Protein 3I5Q (pdb70)

Structure (mmCIF, N/CA/C/O backbone):
data_3I5Q
#
_entry.id   3I5Q
#
_cell.length_a   78.432
_cell.length_b   113.005
_cell.length_c   150.885
_cell.angle_alpha   90.00
_cell.angle_beta   90.00
_cell.angle_gamma   90.00
#
_symmetry.space_group_name_H-M   'I 2 2 2'
#
loop_
_entity.id
_entity.type
_entity.pdbx_description
1 polymer 'Nucleoporin NUP170'
2 water water
#
loop_
_atom_site.group_PDB
_atom_site.id
_atom_site.type_symbol
_atom_site.label_atom_id
_atom_site.label_alt_id
_atom_site.label_comp_id
_atom_site.label_asym_id
_atom_site.label_entity_id
_atom_site.label_seq_id
_atom_site.pdbx_PDB_ins_code
_atom_site.Cartn_x
_atom_site.Cartn_y
_atom_site.Cartn_z
_atom_site.occupancy
_atom_site.B_iso_or_equiv
_atom_site.auth_seq_id
_atom_site.auth_comp_id
_atom_site.auth_asym_id
_atom_site.auth_atom_id
_atom_site.pdbx_PDB_model_num
ATOM 1 N N . ILE A 1 5 ? -3.354 90.210 57.556 1.00 62.94 1255 ILE B N 1
ATOM 2 C CA . ILE A 1 5 ? -3.097 90.935 56.318 1.00 63.52 1255 ILE B CA 1
ATOM 3 C C . ILE A 1 5 ? -3.903 90.334 55.175 1.00 68.10 1255 ILE B C 1
ATOM 4 O O . ILE A 1 5 ? -4.693 91.028 54.534 1.00 72.75 1255 ILE B O 1
ATOM 6 N N . VAL A 1 6 ? -3.703 89.041 54.929 1.00 63.75 1256 VAL B N 1
ATOM 7 C CA . VAL A 1 6 ? -4.454 88.322 53.901 1.00 63.74 1256 VAL B CA 1
ATOM 8 C C . VAL A 1 6 ? -5.438 87.338 54.542 1.00 59.74 1256 VAL B C 1
ATOM 9 O O . VAL A 1 6 ? -5.066 86.562 55.428 1.00 60.47 1256 VAL B O 1
ATOM 13 N N . GLN A 1 7 ? -6.691 87.373 54.095 1.00 58.10 1257 GLN B N 1
ATOM 14 C CA . GLN A 1 7 ? -7.736 86.513 54.657 1.00 55.79 1257 GLN B CA 1
ATOM 15 C C . GLN A 1 7 ? -8.141 85.399 53.697 1.00 48.47 1257 GLN B C 1
ATOM 16 O O . GLN A 1 7 ? -8.691 85.651 52.628 1.00 46.52 1257 GLN B O 1
ATOM 22 N N . LEU A 1 8 ? -7.851 84.163 54.082 1.00 45.71 1258 LEU B N 1
ATOM 23 C CA . LEU A 1 8 ? -8.168 83.012 53.249 1.00 39.58 1258 LEU B CA 1
ATOM 24 C C . LEU A 1 8 ? -9.332 82.267 53.874 1.00 38.48 1258 LEU B C 1
ATOM 25 O O . LEU A 1 8 ? -9.452 82.217 55.096 1.00 41.15 1258 LEU B O 1
ATOM 30 N N . ALA A 1 9 ? -10.182 81.681 53.039 1.00 41.82 1259 ALA B N 1
ATOM 31 C CA . ALA A 1 9 ? -11.281 80.862 53.536 1.00 43.35 1259 ALA B CA 1
ATOM 32 C C . ALA A 1 9 ? -10.760 79.510 54.021 1.00 42.65 1259 ALA B C 1
ATOM 33 O O . ALA A 1 9 ? -9.792 78.982 53.475 1.00 43.63 1259 ALA B O 1
ATOM 35 N N . SER A 1 10 ? -11.387 78.971 55.064 1.00 44.59 1260 SER B N 1
ATOM 36 C CA . SER A 1 10 ? -11.079 77.633 55.563 1.00 38.77 1260 SER B CA 1
ATOM 37 C C . SER A 1 10 ? -12.370 76.836 55.638 1.00 44.25 1260 SER B C 1
ATOM 38 O O . SER A 1 10 ? -13.426 77.390 55.945 1.00 47.45 1260 SER B O 1
ATOM 41 N N . ARG A 1 11 ? -12.281 75.541 55.351 1.00 43.66 1261 ARG B N 1
ATOM 42 C CA . ARG A 1 11 ? -13.413 74.632 55.501 1.00 47.02 1261 ARG B CA 1
ATOM 43 C C . ARG A 1 11 ? -13.022 73.458 56.378 1.00 44.97 1261 ARG B C 1
ATOM 44 O O . ARG A 1 11 ? -11.910 72.930 56.268 1.00 41.81 1261 ARG B O 1
ATOM 52 N N . ILE A 1 12 ? -13.943 73.053 57.246 1.00 43.01 1262 ILE B N 1
ATOM 53 C CA . ILE A 1 12 ? -13.708 71.928 58.141 1.00 43.33 1262 ILE B CA 1
ATOM 54 C C . ILE A 1 12 ? -13.371 70.662 57.361 1.00 37.39 1262 ILE B C 1
ATOM 55 O O . ILE A 1 12 ? -12.532 69.875 57.789 1.00 41.30 1262 ILE B O 1
ATOM 60 N N . GLN A 1 13 ? -14.019 70.483 56.213 1.00 36.94 1263 GLN B N 1
ATOM 61 C CA . GLN A 1 13 ? -13.877 69.272 55.404 1.00 38.61 1263 GLN B CA 1
ATOM 62 C C . GLN A 1 13 ? -12.509 69.112 54.737 1.00 42.27 1263 GLN B C 1
ATOM 63 O O . GLN A 1 13 ? -12.209 68.052 54.176 1.00 35.54 1263 GLN B O 1
ATOM 69 N N . ASP A 1 14 ? -11.695 70.163 54.790 1.00 35.74 1264 ASP B N 1
ATOM 70 C CA . ASP A 1 14 ? -10.380 70.164 54.159 1.00 35.70 1264 ASP B CA 1
ATOM 71 C C . ASP A 1 14 ? -9.276 69.884 55.171 1.00 37.41 1264 ASP B C 1
ATOM 72 O O . ASP A 1 14 ? -8.087 70.016 54.865 1.00 33.02 1264 ASP B O 1
ATOM 77 N N . ALA A 1 15 ? -9.678 69.510 56.382 1.00 33.86 1265 ALA B N 1
ATOM 78 C CA . ALA A 1 15 ? -8.730 69.324 57.478 1.00 36.32 1265 ALA B CA 1
ATOM 79 C C . ALA A 1 15 ? -7.570 68.380 57.145 1.00 33.75 1265 ALA B C 1
ATOM 80 O O . ALA A 1 15 ? -6.441 68.591 57.602 1.00 30.34 1265 ALA B O 1
ATOM 82 N N . CYS A 1 16 ? -7.841 67.335 56.366 1.00 33.76 1266 CYS B N 1
ATOM 83 C CA . CYS A 1 16 ? -6.807 66.342 56.096 1.00 30.44 1266 CYS B CA 1
ATOM 84 C C . CYS A 1 16 ? -5.771 66.940 55.149 1.00 34.73 1266 CYS B C 1
ATOM 85 O O . CYS A 1 16 ? -4.571 66.773 55.347 1.00 33.22 1266 CYS B O 1
ATOM 88 N N . GLU A 1 17 ? -6.239 67.677 54.149 1.00 31.40 1267 GLU B N 1
ATOM 89 C CA . GLU A 1 17 ? -5.336 68.392 53.258 1.00 34.60 1267 GLU B CA 1
ATOM 90 C C . GLU A 1 17 ? -4.568 69.496 53.998 1.00 33.68 1267 GLU B C 1
ATOM 91 O O . GLU A 1 17 ? -3.385 69.713 53.741 1.00 31.03 1267 GLU B O 1
ATOM 97 N N . VAL A 1 18 ? -5.227 70.175 54.931 1.00 26.68 1268 VAL B N 1
ATOM 98 C CA . VAL A 1 18 ? -4.540 71.188 55.724 1.00 30.21 1268 VAL B CA 1
ATOM 99 C C . VAL A 1 18 ? -3.458 70.519 56.576 1.00 32.72 1268 VAL B C 1
ATOM 100 O O . VAL A 1 18 ? -2.337 71.022 56.674 1.00 30.79 1268 VAL B O 1
ATOM 104 N N . ALA A 1 19 ? -3.790 69.372 57.165 1.00 32.24 1269 ALA B N 1
ATOM 105 C CA . ALA A 1 19 ? -2.808 68.564 57.899 1.00 32.84 1269 ALA B CA 1
ATOM 106 C C . ALA A 1 19 ? -1.557 68.259 57.065 1.00 27.16 1269 ALA B C 1
ATOM 107 O O . ALA A 1 19 ? -0.436 68.284 57.580 1.00 30.14 1269 ALA B O 1
ATOM 109 N N . GLY A 1 20 ? -1.748 67.959 55.782 1.00 28.35 1270 GLY B N 1
ATOM 110 C CA . GLY A 1 20 ? -0.622 67.714 54.891 1.00 25.40 1270 GLY B CA 1
ATOM 111 C C . GLY A 1 20 ? 0.322 68.910 54.808 1.00 31.02 1270 GLY B C 1
ATOM 112 O O . GLY A 1 20 ? 1.552 68.766 54.832 1.00 28.94 1270 GLY B O 1
ATOM 113 N N . ILE A 1 21 ? -0.255 70.104 54.709 1.00 28.69 1271 ILE B N 1
ATOM 114 C CA . ILE A 1 21 ? 0.528 71.331 54.619 1.00 27.39 1271 ILE B CA 1
ATOM 115 C C . ILE A 1 21 ? 1.227 71.628 55.937 1.00 24.66 1271 ILE B C 1
ATOM 116 O O . ILE A 1 21 ? 2.342 72.143 55.960 1.00 27.53 1271 ILE B O 1
ATOM 121 N N . GLN A 1 22 ? 0.568 71.301 57.039 1.00 23.97 1272 GLN B N 1
ATOM 122 C CA . GLN A 1 22 ? 1.187 71.454 58.350 1.00 29.05 1272 GLN B CA 1
ATOM 123 C C . GLN A 1 22 ? 2.375 70.505 58.510 1.00 23.92 1272 GLN B C 1
ATOM 124 O O . GLN A 1 22 ? 3.360 70.845 59.165 1.00 23.08 1272 GLN B O 1
ATOM 130 N N . GLY A 1 23 ? 2.293 69.332 57.885 1.00 24.88 1273 GLY B N 1
ATOM 131 C CA . GLY A 1 23 ? 3.407 68.402 57.904 1.00 24.90 1273 GLY B CA 1
ATOM 132 C C . GLY A 1 23 ? 4.571 68.985 57.131 1.00 27.13 1273 GLY B C 1
ATOM 133 O O . GLY A 1 23 ? 5.725 68.891 57.552 1.00 25.62 1273 GLY B O 1
ATOM 134 N N . ASP A 1 24 ? 4.261 69.609 55.999 1.00 26.91 1274 ASP B N 1
ATOM 135 C CA . ASP A 1 24 ? 5.286 70.254 55.188 1.00 27.65 1274 ASP B CA 1
ATOM 136 C C . ASP A 1 24 ? 5.907 71.436 55.932 1.00 26.64 1274 ASP B C 1
ATOM 137 O O . ASP A 1 24 ? 7.116 71.607 55.913 1.00 24.95 1274 ASP B O 1
ATOM 142 N N . ILE A 1 25 ? 5.090 72.236 56.611 1.00 25.84 1275 ILE B N 1
ATOM 143 C CA . ILE A 1 25 ? 5.651 73.306 57.429 1.00 27.26 1275 ILE B CA 1
ATOM 144 C C . ILE A 1 25 ? 6.530 72.707 58.527 1.00 27.93 1275 ILE B C 1
ATOM 145 O O . ILE A 1 25 ? 7.626 73.198 58.782 1.00 27.67 1275 ILE B O 1
ATOM 150 N N . LEU A 1 26 ? 6.058 71.625 59.145 1.00 26.82 1276 LEU B N 1
ATOM 151 C CA . LEU A 1 26 ? 6.790 70.967 60.232 1.00 29.96 1276 LEU B CA 1
ATOM 152 C C . LEU A 1 26 ? 8.198 70.566 59.783 1.00 29.88 1276 LEU B C 1
ATOM 153 O O . LEU A 1 26 ? 9.174 70.735 60.516 1.00 29.07 1276 LEU B O 1
ATOM 158 N N . SER A 1 27 ? 8.290 70.031 58.574 1.00 28.28 1277 SER B N 1
ATOM 159 C CA . SER A 1 27 ? 9.553 69.559 58.049 1.00 26.03 1277 SER B CA 1
ATOM 160 C C . SER A 1 27 ? 10.505 70.743 57.900 1.00 34.20 1277 SER B C 1
ATOM 161 O O . SER A 1 27 ? 11.681 70.668 58.268 1.00 34.01 1277 SER B O 1
ATOM 164 N N . LEU A 1 28 ? 9.991 71.845 57.366 1.00 32.21 1278 LEU B N 1
ATOM 165 C CA . LEU A 1 28 ? 10.810 73.034 57.213 1.00 30.80 1278 LEU B CA 1
ATOM 166 C C . LEU A 1 28 ? 11.243 73.512 58.582 1.00 31.31 1278 LEU B C 1
ATOM 167 O O . LEU A 1 28 ? 12.423 73.774 58.807 1.00 34.81 1278 LEU B O 1
ATOM 172 N N . VAL A 1 29 ? 10.289 73.605 59.502 1.00 29.13 1279 VAL B N 1
ATOM 173 C CA . VAL A 1 29 ? 10.583 74.063 60.859 1.00 32.19 1279 VAL B CA 1
ATOM 174 C C . VAL A 1 29 ? 11.668 73.220 61.536 1.00 33.17 1279 VAL B C 1
ATOM 175 O O . VAL A 1 29 ? 12.517 73.750 62.253 1.00 34.61 1279 VAL B O 1
ATOM 179 N N . TYR A 1 30 ? 11.639 71.912 61.295 1.00 31.65 1280 TYR B N 1
ATOM 180 C CA . TYR A 1 30 ? 12.597 70.987 61.895 1.00 35.10 1280 TYR B CA 1
ATOM 181 C C . TYR A 1 30 ? 14.042 71.329 61.540 1.00 34.58 1280 TYR B C 1
ATOM 182 O O . TYR A 1 30 ? 14.913 71.323 62.398 1.00 31.28 1280 TYR B O 1
ATOM 191 N N . THR A 1 31 ? 14.288 71.629 60.269 1.00 37.76 1281 THR B N 1
ATOM 192 C CA . THR A 1 31 ? 15.635 71.939 59.794 1.00 39.91 1281 THR B CA 1
ATOM 193 C C . THR A 1 31 ? 15.960 73.433 59.864 1.00 41.78 1281 THR B C 1
ATOM 194 O O . THR A 1 31 ? 17.087 73.843 59.576 1.00 42.78 1281 THR B O 1
ATOM 198 N N . ASP A 1 32 ? 14.983 74.251 60.247 1.00 39.51 1282 ASP B N 1
ATOM 199 C CA . ASP A 1 32 ? 15.183 75.699 60.209 1.00 38.18 1282 ASP B CA 1
ATOM 200 C C . ASP A 1 32 ? 16.162 76.129 61.289 1.00 43.75 1282 ASP B C 1
ATOM 201 O O . ASP A 1 32 ? 15.822 76.138 62.470 1.00 43.54 1282 ASP B O 1
ATOM 206 N N . ALA A 1 33 ? 17.376 76.481 60.873 1.00 42.47 1283 ALA B N 1
ATOM 207 C CA . ALA A 1 33 ? 18.430 76.889 61.799 1.00 47.39 1283 ALA B CA 1
ATOM 208 C C . ALA A 1 33 ? 18.177 78.232 62.480 1.00 48.24 1283 ALA B C 1
ATOM 209 O O . ALA A 1 33 ? 18.882 78.587 63.426 1.00 48.80 1283 ALA B O 1
ATOM 211 N N . ARG A 1 34 ? 17.187 78.981 62.000 1.00 43.73 1284 ARG B N 1
ATOM 212 C CA . ARG A 1 34 ? 16.869 80.275 62.600 1.00 45.14 1284 ARG B CA 1
ATOM 213 C C . ARG A 1 34 ? 15.973 80.129 63.822 1.00 45.30 1284 ARG B C 1
ATOM 214 O O . ARG A 1 34 ? 15.713 81.106 64.524 1.00 47.59 1284 ARG B O 1
ATOM 222 N N . ILE A 1 35 ? 15.487 78.917 64.065 1.00 46.03 1285 ILE B N 1
ATOM 223 C CA . ILE A 1 35 ? 14.517 78.685 65.134 1.00 51.87 1285 ILE B CA 1
ATOM 224 C C . ILE A 1 35 ? 15.137 77.956 66.327 1.00 56.15 1285 ILE B C 1
ATOM 225 O O . ILE A 1 35 ? 16.013 77.110 66.160 1.00 52.10 1285 ILE B O 1
ATOM 230 N N . ASP A 1 36 ? 14.670 78.292 67.527 1.00 56.79 1286 ASP B N 1
ATOM 231 C CA . ASP A 1 36 ? 15.203 77.724 68.763 1.00 59.92 1286 ASP B CA 1
ATOM 232 C C . ASP A 1 36 ? 14.645 76.328 69.063 1.00 59.56 1286 ASP B C 1
ATOM 233 O O . ASP A 1 36 ? 13.437 76.093 68.974 1.00 56.89 1286 ASP B O 1
ATOM 238 N N . SER A 1 37 ? 15.534 75.411 69.435 1.00 58.37 1287 SER B N 1
ATOM 239 C CA . SER A 1 37 ? 15.157 74.022 69.683 1.00 58.43 1287 SER B CA 1
ATOM 240 C C . SER A 1 37 ? 13.903 73.883 70.545 1.00 55.63 1287 SER B C 1
ATOM 241 O O . SER A 1 37 ? 13.093 72.984 70.327 1.00 52.55 1287 SER B O 1
ATOM 244 N N . ALA A 1 38 ? 13.749 74.775 71.518 1.00 59.21 1288 ALA B N 1
ATOM 245 C CA . ALA A 1 38 ? 12.604 74.734 72.424 1.00 59.49 1288 ALA B CA 1
ATOM 246 C C . ALA A 1 38 ? 11.317 75.117 71.704 1.00 57.67 1288 ALA B C 1
ATOM 247 O O . ALA A 1 38 ? 10.278 74.471 71.874 1.00 59.24 1288 ALA B O 1
ATOM 249 N N . ILE A 1 39 ? 11.391 76.177 70.907 1.00 52.74 1289 ILE B N 1
ATOM 250 C CA . ILE A 1 39 ? 10.252 76.604 70.110 1.00 56.32 1289 ILE B CA 1
ATOM 251 C C . ILE A 1 39 ? 9.840 75.501 69.142 1.00 52.46 1289 ILE B C 1
ATOM 252 O O . ILE A 1 39 ? 8.649 75.249 68.942 1.00 55.08 1289 ILE B O 1
ATOM 257 N N . LYS A 1 40 ? 10.835 74.851 68.547 1.00 51.85 1290 LYS B N 1
ATOM 258 C CA . LYS A 1 40 ? 10.590 73.769 67.604 1.00 50.36 1290 LYS B CA 1
ATOM 259 C C . LYS A 1 40 ? 9.678 72.722 68.226 1.00 48.41 1290 LYS B C 1
ATOM 260 O O . LYS A 1 40 ? 8.653 72.346 67.647 1.00 43.63 1290 LYS B O 1
ATOM 266 N N . ASP A 1 41 ? 10.058 72.258 69.412 1.00 48.96 1291 ASP B N 1
ATOM 267 C CA . ASP A 1 41 ? 9.254 71.293 70.144 1.00 51.01 1291 ASP B CA 1
ATOM 268 C C . ASP A 1 41 ? 7.791 71.734 70.152 1.00 46.96 1291 ASP B C 1
ATOM 269 O O . ASP A 1 41 ? 6.910 70.969 69.770 1.00 47.63 1291 ASP B O 1
ATOM 274 N N . GLU A 1 42 ? 7.548 72.978 70.555 1.00 45.51 1292 GLU B N 1
ATOM 275 C CA . GLU A 1 42 ? 6.197 73.533 70.635 1.00 51.39 1292 GLU B CA 1
ATOM 276 C C . GLU A 1 42 ? 5.465 73.560 69.297 1.00 49.40 1292 GLU B C 1
ATOM 277 O O . GLU A 1 42 ? 4.296 73.164 69.198 1.00 46.35 1292 GLU B O 1
ATOM 283 N N . LEU A 1 43 ? 6.151 74.055 68.276 1.00 41.57 1293 LEU B N 1
ATOM 284 C CA . LEU A 1 43 ? 5.570 74.131 66.946 1.00 41.19 1293 LEU B CA 1
ATOM 285 C C . LEU A 1 43 ? 5.208 72.742 66.433 1.00 41.47 1293 LEU B C 1
ATOM 286 O O . LEU A 1 43 ? 4.133 72.540 65.871 1.00 39.10 1293 LEU B O 1
ATOM 291 N N . ILE A 1 44 ? 6.103 71.783 66.652 1.00 41.26 1294 ILE B N 1
ATOM 292 C CA . ILE A 1 44 ? 5.834 70.397 66.296 1.00 38.68 1294 ILE B CA 1
ATOM 293 C C . ILE A 1 44 ? 4.580 69.898 67.001 1.00 38.90 1294 ILE B C 1
ATOM 294 O O . ILE A 1 44 ? 3.690 69.325 66.366 1.00 38.04 1294 ILE B O 1
ATOM 299 N N . LYS A 1 45 ? 4.505 70.128 68.310 1.00 38.26 1295 LYS B N 1
ATOM 300 C CA . LYS A 1 45 ? 3.329 69.733 69.072 1.00 43.58 1295 LYS B CA 1
ATOM 301 C C . LYS A 1 45 ? 2.096 70.312 68.389 1.00 41.25 1295 LYS B C 1
ATOM 302 O O . LYS A 1 45 ? 1.149 69.596 68.087 1.00 36.84 1295 LYS B O 1
ATOM 308 N N . THR A 1 46 ? 2.132 71.616 68.140 1.00 39.99 1296 THR B N 1
ATOM 309 C CA . THR A 1 46 ? 1.020 72.310 67.512 1.00 40.04 1296 THR B CA 1
ATOM 310 C C . THR A 1 46 ? 0.703 71.711 66.152 1.00 40.28 1296 THR B C 1
ATOM 311 O O . THR A 1 46 ? -0.441 71.342 65.865 1.00 37.42 1296 THR B O 1
ATOM 315 N N . LEU A 1 47 ? 1.731 71.609 65.320 1.00 36.95 1297 LEU B N 1
ATOM 316 C CA . LEU A 1 47 ? 1.550 71.206 63.932 1.00 35.08 1297 LEU B CA 1
ATOM 317 C C . LEU A 1 47 ? 1.051 69.766 63.766 1.00 35.60 1297 LEU B C 1
ATOM 318 O O . LEU A 1 47 ? 0.359 69.461 62.796 1.00 33.02 1297 LEU B O 1
ATOM 323 N N . ASP A 1 48 ? 1.371 68.893 64.718 1.00 38.25 1298 ASP B N 1
ATOM 324 C CA . ASP A 1 48 ? 0.897 67.506 64.658 1.00 40.37 1298 ASP B CA 1
ATOM 325 C C . ASP A 1 48 ? -0.393 67.294 65.454 1.00 44.03 1298 ASP B C 1
ATOM 326 O O . ASP A 1 48 ? -1.107 66.306 65.252 1.00 42.41 1298 ASP B O 1
ATOM 331 N N . GLY A 1 49 ? -0.697 68.239 66.338 1.00 40.32 1299 GLY B N 1
ATOM 332 C CA . GLY A 1 49 ? -1.791 68.075 67.279 1.00 41.04 1299 GLY B CA 1
ATOM 333 C C . GLY A 1 49 ? -3.152 68.500 66.774 1.00 44.32 1299 GLY B C 1
ATOM 334 O O . GLY A 1 49 ? -4.150 67.805 66.981 1.00 50.19 1299 GLY B O 1
ATOM 335 N N . LYS A 1 50 ? -3.213 69.646 66.114 1.00 36.99 1300 LYS B N 1
ATOM 336 C CA . LYS A 1 50 ? -4.502 70.159 65.677 1.00 43.38 1300 LYS B CA 1
ATOM 337 C C . LYS A 1 50 ? -4.490 70.733 64.268 1.00 43.74 1300 LYS B C 1
ATOM 338 O O . LYS A 1 50 ? -3.473 70.721 63.570 1.00 42.51 1300 LYS B O 1
ATOM 344 N N . ILE A 1 51 ? -5.646 71.241 63.864 1.00 38.98 1301 ILE B N 1
ATOM 345 C CA . ILE A 1 51 ? -5.819 71.817 62.543 1.00 38.97 1301 ILE B CA 1
ATOM 346 C C . ILE A 1 51 ? -5.975 73.330 62.635 1.00 39.45 1301 ILE B C 1
ATOM 347 O O . ILE A 1 51 ? -6.982 73.821 63.135 1.00 40.06 1301 ILE B O 1
ATOM 352 N N . LEU A 1 52 ? -4.969 74.067 62.174 1.00 38.39 1302 LEU B N 1
ATOM 353 C CA . LEU A 1 52 ? -5.060 75.520 62.150 1.00 37.25 1302 LEU B CA 1
ATOM 354 C C . LEU A 1 52 ? -5.853 75.922 60.920 1.00 36.56 1302 LEU B C 1
ATOM 355 O O . LEU A 1 52 ? -5.916 75.172 59.953 1.00 34.13 1302 LEU B O 1
ATOM 360 N N . SER A 1 53 ? -6.458 77.105 60.957 1.00 36.14 1303 SER B N 1
ATOM 361 C CA . SER A 1 53 ? -7.075 77.679 59.765 1.00 36.19 1303 SER B CA 1
ATOM 362 C C . SER A 1 53 ? -6.004 78.030 58.725 1.00 35.84 1303 SER B C 1
ATOM 363 O O . SER A 1 53 ? -4.839 78.228 59.065 1.00 31.83 1303 SER B O 1
ATOM 366 N N . THR A 1 54 ? -6.407 78.108 57.461 1.00 35.11 1304 THR B N 1
ATOM 367 C CA . THR A 1 54 ? -5.505 78.524 56.394 1.00 36.30 1304 THR B CA 1
ATOM 368 C C . THR A 1 54 ? -4.937 79.899 56.722 1.00 36.46 1304 THR B C 1
ATOM 369 O O . THR A 1 54 ? -3.723 80.110 56.661 1.00 34.22 1304 THR B O 1
ATOM 373 N N . SER A 1 55 ? -5.823 80.822 57.088 1.00 31.77 1305 SER B N 1
ATOM 374 C CA . SER A 1 55 ? -5.426 82.179 57.447 1.00 36.50 1305 SER B CA 1
ATOM 375 C C . SER A 1 55 ? -4.300 82.145 58.478 1.00 36.75 1305 SER B C 1
ATOM 376 O O . SER A 1 55 ? -3.329 82.908 58.396 1.00 33.84 1305 SER B O 1
ATOM 379 N N . GLU A 1 56 ? -4.425 81.224 59.426 1.00 31.62 1306 GLU B N 1
ATOM 380 C CA . GLU A 1 56 ? -3.474 81.088 60.521 1.00 35.00 1306 GLU B CA 1
ATOM 381 C C . GLU A 1 56 ? -2.120 80.603 60.015 1.00 34.75 1306 GLU B C 1
ATOM 382 O O . GLU A 1 56 ? -1.079 81.194 60.302 1.00 34.26 1306 GLU B O 1
ATOM 388 N N . LEU A 1 57 ? -2.143 79.516 59.258 1.00 34.75 1307 LEU B N 1
ATOM 389 C CA . LEU A 1 57 ? -0.920 78.958 58.695 1.00 38.25 1307 LEU B CA 1
ATOM 390 C C . LEU A 1 57 ? -0.172 80.002 57.851 1.00 34.70 1307 LEU B C 1
ATOM 391 O O . LEU A 1 57 ? 1.048 80.142 57.961 1.00 32.23 1307 LEU B O 1
ATOM 396 N N . PHE A 1 58 ? -0.915 80.731 57.018 1.00 30.81 1308 PHE B N 1
ATOM 397 C CA . PHE A 1 58 ? -0.332 81.752 56.148 1.00 28.72 1308 PHE B CA 1
ATOM 398 C C . PHE A 1 58 ? 0.306 82.863 56.967 1.00 28.79 1308 PHE B C 1
ATOM 399 O O . PHE A 1 58 ? 1.498 83.147 56.820 1.00 30.04 1308 PHE B O 1
ATOM 407 N N . ASN A 1 59 ? -0.485 83.479 57.843 1.00 32.49 1309 ASN B N 1
ATOM 408 C CA . ASN A 1 59 ? -0.057 84.685 58.553 1.00 36.21 1309 ASN B CA 1
ATOM 409 C C . ASN A 1 59 ? 0.835 84.437 59.762 1.00 34.83 1309 ASN B C 1
ATOM 410 O O . ASN A 1 59 ? 1.624 85.299 60.138 1.00 37.44 1309 ASN B O 1
ATOM 415 N N . ASP A 1 60 ? 0.718 83.262 60.365 1.00 33.17 1310 ASP B N 1
ATOM 416 C CA . ASP A 1 60 ? 1.524 82.944 61.540 1.00 34.65 1310 ASP B CA 1
ATOM 417 C C . ASP A 1 60 ? 2.777 82.120 61.218 1.00 37.05 1310 ASP B C 1
ATOM 418 O O . ASP A 1 60 ? 3.720 82.091 62.008 1.00 38.11 1310 ASP B O 1
ATOM 423 N N . PHE A 1 61 ? 2.787 81.457 60.064 1.00 31.20 1311 PHE B N 1
ATOM 424 C CA . PHE A 1 61 ? 3.913 80.604 59.699 1.00 28.95 1311 PHE B CA 1
ATOM 425 C C . PHE A 1 61 ? 4.567 80.988 58.381 1.00 29.68 1311 PHE B C 1
ATOM 426 O O . PHE A 1 61 ? 5.710 81.449 58.359 1.00 30.75 1311 PHE B O 1
ATOM 434 N N . ALA A 1 62 ? 3.844 80.784 57.284 1.00 27.18 1312 ALA B N 1
ATOM 435 C CA . ALA A 1 62 ? 4.406 80.986 55.956 1.00 30.40 1312 ALA B CA 1
ATOM 436 C C . ALA A 1 62 ? 4.964 82.387 55.757 1.00 27.44 1312 ALA B C 1
ATOM 437 O O . ALA A 1 62 ? 6.024 82.553 55.166 1.00 28.16 1312 ALA B O 1
ATOM 439 N N . VAL A 1 63 ? 4.237 83.399 56.220 1.00 31.11 1313 VAL B N 1
ATOM 440 C CA . VAL A 1 63 ? 4.701 84.770 56.050 1.00 30.70 1313 VAL B CA 1
ATOM 441 C C . VAL A 1 63 ? 5.912 85.057 56.941 1.00 31.06 1313 VAL B C 1
ATOM 442 O O . VAL A 1 63 ? 6.999 85.352 56.434 1.00 34.57 1313 VAL B O 1
ATOM 446 N N . PRO A 1 64 ? 5.748 84.927 58.268 1.00 30.42 1314 PRO B N 1
ATOM 447 C CA . PRO A 1 64 ? 6.854 85.239 59.192 1.00 31.08 1314 PRO B CA 1
ATOM 448 C C . PRO A 1 64 ? 8.133 84.438 58.936 1.00 30.98 1314 PRO B C 1
ATOM 449 O O . PRO A 1 64 ? 9.234 84.966 59.092 1.00 32.72 1314 PRO B O 1
ATOM 453 N N . LEU A 1 65 ? 8.007 83.181 58.532 1.00 30.35 1315 LEU B N 1
ATOM 454 C CA . LEU A 1 65 ? 9.198 82.370 58.306 1.00 25.72 1315 LEU B CA 1
ATOM 455 C C . LEU A 1 65 ? 9.681 82.446 56.859 1.00 27.50 1315 LEU B C 1
ATOM 456 O O . LEU A 1 65 ? 10.690 81.845 56.507 1.00 31.16 1315 LEU B O 1
ATOM 461 N N . SER A 1 66 ? 8.950 83.180 56.024 1.00 30.64 1316 SER B N 1
ATOM 462 C CA . SER A 1 66 ? 9.297 83.324 54.611 1.00 29.20 1316 SER B CA 1
ATOM 463 C C . SER A 1 66 ? 9.307 81.981 53.874 1.00 29.80 1316 SER B C 1
ATOM 464 O O . SER A 1 66 ? 10.190 81.720 53.050 1.00 28.98 1316 SER B O 1
ATOM 467 N N . TYR A 1 67 ? 8.335 81.125 54.173 1.00 25.16 1317 TYR B N 1
ATOM 468 C CA . TYR A 1 67 ? 8.198 79.876 53.426 1.00 29.18 1317 TYR B CA 1
ATOM 469 C C . TYR A 1 67 ? 7.285 80.120 52.223 1.00 28.74 1317 TYR B C 1
ATOM 470 O O . TYR A 1 67 ? 6.086 79.834 52.250 1.00 25.71 1317 TYR B O 1
ATOM 479 N N . HIS A 1 68 ? 7.856 80.669 51.164 1.00 30.12 1318 HIS B N 1
ATOM 480 C CA . HIS A 1 68 ? 7.037 81.141 50.058 1.00 29.81 1318 HIS B CA 1
ATOM 481 C C . HIS A 1 68 ? 6.285 80.020 49.344 1.00 25.61 1318 HIS B C 1
ATOM 482 O O . HIS A 1 68 ? 5.118 80.199 48.964 1.00 26.09 1318 HIS B O 1
ATOM 489 N N . GLU A 1 69 ? 6.939 78.868 49.169 1.00 21.56 1319 GLU B N 1
ATOM 490 C CA . GLU A 1 69 ? 6.291 77.731 48.507 1.00 26.71 1319 GLU B CA 1
ATOM 491 C C . GLU A 1 69 ? 5.057 77.295 49.280 1.00 22.17 1319 GLU B C 1
ATOM 492 O O . GLU A 1 69 ? 4.027 76.962 48.689 1.00 26.61 1319 GLU B O 1
ATOM 498 N N . ILE A 1 70 ? 5.187 77.281 50.603 1.00 20.47 1320 ILE B N 1
ATOM 499 C CA . ILE A 1 70 ? 4.091 76.930 51.486 1.00 25.84 1320 ILE B CA 1
ATOM 500 C C . ILE A 1 70 ? 2.949 77.903 51.261 1.00 28.98 1320 ILE B C 1
ATOM 501 O O . ILE A 1 70 ? 1.788 77.494 51.135 1.00 24.05 1320 ILE B O 1
ATOM 506 N N . ALA A 1 71 ? 3.283 79.193 51.201 1.00 22.52 1321 ALA B N 1
ATOM 507 C CA . ALA A 1 71 ? 2.267 80.209 50.982 1.00 27.57 1321 ALA B CA 1
ATOM 508 C C . ALA A 1 71 ? 1.453 79.867 49.733 1.00 22.44 1321 ALA B C 1
ATOM 509 O O . ALA A 1 71 ? 0.226 79.922 49.747 1.00 25.40 1321 ALA B O 1
ATOM 511 N N . LEU A 1 72 ? 2.146 79.500 48.662 1.00 23.15 1322 LEU B N 1
ATOM 512 C CA . LEU A 1 72 ? 1.476 79.149 47.415 1.00 22.86 1322 LEU B CA 1
ATOM 513 C C . LEU A 1 72 ? 0.604 77.920 47.579 1.00 27.25 1322 LEU B C 1
ATOM 514 O O . LEU A 1 72 ? -0.488 77.855 47.021 1.00 29.31 1322 LEU B O 1
ATOM 519 N N . PHE A 1 73 ? 1.084 76.948 48.347 1.00 25.68 1323 PHE B N 1
ATOM 520 C CA . PHE A 1 73 ? 0.312 75.734 48.569 1.00 29.70 1323 PHE B CA 1
ATOM 521 C C . PHE A 1 73 ? -0.929 76.044 49.408 1.00 28.24 1323 PHE B C 1
ATOM 522 O O . PHE A 1 73 ? -2.007 75.519 49.148 1.00 23.69 1323 PHE B O 1
ATOM 530 N N . ILE A 1 74 ? -0.782 76.917 50.397 1.00 23.13 1324 ILE B N 1
ATOM 531 C CA . ILE A 1 74 ? -1.935 77.339 51.180 1.00 23.40 1324 ILE B CA 1
ATOM 532 C C . ILE A 1 74 ? -2.954 78.042 50.281 1.00 30.35 1324 ILE B C 1
ATOM 533 O O . ILE A 1 74 ? -4.157 77.787 50.375 1.00 25.41 1324 ILE B O 1
ATOM 538 N N . PHE A 1 75 ? -2.476 78.927 49.408 1.00 26.53 1325 PHE B N 1
ATOM 539 C CA . PHE A 1 75 ? -3.383 79.573 48.474 1.00 27.04 1325 PHE B CA 1
ATOM 540 C C . PHE A 1 75 ? -4.204 78.508 47.746 1.00 31.56 1325 PHE B C 1
ATOM 541 O O . PHE A 1 75 ? -5.436 78.588 47.682 1.00 28.17 1325 PHE B O 1
ATOM 549 N N . LYS A 1 76 ? -3.518 77.506 47.207 1.00 25.85 1326 LYS B N 1
ATOM 550 C CA . LYS A 1 76 ? -4.195 76.461 46.430 1.00 30.79 1326 LYS B CA 1
ATOM 551 C C . LYS A 1 76 ? -5.271 75.759 47.247 1.00 29.56 1326 LYS B C 1
ATOM 552 O O . LYS A 1 76 ? -6.426 75.685 46.833 1.00 27.76 1326 LYS B O 1
ATOM 558 N N . ILE A 1 77 ? -4.884 75.249 48.409 1.00 26.59 1327 ILE B N 1
ATOM 559 C CA . ILE A 1 77 ? -5.829 74.580 49.296 1.00 32.37 1327 ILE B CA 1
ATOM 560 C C . ILE A 1 77 ? -7.007 75.491 49.702 1.00 35.15 1327 ILE B C 1
ATOM 561 O O . ILE A 1 77 ? -8.141 75.030 49.852 1.00 34.99 1327 ILE B O 1
ATOM 566 N N . ALA A 1 78 ? -6.744 76.785 49.860 1.00 32.36 1328 ALA B N 1
ATOM 567 C CA . ALA A 1 78 ? -7.791 77.730 50.261 1.00 30.34 1328 ALA B CA 1
ATOM 568 C C . ALA A 1 78 ? -8.668 78.195 49.103 1.00 24.44 1328 ALA B C 1
ATOM 569 O O . ALA A 1 78 ? -9.577 78.982 49.306 1.00 32.25 1328 ALA B O 1
ATOM 571 N N . ASP A 1 79 ? -8.384 77.721 47.897 1.00 24.01 1329 ASP B N 1
ATOM 572 C CA . ASP A 1 79 ? -9.061 78.210 46.700 1.00 35.20 1329 ASP B CA 1
ATOM 573 C C . ASP A 1 79 ? -9.000 79.739 46.596 1.00 34.14 1329 ASP B C 1
ATOM 574 O O . ASP A 1 79 ? -9.978 80.379 46.200 1.00 31.62 1329 ASP B O 1
ATOM 579 N N . PHE A 1 80 ? -7.848 80.307 46.963 1.00 27.53 1330 PHE B N 1
ATOM 580 C CA . PHE A 1 80 ? -7.557 81.722 46.752 1.00 26.64 1330 PHE B CA 1
ATOM 581 C C . PHE A 1 80 ? -7.146 81.921 45.298 1.00 29.07 1330 PHE B C 1
ATOM 582 O O . PHE A 1 80 ? -6.345 81.146 44.770 1.00 30.75 1330 PHE B O 1
ATOM 590 N N . ARG A 1 81 ? -7.679 82.948 44.639 1.00 29.51 1331 ARG B N 1
ATOM 591 C CA . ARG A 1 81 ? -7.435 83.098 43.202 1.00 27.33 1331 ARG B CA 1
ATOM 592 C C . ARG A 1 81 ? -6.870 84.448 42.769 1.00 26.90 1331 ARG B C 1
ATOM 593 O O . ARG A 1 81 ? -6.526 84.629 41.602 1.00 30.40 1331 ARG B O 1
ATOM 601 N N . ASP A 1 82 ? -6.774 85.400 43.687 1.00 27.17 1332 ASP B N 1
ATOM 602 C CA . ASP A 1 82 ? -6.361 86.744 43.297 1.00 21.52 1332 ASP B CA 1
ATOM 603 C C . ASP A 1 82 ? -4.994 86.746 42.597 1.00 32.99 1332 ASP B C 1
ATOM 604 O O . ASP A 1 82 ? -3.982 86.366 43.178 1.00 25.61 1332 ASP B O 1
ATOM 609 N N . HIS A 1 83 ? -4.977 87.172 41.343 1.00 30.72 1333 HIS B N 1
ATOM 610 C CA . HIS A 1 83 ? -3.768 87.101 40.539 1.00 36.04 1333 HIS B CA 1
ATOM 611 C C . HIS A 1 83 ? -2.597 87.915 41.101 1.00 37.16 1333 HIS B C 1
ATOM 612 O O . HIS A 1 83 ? -1.466 87.426 41.189 1.00 32.00 1333 HIS B O 1
ATOM 619 N N . GLU A 1 84 ? -2.866 89.158 41.478 1.00 36.08 1334 GLU B N 1
ATOM 620 C CA . GLU A 1 84 ? -1.808 90.027 41.978 1.00 39.48 1334 GLU B CA 1
ATOM 621 C C . GLU A 1 84 ? -1.112 89.453 43.212 1.00 29.54 1334 GLU B C 1
ATOM 622 O O . GLU A 1 84 ? 0.116 89.466 43.308 1.00 29.46 1334 GLU B O 1
ATOM 628 N N . VAL A 1 85 ? -1.904 88.975 44.161 1.00 28.91 1335 VAL B N 1
ATOM 629 C CA . VAL A 1 85 ? -1.360 88.461 45.413 1.00 31.78 1335 VAL B CA 1
ATOM 630 C C . VAL A 1 85 ? -0.533 87.227 45.113 1.00 28.74 1335 VAL B C 1
ATOM 631 O O . VAL A 1 85 ? 0.518 86.993 45.719 1.00 26.48 1335 VAL B O 1
ATOM 635 N N . ILE A 1 86 ? -1.006 86.456 44.143 1.00 24.25 1336 ILE B N 1
ATOM 636 C CA . ILE A 1 86 ? -0.353 85.208 43.794 1.00 29.81 1336 ILE B CA 1
ATOM 637 C C . ILE A 1 86 ? 1.004 85.441 43.119 1.00 31.78 1336 ILE B C 1
ATOM 638 O O . ILE A 1 86 ? 2.012 84.858 43.527 1.00 27.57 1336 ILE B O 1
ATOM 643 N N . MET A 1 87 ? 1.033 86.305 42.108 1.00 26.17 1337 MET B N 1
ATOM 644 C CA . MET A 1 87 ? 2.282 86.587 41.404 1.00 27.26 1337 MET B CA 1
ATOM 645 C C . MET A 1 87 ? 3.250 87.341 42.312 1.00 27.00 1337 MET B C 1
ATOM 646 O O . MET A 1 87 ? 4.469 87.238 42.159 1.00 29.24 1337 MET B O 1
ATOM 651 N N . ALA A 1 88 ? 2.710 88.092 43.266 1.00 26.60 1338 ALA B N 1
ATOM 652 C CA . ALA A 1 88 ? 3.556 88.788 44.224 1.00 30.16 1338 ALA B CA 1
ATOM 653 C C . ALA A 1 88 ? 4.279 87.787 45.120 1.00 27.35 1338 ALA B C 1
ATOM 654 O O . ALA A 1 88 ? 5.440 88.002 45.499 1.00 29.02 1338 ALA B O 1
ATOM 656 N N . LYS A 1 89 ? 3.580 86.707 45.477 1.00 28.65 1339 LYS B N 1
ATOM 657 C CA . LYS A 1 89 ? 4.191 85.630 46.260 1.00 27.36 1339 LYS B CA 1
ATOM 658 C C . LYS A 1 89 ? 5.254 84.910 45.446 1.00 21.46 1339 LYS B C 1
ATOM 659 O O . LYS A 1 89 ? 6.319 84.589 45.961 1.00 25.77 1339 LYS B O 1
ATOM 665 N N . TRP A 1 90 ? 4.958 84.653 44.176 1.00 21.84 1340 TRP B N 1
ATOM 666 C CA . TRP A 1 90 ? 5.922 84.018 43.287 1.00 24.36 1340 TRP B CA 1
ATOM 667 C C . TRP A 1 90 ? 7.153 84.904 43.220 1.00 31.69 1340 TRP B C 1
ATOM 668 O O . TRP A 1 90 ? 8.283 84.413 43.152 1.00 25.71 1340 TRP B O 1
ATOM 679 N N . ASP A 1 91 ? 6.926 86.218 43.245 1.00 29.88 1341 ASP B N 1
ATOM 680 C CA . ASP A 1 91 ? 8.022 87.168 43.103 1.00 30.00 1341 ASP B CA 1
ATOM 681 C C . ASP A 1 91 ? 8.972 87.052 44.281 1.00 33.34 1341 ASP B C 1
ATOM 682 O O . ASP A 1 91 ? 10.194 87.043 44.108 1.00 31.26 1341 ASP B O 1
ATOM 687 N N . GLU A 1 92 ? 8.400 86.955 45.478 1.00 30.72 1342 GLU B N 1
ATOM 688 C CA . GLU A 1 92 ? 9.181 86.797 46.694 1.00 29.58 1342 GLU B CA 1
ATOM 689 C C . GLU A 1 92 ? 10.007 85.520 46.634 1.00 28.67 1342 GLU B C 1
ATOM 690 O O . GLU A 1 92 ? 11.153 85.478 47.092 1.00 29.33 1342 GLU B O 1
ATOM 696 N N . LEU A 1 93 ? 9.405 84.477 46.076 1.00 25.17 1343 LEU B N 1
ATOM 697 C CA . LEU A 1 93 ? 10.096 83.211 45.886 1.00 29.13 1343 LEU B CA 1
ATOM 698 C C . LEU A 1 93 ? 11.352 83.451 45.055 1.00 30.83 1343 LEU B C 1
ATOM 699 O O . LEU A 1 93 ? 12.452 83.112 45.473 1.00 28.99 1343 LEU B O 1
ATOM 704 N N . PHE A 1 94 ? 11.187 84.053 43.882 1.00 28.71 1344 PHE B N 1
ATOM 705 C CA . PHE A 1 94 ? 12.319 84.241 42.985 1.00 29.78 1344 PHE B CA 1
ATOM 706 C C . PHE A 1 94 ? 13.408 85.091 43.638 1.00 31.19 1344 PHE B C 1
ATOM 707 O O . PHE A 1 94 ? 14.595 84.772 43.545 1.00 29.64 1344 PHE B O 1
ATOM 715 N N . GLN A 1 95 ? 13.004 86.156 44.318 1.00 28.06 1345 GLN B N 1
ATOM 716 C CA . GLN A 1 95 ? 13.974 87.079 44.891 1.00 34.20 1345 GLN B CA 1
ATOM 717 C C . GLN A 1 95 ? 14.761 86.474 46.042 1.00 35.72 1345 GLN B C 1
ATOM 718 O O . GLN A 1 95 ? 15.930 86.796 46.235 1.00 39.48 1345 GLN B O 1
ATOM 724 N N . SER A 1 96 ? 14.126 85.597 46.805 1.00 29.37 1346 SER B N 1
ATOM 725 C CA . SER A 1 96 ? 14.837 84.935 47.875 1.00 32.60 1346 SER B CA 1
ATOM 726 C C . SER A 1 96 ? 15.833 83.977 47.252 1.00 33.10 1346 SER B C 1
ATOM 727 O O . SER A 1 96 ? 16.941 83.813 47.756 1.00 33.55 1346 SER B O 1
ATOM 730 N N . LEU A 1 97 ? 15.457 83.359 46.141 1.00 27.83 1347 LEU B N 1
ATOM 731 C CA . LEU A 1 97 ? 16.400 82.496 45.440 1.00 36.68 1347 LEU B CA 1
ATOM 732 C C . LEU A 1 97 ? 17.602 83.290 44.913 1.00 33.95 1347 LEU B C 1
ATOM 733 O O . LEU A 1 97 ? 18.741 82.860 45.044 1.00 34.87 1347 LEU B O 1
ATOM 738 N N . ARG A 1 98 ? 17.338 84.458 44.337 1.00 29.75 1348 ARG B N 1
ATOM 739 C CA . ARG A 1 98 ? 18.398 85.337 43.877 1.00 36.43 1348 ARG B CA 1
ATOM 740 C C . ARG A 1 98 ? 19.368 85.633 45.019 1.00 42.50 1348 ARG B C 1
ATOM 741 O O . ARG A 1 98 ? 20.579 85.710 44.806 1.00 39.34 1348 ARG B O 1
ATOM 749 N N . MET A 1 99 ? 18.833 85.792 46.226 1.00 37.02 1349 MET B N 1
ATOM 750 C CA . MET A 1 99 ? 19.646 86.195 47.370 1.00 37.20 1349 MET B CA 1
ATOM 751 C C . MET A 1 99 ? 20.701 85.173 47.727 1.00 40.59 1349 MET B C 1
ATOM 752 O O . MET A 1 99 ? 21.774 85.521 48.211 1.00 52.63 1349 MET B O 1
ATOM 757 N N . GLU A 1 100 ? 20.399 83.904 47.506 1.00 41.43 1350 GLU B N 1
ATOM 758 C CA . GLU A 1 100 ? 21.326 82.860 47.904 1.00 47.96 1350 GLU B CA 1
ATOM 759 C C . GLU A 1 100 ? 22.287 82.467 46.789 1.00 46.41 1350 GLU B C 1
ATOM 760 O O . GLU A 1 100 ? 23.212 81.692 47.019 1.00 59.18 1350 GLU B O 1
ATOM 766 N N . PHE A 1 101 ? 22.083 82.997 45.587 1.00 43.87 1351 PHE B N 1
ATOM 767 C CA . PHE A 1 101 ? 22.952 82.644 44.461 1.00 46.64 1351 PHE B CA 1
ATOM 768 C C . PHE A 1 101 ? 24.335 83.310 44.500 1.00 53.34 1351 PHE B C 1
ATOM 769 O O . PHE A 1 101 ? 24.452 84.515 44.745 1.00 45.16 1351 PHE B O 1
ATOM 777 N N . ASN A 1 102 ? 25.371 82.513 44.239 1.00 52.74 1352 ASN B N 1
ATOM 778 C CA . ASN A 1 102 ? 26.741 83.017 44.185 1.00 55.24 1352 ASN B CA 1
ATOM 779 C C . ASN A 1 102 ? 27.195 83.171 42.738 1.00 49.21 1352 ASN B C 1
ATOM 780 O O . ASN A 1 102 ? 27.495 82.187 42.061 1.00 52.22 1352 ASN B O 1
ATOM 785 N N . ASN A 1 103 ? 27.228 84.411 42.262 1.00 48.83 1353 ASN B N 1
ATOM 786 C CA . ASN A 1 103 ? 27.518 84.674 40.857 1.00 48.03 1353 ASN B CA 1
ATOM 787 C C . ASN A 1 103 ? 28.976 85.014 40.610 1.00 48.60 1353 ASN B C 1
ATOM 788 O O . ASN A 1 103 ? 29.387 86.173 40.695 1.00 48.36 1353 ASN B O 1
ATOM 793 N N . THR A 1 104 ? 29.743 83.983 40.279 1.00 48.48 1354 THR B N 1
ATOM 794 C CA . THR A 1 104 ? 31.177 84.092 40.057 1.00 41.61 1354 THR B CA 1
ATOM 795 C C . THR A 1 104 ? 31.486 84.115 38.570 1.00 42.67 1354 THR B C 1
ATOM 796 O O . THR A 1 104 ? 32.612 84.419 38.155 1.00 42.44 1354 THR B O 1
ATOM 800 N N . GLY A 1 105 ? 30.480 83.769 37.770 1.00 39.80 1355 GLY B N 1
ATOM 801 C CA . GLY A 1 105 ? 30.677 83.516 36.356 1.00 29.58 1355 GLY B CA 1
ATOM 802 C C . GLY A 1 105 ? 31.258 82.127 36.130 1.00 31.09 1355 GLY B C 1
ATOM 803 O O . GLY A 1 105 ? 31.607 81.758 35.007 1.00 29.74 1355 GLY B O 1
ATOM 804 N N . LYS A 1 106 ? 31.386 81.353 37.203 1.00 29.21 1356 LYS B N 1
ATOM 805 C CA . LYS A 1 106 ? 31.860 79.981 37.067 1.00 34.24 1356 LYS B CA 1
ATOM 806 C C . LYS A 1 106 ? 30.755 79.132 36.474 1.00 34.27 1356 LYS B C 1
ATOM 807 O O . LYS A 1 106 ? 29.612 79.197 36.918 1.00 31.84 1356 LYS B O 1
ATOM 813 N N . LYS A 1 107 ? 31.096 78.337 35.468 1.00 31.33 1357 LYS B N 1
ATOM 814 C CA . LYS A 1 107 ? 30.099 77.507 34.812 1.00 38.98 1357 LYS B CA 1
ATOM 815 C C . LYS A 1 107 ? 29.380 76.595 35.812 1.00 41.29 1357 LYS B C 1
ATOM 816 O O . LYS A 1 107 ? 28.169 76.414 35.730 1.00 40.39 1357 LYS B O 1
ATOM 822 N N . GLU A 1 108 ? 30.131 76.028 36.752 1.00 43.32 1358 GLU B N 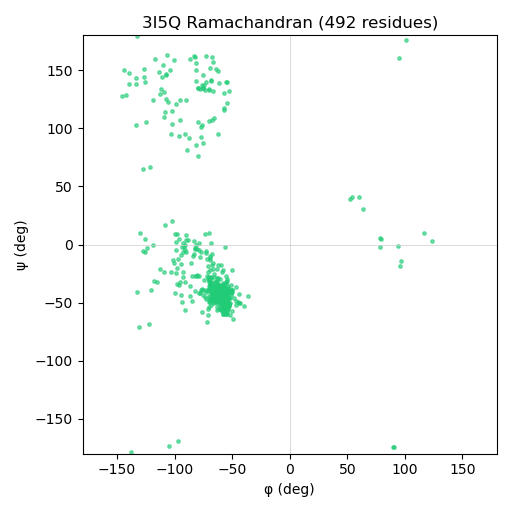1
ATOM 823 C CA . GLU A 1 108 ? 29.565 75.129 37.750 1.00 44.51 1358 GLU B CA 1
ATOM 824 C C . GLU A 1 108 ? 28.569 75.829 38.681 1.00 44.20 1358 GLU B C 1
ATOM 825 O O . GLU A 1 108 ? 27.468 75.322 38.923 1.00 40.48 1358 GLU B O 1
ATOM 831 N N . ASP A 1 109 ? 28.957 76.992 39.202 1.00 42.93 1359 ASP B N 1
ATOM 832 C CA . ASP A 1 109 ? 28.052 77.779 40.035 1.00 41.24 1359 ASP B CA 1
ATOM 833 C C . ASP A 1 109 ? 26.760 78.065 39.271 1.00 38.09 1359 ASP B C 1
ATOM 834 O O . ASP A 1 109 ? 25.669 77.942 39.820 1.00 38.78 1359 ASP B O 1
ATOM 839 N N . SER A 1 110 ? 26.882 78.426 37.998 1.00 34.93 1360 SER B N 1
ATOM 840 C CA . SER A 1 110 ? 25.697 78.671 37.180 1.00 39.70 1360 SER B CA 1
ATOM 841 C C . SER A 1 110 ? 24.827 77.403 37.118 1.00 38.33 1360 SER B C 1
ATOM 842 O O . SER A 1 110 ? 23.629 77.451 37.397 1.00 36.77 1360 SER B O 1
ATOM 845 N N . MET A 1 111 ? 25.451 76.276 36.783 1.00 32.71 1361 MET B N 1
ATOM 846 C CA . MET A 1 111 ? 24.777 74.980 36.735 1.00 40.03 1361 MET B CA 1
ATOM 847 C C . MET A 1 111 ? 24.053 74.646 38.029 1.00 34.77 1361 MET B C 1
ATOM 848 O O . MET A 1 111 ? 22.872 74.338 38.016 1.00 31.69 1361 MET B O 1
ATOM 853 N N . ASN A 1 112 ? 24.784 74.670 39.137 1.00 35.99 1362 ASN B N 1
ATOM 854 C CA . ASN A 1 112 ? 24.198 74.398 40.438 1.00 34.22 1362 ASN B CA 1
ATOM 855 C C . ASN A 1 112 ? 22.978 75.284 40.704 1.00 40.50 1362 ASN B C 1
ATOM 856 O O . ASN A 1 112 ? 21.904 74.789 41.049 1.00 40.78 1362 ASN B O 1
ATOM 861 N N . PHE A 1 113 ? 23.128 76.590 40.505 1.00 36.53 1363 PHE B N 1
ATOM 862 C CA . PHE A 1 113 ? 21.998 77.496 40.684 1.00 39.73 1363 PHE B CA 1
ATOM 863 C C . PHE A 1 113 ? 20.822 77.127 39.784 1.00 35.20 1363 PHE B C 1
ATOM 864 O O . PHE A 1 113 ? 19.666 77.160 40.199 1.00 35.43 1363 PHE B O 1
ATOM 872 N N . ILE A 1 114 ? 21.122 76.808 38.535 1.00 32.12 1364 ILE B N 1
ATOM 873 C CA . ILE A 1 114 ? 20.078 76.451 37.600 1.00 37.06 1364 ILE B CA 1
ATOM 874 C C . ILE A 1 114 ? 19.388 75.198 38.101 1.00 36.22 1364 ILE B C 1
ATOM 875 O O . ILE A 1 114 ? 18.163 75.113 38.096 1.00 38.60 1364 ILE B O 1
ATOM 880 N N . ASN A 1 115 ? 20.181 74.238 38.555 1.00 31.09 1365 ASN B N 1
ATOM 881 C CA . ASN A 1 115 ? 19.642 73.021 39.152 1.00 40.86 1365 ASN B CA 1
ATOM 882 C C . ASN A 1 115 ? 18.728 73.259 40.355 1.00 36.02 1365 ASN B C 1
ATOM 883 O O . ASN A 1 115 ? 17.598 72.778 40.392 1.00 36.91 1365 ASN B O 1
ATOM 888 N N . LEU A 1 116 ? 19.223 73.985 41.348 1.00 39.96 1366 LEU B N 1
ATOM 889 C CA . LEU A 1 116 ? 18.454 74.153 42.573 1.00 41.48 1366 LEU B CA 1
ATOM 890 C C . LEU A 1 116 ? 17.178 74.917 42.253 1.00 37.46 1366 LEU B C 1
ATOM 891 O O . LEU A 1 116 ? 16.096 74.577 42.733 1.00 35.82 1366 LEU B O 1
ATOM 896 N N . LEU A 1 117 ? 17.302 75.932 41.409 1.00 33.88 1367 LEU B N 1
ATOM 897 C CA . LEU A 1 117 ? 16.140 76.694 40.994 1.00 34.05 1367 LEU B CA 1
ATOM 898 C C . LEU A 1 117 ? 15.112 75.800 40.299 1.00 35.94 1367 LEU B C 1
ATOM 899 O O . LEU A 1 117 ? 13.901 75.918 40.516 1.00 31.57 1367 LEU B O 1
ATOM 904 N N . SER A 1 118 ? 15.596 74.913 39.444 1.00 32.96 1368 SER B N 1
ATOM 905 C CA . SER A 1 118 ? 14.701 74.031 38.719 1.00 34.07 1368 SER B CA 1
ATOM 906 C C . SER A 1 118 ? 13.998 73.077 39.686 1.00 30.62 1368 SER B C 1
ATOM 907 O O . SER A 1 118 ? 12.784 72.928 39.644 1.00 30.15 1368 SER B O 1
ATOM 910 N N . ASN A 1 119 ? 14.763 72.466 40.579 1.00 28.32 1369 ASN B N 1
ATOM 911 C CA . ASN A 1 119 ? 14.200 71.542 41.548 1.00 31.91 1369 ASN B CA 1
ATOM 912 C C . ASN A 1 119 ? 13.097 72.216 42.358 1.00 32.38 1369 ASN B C 1
ATOM 913 O O . ASN A 1 119 ? 12.021 71.644 42.560 1.00 28.14 1369 ASN B O 1
ATOM 918 N N . VAL A 1 120 ? 13.364 73.441 42.800 1.00 30.87 1370 VAL B N 1
ATOM 919 C CA . VAL A 1 120 ? 12.402 74.184 43.600 1.00 33.26 1370 VAL B CA 1
ATOM 920 C C . VAL A 1 120 ? 11.091 74.369 42.842 1.00 30.79 1370 VAL B C 1
ATOM 921 O O . VAL A 1 120 ? 10.011 74.135 43.387 1.00 31.88 1370 VAL B O 1
ATOM 925 N N . LEU A 1 121 ? 11.178 74.788 41.585 1.00 31.45 1371 LEU B N 1
ATOM 926 C CA . LEU A 1 121 ? 9.968 75.058 40.810 1.00 27.95 1371 LEU B CA 1
ATOM 927 C C . LEU A 1 121 ? 9.277 73.775 40.381 1.00 30.00 1371 LEU B C 1
ATOM 928 O O . LEU A 1 121 ? 8.050 73.723 40.226 1.00 32.11 1371 LEU B O 1
ATOM 933 N N . ILE A 1 122 ? 10.069 72.736 40.173 1.00 30.08 1372 ILE B N 1
ATOM 934 C CA . ILE A 1 122 ? 9.524 71.440 39.798 1.00 31.49 1372 ILE B CA 1
ATOM 935 C C . ILE A 1 122 ? 8.675 70.899 40.935 1.00 32.75 1372 ILE B C 1
ATOM 936 O O . ILE A 1 122 ? 7.566 70.405 40.721 1.00 32.53 1372 ILE B O 1
ATOM 941 N N . LYS A 1 123 ? 9.204 71.009 42.149 1.00 34.14 1373 LYS B N 1
ATOM 942 C CA . LYS A 1 123 ? 8.536 70.474 43.325 1.00 36.84 1373 LYS B CA 1
ATOM 943 C C . LYS A 1 123 ? 7.241 71.231 43.572 1.00 36.71 1373 LYS B C 1
ATOM 944 O O . LYS A 1 123 ? 6.186 70.631 43.783 1.00 32.61 1373 LYS B O 1
ATOM 950 N N . ILE A 1 124 ? 7.331 72.556 43.550 1.00 34.44 1374 ILE B N 1
ATOM 951 C CA . ILE A 1 124 ? 6.162 73.375 43.794 1.00 37.64 1374 ILE B CA 1
ATOM 952 C C . ILE A 1 124 ? 5.137 73.140 42.689 1.00 36.23 1374 ILE B C 1
ATOM 953 O O . ILE A 1 124 ? 3.957 72.977 42.957 1.00 35.56 1374 ILE B O 1
ATOM 958 N N . GLY A 1 125 ? 5.605 73.076 41.450 1.00 36.62 1375 GLY B N 1
ATOM 959 C CA . GLY A 1 125 ? 4.721 72.893 40.313 1.00 30.88 1375 GLY B CA 1
ATOM 960 C C . GLY A 1 125 ? 4.040 71.540 40.299 1.00 37.18 1375 GLY B C 1
ATOM 961 O O . GLY A 1 125 ? 2.883 71.429 39.914 1.00 38.69 1375 GLY B O 1
ATOM 962 N N . LYS A 1 126 ? 4.753 70.499 40.708 1.00 35.83 1376 LYS B N 1
ATOM 963 C CA . LYS A 1 126 ? 4.127 69.192 40.849 1.00 37.37 1376 LYS B CA 1
ATOM 964 C C . LYS A 1 126 ? 2.895 69.293 41.737 1.00 40.38 1376 LYS B C 1
ATOM 965 O O . LYS A 1 126 ? 1.887 68.646 41.489 1.00 44.33 1376 LYS B O 1
ATOM 971 N N . ASN A 1 127 ? 2.986 70.106 42.781 1.00 38.31 1377 ASN B N 1
ATOM 972 C CA . ASN A 1 127 ? 1.887 70.251 43.727 1.00 46.50 1377 ASN B CA 1
ATOM 973 C C . ASN A 1 127 ? 0.765 71.193 43.280 1.00 46.54 1377 ASN B C 1
ATOM 974 O O . ASN A 1 127 ? -0.377 71.031 43.708 1.00 46.46 1377 ASN B O 1
ATOM 979 N N . VAL A 1 128 ? 1.081 72.172 42.433 1.00 41.19 1378 VAL B N 1
ATOM 980 C CA . VAL A 1 128 ? 0.110 73.220 42.131 1.00 38.73 1378 VAL B CA 1
ATOM 981 C C . VAL A 1 128 ? -0.221 73.391 40.656 1.00 39.09 1378 VAL B C 1
ATOM 982 O O . VAL A 1 128 ? -1.060 74.219 40.312 1.00 35.51 1378 VAL B O 1
ATOM 986 N N . GLN A 1 129 ? 0.431 72.627 39.787 1.00 41.62 1379 GLN B N 1
ATOM 987 C CA . GLN A 1 129 ? 0.230 72.798 38.346 1.00 38.70 1379 GLN B CA 1
ATOM 988 C C . GLN A 1 129 ? -1.216 72.555 37.910 1.00 40.58 1379 GLN B C 1
ATOM 989 O O . GLN A 1 129 ? -1.686 73.160 36.952 1.00 39.38 1379 GLN B O 1
ATOM 995 N N . ASP A 1 130 ? -1.921 71.686 38.628 1.00 41.98 1380 ASP B N 1
ATOM 996 C CA . ASP A 1 130 ? -3.312 71.382 38.298 1.00 46.63 1380 ASP B CA 1
ATOM 997 C C . ASP A 1 130 ? -4.227 72.586 38.552 1.00 47.20 1380 ASP B C 1
ATOM 998 O O . ASP A 1 130 ? -5.442 72.508 38.345 1.00 45.79 1380 ASP B O 1
ATOM 1003 N N . SER A 1 131 ? -3.633 73.693 38.994 1.00 42.59 1381 SER B N 1
ATOM 1004 C CA . SER A 1 131 ? -4.357 74.946 39.194 1.00 40.76 1381 SER B CA 1
ATOM 1005 C C . SER A 1 131 ? -3.817 76.058 38.305 1.00 41.23 1381 SER B C 1
ATOM 1006 O O . SER A 1 131 ? -2.630 76.392 38.358 1.00 39.22 1381 SER B O 1
ATOM 1009 N N . GLU A 1 132 ? -4.696 76.653 37.508 1.00 42.55 1382 GLU B N 1
ATOM 1010 C CA . GLU A 1 132 ? -4.280 77.710 36.592 1.00 43.24 1382 GLU B CA 1
ATOM 1011 C C . GLU A 1 132 ? -4.244 79.064 37.286 1.00 41.08 1382 GLU B C 1
ATOM 1012 O O . GLU A 1 132 ? -3.741 80.039 36.732 1.00 38.28 1382 GLU B O 1
ATOM 1018 N N . PHE A 1 133 ? -4.772 79.122 38.504 1.00 41.40 1383 PHE B N 1
ATOM 1019 C CA . PHE A 1 133 ? -4.660 80.340 39.298 1.00 35.43 1383 PHE B CA 1
ATOM 1020 C C . PHE A 1 133 ? -3.350 80.384 40.091 1.00 33.73 1383 PHE B C 1
ATOM 1021 O O . PHE A 1 133 ? -2.775 81.454 40.265 1.00 42.20 1383 PHE B O 1
ATOM 1029 N N . ILE A 1 134 ? -2.878 79.233 40.571 1.00 32.72 1384 ILE B N 1
ATOM 1030 C CA . ILE A 1 134 ? -1.639 79.190 41.363 1.00 33.67 1384 ILE B CA 1
ATOM 1031 C C . ILE A 1 134 ? -0.400 78.923 40.503 1.00 36.49 1384 ILE B C 1
ATOM 1032 O O . ILE A 1 134 ? 0.724 79.255 40.890 1.00 32.82 1384 ILE B O 1
ATOM 1037 N N . PHE A 1 135 ? -0.607 78.305 39.348 1.00 31.46 1385 PHE B N 1
ATOM 1038 C CA . PHE A 1 135 ? 0.486 77.999 38.444 1.00 30.76 1385 PHE B CA 1
ATOM 1039 C C . PHE A 1 135 ? 0.134 78.536 37.069 1.00 27.18 1385 PHE B C 1
ATOM 1040 O O . PHE A 1 135 ? -0.045 77.769 36.132 1.00 31.75 1385 PHE B O 1
ATOM 1048 N N . PRO A 1 136 ? 0.028 79.864 36.945 1.00 28.33 1386 PRO B N 1
ATOM 1049 C CA . PRO A 1 136 ? -0.382 80.486 35.684 1.00 33.46 1386 PRO B CA 1
ATOM 1050 C C . PRO A 1 136 ? 0.764 80.445 34.678 1.00 36.08 1386 PRO B C 1
ATOM 1051 O O . PRO A 1 136 ? 1.525 81.402 34.593 1.00 34.06 1386 PRO B O 1
ATOM 1055 N N . ILE A 1 137 ? 0.869 79.361 33.921 1.00 32.59 1387 ILE B N 1
ATOM 1056 C CA . ILE A 1 137 ? 2.012 79.151 33.046 1.00 31.27 1387 ILE B CA 1
ATOM 1057 C C . ILE A 1 137 ? 2.247 80.309 32.080 1.00 30.72 1387 ILE B C 1
ATOM 1058 O O . ILE A 1 137 ? 3.381 80.727 31.876 1.00 30.32 1387 ILE B O 1
ATOM 1063 N N . PHE A 1 138 ? 1.176 80.842 31.501 1.00 30.88 1388 PHE B N 1
ATOM 1064 C CA . PHE A 1 138 ? 1.314 81.929 30.536 1.00 30.96 1388 PHE B CA 1
ATOM 1065 C C . PHE A 1 138 ? 2.086 83.099 31.136 1.00 31.29 1388 PHE B C 1
ATOM 1066 O O . PHE A 1 138 ? 2.816 83.799 30.434 1.00 31.75 1388 PHE B O 1
ATOM 1074 N N . GLU A 1 139 ? 1.939 83.293 32.441 1.00 27.80 1389 GLU B N 1
ATOM 1075 C CA . GLU A 1 139 ? 2.599 84.404 33.121 1.00 33.37 1389 GLU B CA 1
ATOM 1076 C C . GLU A 1 139 ? 3.932 84.000 33.769 1.00 32.09 1389 GLU B C 1
ATOM 1077 O O . GLU A 1 139 ? 4.854 84.804 33.848 1.00 31.76 1389 GLU B O 1
ATOM 1083 N N . LEU A 1 140 ? 4.037 82.756 34.229 1.00 30.06 1390 LEU B N 1
ATOM 1084 C CA . LEU A 1 140 ? 5.250 82.313 34.908 1.00 28.95 1390 LEU B CA 1
ATOM 1085 C C . LEU A 1 140 ? 6.390 82.057 33.925 1.00 26.81 1390 LEU B C 1
ATOM 1086 O O . LEU A 1 140 ? 7.551 82.375 34.206 1.00 27.59 1390 LEU B O 1
ATOM 1091 N N . PHE A 1 141 ? 6.065 81.485 32.771 1.00 25.82 1391 PHE B N 1
ATOM 1092 C CA . PHE A 1 141 ? 7.100 81.185 31.789 1.00 29.40 1391 PHE B CA 1
ATOM 1093 C C . PHE A 1 141 ? 7.986 82.399 31.440 1.00 31.37 1391 PHE B C 1
ATOM 1094 O O . PHE A 1 141 ? 9.215 82.317 31.524 1.00 26.55 1391 PHE B O 1
ATOM 1102 N N . PRO A 1 142 ? 7.373 83.532 31.048 1.00 30.02 1392 PRO B N 1
ATOM 1103 C CA . PRO A 1 142 ? 8.198 84.709 30.724 1.00 28.95 1392 PRO B CA 1
ATOM 1104 C C . PRO A 1 142 ? 8.987 85.187 31.938 1.00 24.97 1392 PRO B C 1
ATOM 1105 O O . PRO A 1 142 ? 10.114 85.655 31.834 1.00 23.12 1392 PRO B O 1
ATOM 1109 N N . ILE A 1 143 ? 8.373 85.067 33.099 1.00 27.90 1393 ILE B N 1
ATOM 1110 C CA . ILE A 1 143 ? 9.028 85.463 34.323 1.00 23.81 1393 ILE B CA 1
ATOM 1111 C C . ILE A 1 143 ? 10.281 84.630 34.595 1.00 28.92 1393 ILE B C 1
ATOM 1112 O O . ILE A 1 143 ? 11.308 85.173 34.981 1.00 30.37 1393 ILE B O 1
ATOM 1117 N N . VAL A 1 144 ? 10.210 83.319 34.371 1.00 28.36 1394 VAL B N 1
ATOM 1118 C CA . VAL A 1 144 ? 11.375 82.471 34.589 1.00 22.77 1394 VAL B CA 1
ATOM 1119 C C . VAL A 1 144 ? 12.465 82.796 33.573 1.00 26.40 1394 VAL B C 1
ATOM 1120 O O . VAL A 1 144 ? 13.648 82.857 33.915 1.00 30.50 1394 VAL B O 1
ATOM 1124 N N . CYS A 1 145 ? 12.064 83.005 32.323 1.00 24.22 1395 CYS B N 1
ATOM 1125 C CA . CYS A 1 145 ? 12.990 83.431 31.275 1.00 25.26 1395 CYS B CA 1
ATOM 1126 C C . CYS A 1 145 ? 13.748 84.696 31.673 1.00 32.72 1395 CYS B C 1
ATOM 1127 O O . CYS A 1 145 ? 14.982 84.733 31.622 1.00 33.17 1395 CYS B O 1
ATOM 1130 N N . ASN A 1 146 ? 13.003 85.732 32.053 1.00 25.84 1396 ASN B N 1
ATOM 1131 C CA . ASN A 1 146 ? 13.601 87.005 32.447 1.00 32.97 1396 ASN B CA 1
ATOM 1132 C C . ASN A 1 146 ? 14.500 86.820 33.638 1.00 31.20 1396 ASN B C 1
ATOM 1133 O O . ASN A 1 146 ? 15.580 87.406 33.725 1.00 31.28 1396 ASN B O 1
ATOM 1138 N N . PHE A 1 147 ? 14.042 85.994 34.569 1.00 29.21 1397 PHE B N 1
ATOM 1139 C CA . PHE A 1 147 ? 14.807 85.784 35.776 1.00 26.48 1397 PHE B CA 1
ATOM 1140 C C . PHE A 1 147 ? 16.160 85.133 35.465 1.00 30.86 1397 PHE B C 1
ATOM 1141 O O . PHE A 1 147 ? 17.209 85.646 35.857 1.00 33.33 1397 PHE B O 1
ATOM 1149 N N . PHE A 1 148 ? 16.134 84.008 34.761 1.00 28.73 1398 PHE B N 1
ATOM 1150 C CA . PHE A 1 148 ? 17.373 83.351 34.354 1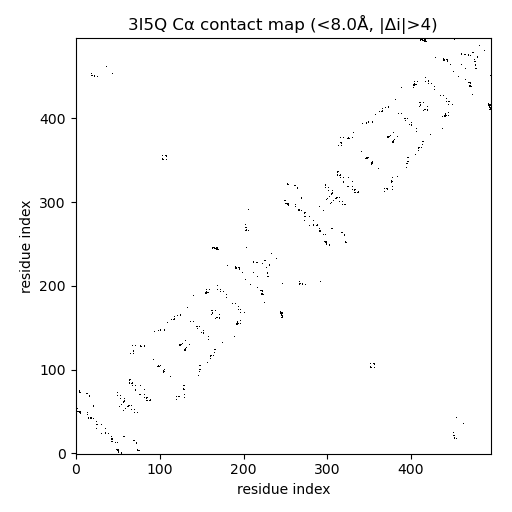.00 32.95 1398 PHE B CA 1
ATOM 1151 C C . PHE A 1 148 ? 18.326 84.379 33.773 1.00 33.43 1398 PHE B C 1
ATOM 1152 O O . PHE A 1 148 ? 19.502 84.433 34.135 1.00 35.13 1398 PHE B O 1
ATOM 1160 N N . TYR A 1 149 ? 17.802 85.191 32.859 1.00 28.76 1399 TYR B N 1
ATOM 1161 C CA . TYR A 1 149 ? 18.638 86.049 32.039 1.00 33.38 1399 TYR B CA 1
ATOM 1162 C C . TYR A 1 149 ? 19.113 87.302 32.762 1.00 35.72 1399 TYR B C 1
ATOM 1163 O O . TYR A 1 149 ? 20.163 87.840 32.440 1.00 37.36 1399 TYR B O 1
ATOM 1172 N N . GLU A 1 150 ? 18.350 87.765 33.743 1.00 37.10 1400 GLU B N 1
ATOM 1173 C CA . GLU A 1 150 ? 18.838 88.841 34.593 1.00 37.41 1400 GLU B CA 1
ATOM 1174 C C . GLU A 1 150 ? 19.959 88.318 35.479 1.00 33.30 1400 GLU B C 1
ATOM 1175 O O . GLU A 1 150 ? 20.849 89.059 35.873 1.00 36.12 1400 GLU B O 1
ATOM 1181 N N . THR A 1 151 ? 19.914 87.029 35.781 1.00 33.52 1401 THR B N 1
ATOM 1182 C CA . THR A 1 151 ? 20.783 86.470 36.807 1.00 37.06 1401 THR B CA 1
ATOM 1183 C C . THR A 1 151 ? 22.095 85.894 36.273 1.00 32.52 1401 THR B C 1
ATOM 1184 O O . THR A 1 151 ? 23.166 86.198 36.779 1.00 37.72 1401 THR B O 1
ATOM 1188 N N . LEU A 1 152 ? 22.007 85.060 35.253 1.00 34.44 1402 LEU B N 1
ATOM 1189 C CA . LEU A 1 152 ? 23.157 84.275 34.838 1.00 31.73 1402 LEU B CA 1
ATOM 1190 C C . LEU A 1 152 ? 23.869 84.849 33.634 1.00 30.63 1402 LEU B C 1
ATOM 1191 O O . LEU A 1 152 ? 23.292 85.619 32.880 1.00 31.04 1402 LEU B O 1
ATOM 1196 N N . PRO A 1 153 ? 25.141 84.465 33.453 1.00 32.52 1403 PRO B N 1
ATOM 1197 C CA . PRO A 1 153 ? 25.843 84.733 32.200 1.00 35.12 1403 PRO B CA 1
ATOM 1198 C C . PRO A 1 153 ? 25.090 84.133 31.027 1.00 30.83 1403 PRO B C 1
ATOM 1199 O O . PRO A 1 153 ? 24.735 82.959 31.074 1.00 30.65 1403 PRO B O 1
ATOM 1203 N N . LYS A 1 154 ? 24.860 84.930 29.991 1.00 32.43 1404 LYS B N 1
ATOM 1204 C CA . LYS A 1 154 ? 24.162 84.462 28.802 1.00 34.72 1404 LYS B CA 1
ATOM 1205 C C . LYS A 1 154 ? 24.749 83.144 28.323 1.00 34.68 1404 LYS B C 1
ATOM 1206 O O . LYS A 1 154 ? 24.021 82.202 28.018 1.00 31.48 1404 LYS B O 1
ATOM 1212 N N . GLU A 1 155 ? 26.076 83.088 28.264 1.00 31.29 1405 GLU B N 1
ATOM 1213 C CA . GLU A 1 155 ? 26.770 81.948 27.692 1.00 29.87 1405 GLU B CA 1
ATOM 1214 C C . GLU A 1 155 ? 26.605 80.674 28.528 1.00 33.20 1405 GLU B C 1
ATOM 1215 O O . GLU A 1 155 ? 27.007 79.594 28.099 1.00 37.40 1405 GLU B O 1
ATOM 1221 N N . HIS A 1 156 ? 26.025 80.802 29.717 1.00 30.48 1406 HIS B N 1
ATOM 1222 C CA . HIS A 1 156 ? 25.830 79.650 30.594 1.00 29.18 1406 HIS B CA 1
ATOM 1223 C C . HIS A 1 156 ? 24.411 79.075 30.508 1.00 40.20 1406 HIS B C 1
ATOM 1224 O O . HIS A 1 156 ? 24.106 78.040 31.114 1.00 38.00 1406 HIS B O 1
ATOM 1231 N N . ILE A 1 157 ? 23.546 79.745 29.753 1.00 36.55 1407 ILE B N 1
ATOM 1232 C CA . ILE A 1 157 ? 22.146 79.351 29.669 1.00 38.05 1407 ILE B CA 1
ATOM 1233 C C . ILE A 1 157 ? 21.872 78.459 28.456 1.00 38.98 1407 ILE B C 1
ATOM 1234 O O . ILE A 1 157 ? 21.857 78.925 27.319 1.00 43.04 1407 ILE B O 1
ATOM 1239 N N . VAL A 1 158 ? 21.658 77.175 28.706 1.00 31.91 1408 VAL B N 1
ATOM 1240 C CA . VAL A 1 158 ? 21.392 76.233 27.630 1.00 36.56 1408 VAL B CA 1
ATOM 1241 C C . VAL A 1 158 ? 19.925 76.294 27.211 1.00 34.49 1408 VAL B C 1
ATOM 1242 O O . VAL A 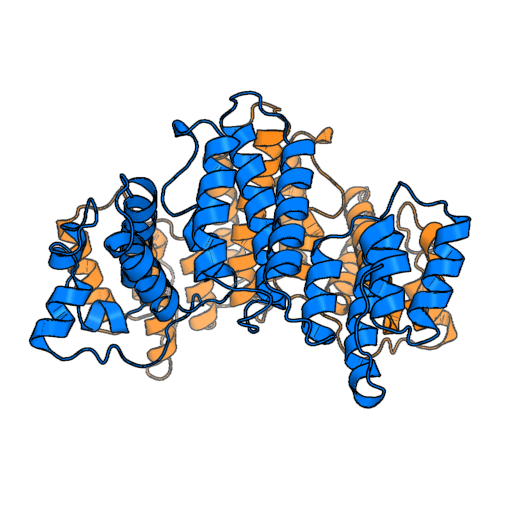1 158 ? 19.037 76.424 28.048 1.00 34.13 1408 VAL B O 1
ATOM 1246 N N . SER A 1 159 ? 19.682 76.197 25.911 1.00 31.91 1409 SER B N 1
ATOM 1247 C CA . SER A 1 159 ? 18.330 76.093 25.403 1.00 34.35 1409 SER B CA 1
ATOM 1248 C C . SER A 1 159 ? 17.639 74.918 26.094 1.00 30.45 1409 SER B C 1
ATOM 1249 O O . SER A 1 159 ? 18.256 73.879 26.332 1.00 30.00 1409 SER B O 1
ATOM 1252 N N . GLY A 1 160 ? 16.367 75.101 26.437 1.00 30.92 1410 GLY B N 1
ATOM 1253 C CA . GLY A 1 160 ? 15.587 74.058 27.085 1.00 34.18 1410 GLY B CA 1
ATOM 1254 C C . GLY A 1 160 ? 15.559 74.183 28.598 1.00 31.09 1410 GLY B C 1
ATOM 1255 O O . GLY A 1 160 ? 14.689 73.619 29.264 1.00 30.39 1410 GLY B O 1
ATOM 1256 N N . SER A 1 161 ? 16.507 74.936 29.143 1.00 31.43 1411 SER B N 1
ATOM 1257 C CA . SER A 1 161 ? 16.611 75.113 30.592 1.00 34.11 1411 SER B CA 1
ATOM 1258 C C . SER A 1 161 ? 15.323 75.623 31.235 1.00 32.33 1411 SER B C 1
ATOM 1259 O O . SER A 1 161 ? 15.056 75.338 32.405 1.00 32.76 1411 SER B O 1
ATOM 1262 N N . ILE A 1 162 ? 14.541 76.396 30.487 1.00 29.32 1412 ILE B N 1
ATOM 1263 C CA . ILE A 1 162 ? 13.325 76.984 31.041 1.00 29.98 1412 ILE B CA 1
ATOM 1264 C C . ILE A 1 162 ? 12.124 76.078 30.822 1.00 24.89 1412 ILE B C 1
ATOM 1265 O O . ILE A 1 162 ? 11.433 75.694 31.769 1.00 30.04 1412 ILE B O 1
ATOM 1270 N N . VAL A 1 163 ? 11.875 75.738 29.567 1.00 27.57 1413 VAL B N 1
ATOM 1271 C CA . VAL A 1 163 ? 10.697 74.950 29.228 1.00 31.89 1413 VAL B CA 1
ATOM 1272 C C . VAL A 1 163 ? 10.693 73.574 29.905 1.00 29.86 1413 VAL B C 1
ATOM 1273 O O . VAL A 1 163 ? 9.643 73.097 30.336 1.00 27.33 1413 VAL B O 1
ATOM 1277 N N . SER A 1 164 ? 11.862 72.956 30.038 1.00 26.73 1414 SER B N 1
ATOM 1278 C CA . SER A 1 164 ? 11.932 71.630 30.649 1.00 26.87 1414 SER B CA 1
ATOM 1279 C C . SER A 1 164 ? 11.450 71.653 32.099 1.00 26.12 1414 SER B C 1
ATOM 1280 O O . SER A 1 164 ? 10.943 70.662 32.612 1.00 25.57 1414 SER B O 1
ATOM 1283 N N . ILE A 1 165 ? 11.614 72.781 32.770 1.00 25.67 1415 ILE B N 1
ATOM 1284 C CA . ILE A 1 165 ? 11.089 72.889 34.122 1.00 27.49 1415 ILE B CA 1
ATOM 1285 C C . ILE A 1 165 ? 9.598 72.550 34.146 1.00 26.79 1415 ILE B C 1
ATOM 1286 O O . ILE A 1 165 ? 9.152 71.720 34.933 1.00 25.67 1415 ILE B O 1
ATOM 1291 N N . PHE A 1 166 ? 8.833 73.195 33.274 1.00 27.28 1416 PHE B N 1
ATOM 1292 C CA . PHE A 1 166 ? 7.391 72.980 33.226 1.00 28.52 1416 PHE B CA 1
ATOM 1293 C C . PHE A 1 166 ? 7.046 71.550 32.799 1.00 29.91 1416 PHE B C 1
ATOM 1294 O O . PHE A 1 166 ? 6.159 70.925 33.375 1.00 28.31 1416 PHE B O 1
ATOM 1302 N N . ILE A 1 167 ? 7.765 71.028 31.813 1.00 26.88 1417 ILE B N 1
ATOM 1303 C CA . ILE A 1 167 ? 7.5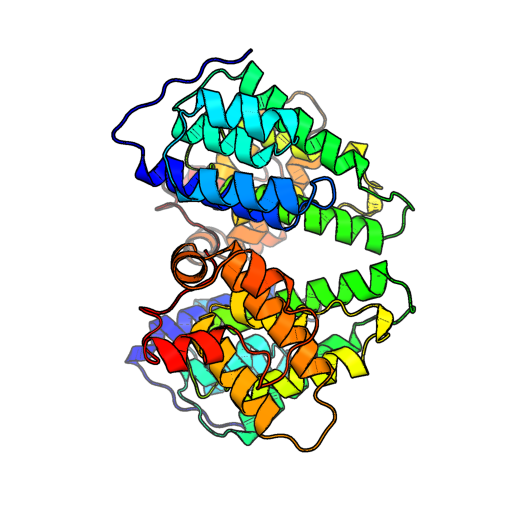37 69.660 31.367 1.00 28.17 1417 ILE B CA 1
ATOM 1304 C C . ILE A 1 167 ? 7.726 68.698 32.536 1.00 31.34 1417 ILE B C 1
ATOM 1305 O O . ILE A 1 167 ? 6.873 67.842 32.799 1.00 28.13 1417 ILE B O 1
ATOM 1310 N N . THR A 1 168 ? 8.834 68.866 33.256 1.00 25.54 1418 THR B N 1
ATOM 1311 C CA . THR A 1 168 ? 9.161 67.981 34.372 1.00 26.45 1418 THR B CA 1
ATOM 1312 C C . THR A 1 168 ? 8.200 68.176 35.543 1.00 31.26 1418 THR B C 1
ATOM 1313 O O . THR A 1 168 ? 7.933 67.238 36.295 1.00 31.86 1418 THR B O 1
ATOM 1317 N N . ALA A 1 169 ? 7.673 69.393 35.676 1.00 28.26 1419 ALA B N 1
ATOM 1318 C CA . ALA A 1 169 ? 6.683 69.704 36.702 1.00 31.99 1419 ALA B CA 1
ATOM 1319 C C . ALA A 1 169 ? 5.366 68.980 36.445 1.00 31.35 1419 ALA B C 1
ATOM 1320 O O . ALA A 1 169 ? 4.535 68.866 37.334 1.00 27.44 1419 ALA B O 1
ATOM 1322 N N . GLY A 1 170 ? 5.175 68.511 35.218 1.00 31.42 1420 GLY B N 1
ATOM 1323 C CA . GLY A 1 170 ? 4.011 67.707 34.894 1.00 36.02 1420 GLY B CA 1
ATOM 1324 C C . GLY A 1 170 ? 3.071 68.318 33.870 1.00 36.17 1420 GLY B C 1
ATOM 1325 O O . GLY A 1 170 ? 1.970 67.807 33.664 1.00 31.16 1420 GLY B O 1
ATOM 1326 N N . VAL A 1 171 ? 3.496 69.405 33.228 1.00 26.18 1421 VAL B N 1
ATOM 1327 C CA . VAL A 1 171 ? 2.700 70.005 32.155 1.00 30.78 1421 VAL B CA 1
ATOM 1328 C C . VAL A 1 171 ? 2.865 69.152 30.914 1.00 27.79 1421 VAL B C 1
ATOM 1329 O O . VAL A 1 171 ? 3.983 68.733 30.593 1.00 32.60 1421 VAL B O 1
ATOM 1333 N N . SER A 1 172 ? 1.770 68.905 30.208 1.00 22.65 1422 SER B N 1
ATOM 1334 C CA . SER A 1 172 ? 1.839 68.135 28.975 1.00 26.78 1422 SER B CA 1
ATOM 1335 C C . SER A 1 172 ? 2.658 68.869 27.917 1.00 26.56 1422 SER B C 1
ATOM 1336 O O . SER A 1 172 ? 2.742 70.101 27.915 1.00 25.20 1422 SER B O 1
ATOM 1339 N N . PHE A 1 173 ? 3.285 68.108 27.034 1.00 25.18 1423 PHE B N 1
ATOM 1340 C CA . PHE A 1 173 ? 3.986 68.706 25.916 1.00 26.56 1423 PHE B CA 1
ATOM 1341 C C . PHE A 1 173 ? 2.974 69.522 25.115 1.00 29.71 1423 PHE B C 1
ATOM 1342 O O . PHE A 1 173 ? 3.265 70.638 24.687 1.00 29.07 1423 PHE B O 1
ATOM 1350 N N . ASN A 1 174 ? 1.778 68.966 24.933 1.00 27.05 1424 ASN B N 1
ATOM 1351 C CA . ASN A 1 174 ? 0.689 69.650 24.219 1.00 31.34 1424 ASN B CA 1
ATOM 1352 C C . ASN A 1 174 ? 0.358 71.037 24.775 1.00 28.21 1424 ASN B C 1
ATOM 1353 O O . ASN A 1 174 ? 0.380 72.035 24.052 1.00 26.69 1424 ASN B O 1
ATOM 1358 N N . LYS A 1 175 ? 0.024 71.092 26.057 1.00 25.96 1425 LYS B N 1
ATOM 1359 C CA . LYS A 1 175 ? -0.294 72.363 26.685 1.00 25.63 1425 LYS B CA 1
ATOM 1360 C C . LYS A 1 175 ? 0.873 73.353 26.584 1.00 30.41 1425 LYS B C 1
ATOM 1361 O O . LYS A 1 175 ? 0.693 74.502 26.169 1.00 32.09 1425 LYS B O 1
ATOM 1367 N N . MET A 1 176 ? 2.070 72.897 26.943 1.00 27.20 1426 MET B N 1
ATOM 1368 C CA . MET A 1 176 ? 3.264 73.734 26.899 1.00 23.56 1426 MET B CA 1
ATOM 1369 C C . MET A 1 176 ? 3.497 74.297 25.495 1.00 30.47 1426 MET B C 1
ATOM 1370 O O . MET A 1 176 ? 3.822 75.468 25.323 1.00 27.15 1426 MET B O 1
ATOM 1375 N N . TYR A 1 177 ? 3.329 73.452 24.489 1.00 29.98 1427 TYR B N 1
ATOM 1376 C CA . TYR A 1 177 ? 3.468 73.888 23.111 1.00 27.86 1427 TYR B CA 1
ATOM 1377 C C . TYR A 1 177 ? 2.495 75.024 22.746 1.00 30.64 1427 TYR B C 1
ATOM 1378 O O . TYR A 1 177 ? 2.905 76.028 22.162 1.00 30.30 1427 TYR B O 1
ATOM 1387 N N . TYR A 1 178 ? 1.218 74.868 23.092 1.00 26.40 1428 TYR B N 1
ATOM 1388 C CA . TYR A 1 178 ? 0.202 75.858 22.716 1.00 30.43 1428 TYR B CA 1
ATOM 1389 C C . TYR A 1 178 ? 0.390 77.172 23.451 1.00 29.87 1428 TYR B C 1
ATOM 1390 O O . TYR A 1 178 ? 0.183 78.241 22.891 1.00 30.69 1428 TYR B O 1
ATOM 1399 N N . ILE A 1 179 ? 0.811 77.079 24.701 1.00 29.50 1429 ILE B N 1
ATOM 1400 C CA . ILE A 1 179 ? 1.095 78.263 25.484 1.00 32.53 1429 ILE B CA 1
ATOM 1401 C C . ILE A 1 179 ? 2.324 79.019 24.958 1.00 31.32 1429 ILE B C 1
ATOM 1402 O O . ILE A 1 179 ? 2.264 80.223 24.737 1.00 32.91 1429 ILE B O 1
ATOM 1407 N N . LEU A 1 180 ? 3.425 78.317 24.725 1.00 31.97 1430 LEU B N 1
ATOM 1408 C CA . LEU A 1 180 ? 4.613 78.954 24.163 1.00 30.35 1430 LEU B CA 1
ATOM 1409 C C . LEU A 1 180 ? 4.308 79.540 22.773 1.00 33.73 1430 LEU B C 1
ATOM 1410 O O . LEU A 1 180 ? 4.773 80.625 22.423 1.00 31.79 1430 LEU B O 1
ATOM 1415 N N . LYS A 1 181 ? 3.517 78.821 21.985 1.00 31.18 1431 LYS B N 1
ATOM 1416 C CA . LYS A 1 181 ? 3.142 79.299 20.659 1.00 31.28 1431 LYS B CA 1
ATOM 1417 C C . LYS A 1 181 ? 2.394 80.623 20.759 1.00 37.17 1431 LYS B C 1
ATOM 1418 O O . LYS A 1 181 ? 2.648 81.552 19.994 1.00 36.53 1431 LYS B O 1
ATOM 1424 N N . GLU A 1 182 ? 1.482 80.712 21.722 1.00 36.66 1432 GLU B N 1
ATOM 1425 C CA . GLU A 1 182 ? 0.728 81.940 21.935 1.00 38.31 1432 GLU B CA 1
ATOM 1426 C C . GLU A 1 182 ? 1.612 83.052 22.505 1.00 41.36 1432 GLU B C 1
ATOM 1427 O O . GLU A 1 182 ? 1.379 84.232 22.241 1.00 33.44 1432 GLU B O 1
ATOM 1433 N N . LEU A 1 183 ? 2.623 82.676 23.285 1.00 36.40 1433 LEU B N 1
ATOM 1434 C CA . LEU A 1 183 ? 3.590 83.647 23.787 1.00 35.51 1433 LEU B CA 1
ATOM 1435 C C . LEU A 1 183 ? 4.370 84.226 22.629 1.00 35.97 1433 LEU B C 1
ATOM 1436 O O . LEU A 1 183 ? 4.583 85.432 22.553 1.00 40.76 1433 LEU B O 1
ATOM 1441 N N . ILE A 1 184 ? 4.812 83.355 21.732 1.00 36.63 1434 ILE B N 1
ATOM 1442 C CA . ILE A 1 184 ? 5.666 83.787 20.636 1.00 39.79 1434 ILE B CA 1
ATOM 1443 C C . ILE A 1 184 ? 4.926 84.710 19.662 1.00 47.75 1434 ILE B C 1
ATOM 1444 O O . ILE A 1 184 ? 5.410 85.797 19.335 1.00 46.34 1434 ILE B O 1
ATOM 1449 N N . GLU A 1 185 ? 3.747 84.297 19.214 1.00 41.09 1435 GLU B N 1
ATOM 1450 C CA . GLU A 1 185 ? 3.056 85.075 18.191 1.00 45.12 1435 GLU B CA 1
ATOM 1451 C C . GLU A 1 185 ? 2.364 86.310 18.765 1.00 42.85 1435 GLU B C 1
ATOM 1452 O O . GLU A 1 185 ? 1.929 87.186 18.023 1.00 47.41 1435 GLU B O 1
ATOM 1458 N N . THR A 1 186 ? 2.300 86.389 20.089 1.00 45.68 1436 THR B N 1
ATOM 1459 C CA . THR A 1 186 ? 1.630 87.495 20.770 1.00 41.59 1436 THR B CA 1
ATOM 1460 C C . THR A 1 186 ? 2.593 88.576 21.264 1.00 50.28 1436 THR B C 1
ATOM 1461 O O . THR A 1 186 ? 2.176 89.561 21.875 1.00 48.45 1436 THR B O 1
ATOM 1465 N N . SER A 1 187 ? 3.879 88.397 20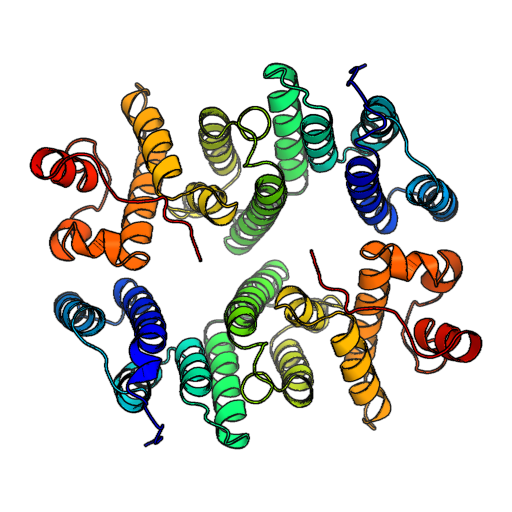.979 1.00 49.81 1437 SER B N 1
ATOM 1466 C CA . SER A 1 187 ? 4.887 89.370 21.383 1.00 59.72 1437 SER B CA 1
ATOM 1467 C C . SER A 1 187 ? 5.497 90.089 20.185 1.00 63.67 1437 SER B C 1
ATOM 1468 O O . SER A 1 187 ? 5.865 89.469 19.182 1.00 61.08 1437 SER B O 1
ATOM 1471 N N . ASP A 1 188 ? 5.595 91.409 20.305 1.00 67.77 1438 ASP B N 1
ATOM 1472 C CA . ASP A 1 188 ? 6.179 92.244 19.263 1.00 73.25 1438 ASP B CA 1
ATOM 1473 C C . ASP A 1 188 ? 7.676 92.409 19.473 1.00 71.11 1438 ASP B C 1
ATOM 1474 O O . ASP A 1 188 ? 8.322 93.191 18.781 1.00 74.25 1438 ASP B O 1
ATOM 1479 N N . SER A 1 189 ? 8.224 91.668 20.429 1.00 71.44 1439 SER B N 1
ATOM 1480 C CA . SER A 1 189 ? 9.650 91.752 20.738 1.00 74.45 1439 SER B CA 1
ATOM 1481 C C . SER A 1 189 ? 10.441 90.642 20.042 1.00 75.28 1439 SER B C 1
ATOM 1482 O O . SER A 1 189 ? 9.911 89.942 19.178 1.00 73.79 1439 SER B O 1
ATOM 1485 N N . ASP A 1 190 ? 11.705 90.483 20.432 1.00 79.70 1440 ASP B N 1
ATOM 1486 C CA . ASP A 1 190 ? 12.638 89.580 19.746 1.00 72.89 1440 ASP B CA 1
ATOM 1487 C C . ASP A 1 190 ? 12.141 88.143 19.648 1.00 71.03 1440 ASP B C 1
ATOM 1488 O O . ASP A 1 190 ? 12.060 87.581 18.554 1.00 68.48 1440 ASP B O 1
ATOM 1493 N N . ASN A 1 191 ? 11.834 87.550 20.800 1.00 70.27 1441 ASN B N 1
ATOM 1494 C CA . ASN A 1 191 ? 11.350 86.168 20.875 1.00 61.73 1441 ASN B CA 1
ATOM 1495 C C . ASN A 1 191 ? 12.457 85.144 20.733 1.00 52.96 1441 ASN B C 1
ATOM 1496 O O . ASN A 1 191 ? 12.199 83.942 20.805 1.00 51.57 1441 ASN B O 1
ATOM 1501 N N . SER A 1 192 ? 13.682 85.611 20.521 1.00 49.85 1442 SER B N 1
ATOM 1502 C CA . SER A 1 192 ? 14.797 84.695 20.297 1.00 48.51 1442 SER B CA 1
ATOM 1503 C C . SER A 1 192 ? 14.830 83.646 21.397 1.00 45.51 1442 SER B C 1
ATOM 1504 O O . SER A 1 192 ? 15.065 82.467 21.146 1.00 46.10 1442 SER B O 1
ATOM 1507 N N . VAL A 1 193 ? 14.587 84.086 22.623 1.00 43.36 1443 VAL B N 1
ATOM 1508 C CA . VAL A 1 193 ? 14.627 83.187 23.762 1.00 42.62 1443 VAL B CA 1
ATOM 1509 C C . VAL A 1 193 ? 13.460 82.205 23.742 1.00 37.40 1443 VAL B C 1
ATOM 1510 O O . VAL A 1 193 ? 13.650 81.001 23.938 1.00 36.31 1443 VAL B O 1
ATOM 1514 N N . PHE A 1 194 ? 12.254 82.722 23.519 1.00 33.86 1444 PHE B N 1
ATOM 1515 C CA . PHE A 1 194 ? 11.073 81.873 23.413 1.00 36.20 1444 PHE B CA 1
ATOM 1516 C C . PHE A 1 194 ? 11.310 80.846 22.321 1.00 36.83 1444 PHE B C 1
ATOM 1517 O O . PHE A 1 194 ? 10.949 79.674 22.453 1.00 31.29 1444 PHE B O 1
ATOM 1525 N N . ASN A 1 195 ? 11.934 81.304 21.242 1.00 37.92 1445 ASN B N 1
ATOM 1526 C CA . ASN A 1 195 ? 12.166 80.480 20.066 1.00 39.71 1445 ASN B CA 1
ATOM 1527 C C . ASN A 1 195 ? 13.099 79.300 20.305 1.00 34.22 1445 ASN B C 1
ATOM 1528 O O . ASN A 1 195 ? 12.837 78.203 19.818 1.00 34.25 1445 ASN B O 1
ATOM 1533 N N . LYS A 1 196 ? 14.179 79.521 21.049 1.00 30.99 1446 LYS B N 1
ATOM 1534 C CA . LYS A 1 196 ? 15.105 78.434 21.356 1.00 36.29 1446 LYS B CA 1
ATOM 1535 C C . LYS A 1 196 ? 14.422 77.407 22.247 1.00 31.72 1446 LYS B C 1
ATOM 1536 O O . LYS A 1 196 ? 14.641 76.212 22.107 1.00 29.10 1446 LYS B O 1
ATOM 1542 N N . GLU A 1 197 ? 13.623 77.882 23.195 1.00 29.17 1447 GLU B N 1
ATOM 1543 C CA . GLU A 1 197 ? 12.902 76.968 24.068 1.00 32.54 1447 GLU B CA 1
ATOM 1544 C C . GLU A 1 197 ? 11.954 76.113 23.240 1.00 30.79 1447 GLU B C 1
ATOM 1545 O O . GLU A 1 197 ? 11.926 74.891 23.376 1.00 32.70 1447 GLU B O 1
ATOM 1551 N N . MET A 1 198 ? 11.198 76.760 22.361 1.00 31.16 1448 MET B N 1
ATOM 1552 C CA . MET A 1 198 ? 10.231 76.060 21.533 1.00 29.12 1448 MET B CA 1
ATOM 1553 C C . MET A 1 198 ? 10.947 75.053 20.660 1.00 31.05 1448 MET B C 1
ATOM 1554 O O . MET A 1 198 ? 10.451 73.950 20.423 1.00 26.44 1448 MET B O 1
ATOM 1559 N N . THR A 1 199 ? 12.127 75.432 20.183 1.00 31.38 1449 THR B N 1
ATOM 1560 C CA . THR A 1 199 ? 12.915 74.519 19.374 1.00 34.02 1449 THR B CA 1
ATOM 1561 C C . THR A 1 199 ? 13.276 73.312 20.222 1.00 28.48 1449 THR B C 1
ATOM 1562 O O . THR A 1 199 ? 13.108 72.174 19.800 1.00 33.12 1449 THR B O 1
ATOM 1566 N N . TRP A 1 200 ? 13.741 73.560 21.438 1.00 27.93 1450 TRP B N 1
ATOM 1567 C CA . TRP A 1 200 ? 14.094 72.465 22.328 1.00 33.27 1450 TRP B CA 1
ATOM 1568 C C . TRP A 1 200 ? 12.882 71.582 22.618 1.00 33.33 1450 TRP B C 1
ATOM 1569 O O . TRP A 1 200 ? 12.976 70.353 22.594 1.00 30.74 1450 TRP B O 1
ATOM 1580 N N . LEU A 1 201 ? 11.744 72.216 22.882 1.00 28.85 1451 LEU B N 1
ATOM 1581 C CA . LEU A 1 201 ? 10.535 71.479 23.218 1.00 31.98 1451 LEU B CA 1
ATOM 1582 C C . LEU A 1 201 ? 10.185 70.493 22.119 1.00 34.78 1451 LEU B C 1
ATOM 1583 O O . LEU A 1 201 ? 9.961 69.315 22.378 1.00 31.79 1451 LEU B O 1
ATOM 1588 N N . ILE A 1 202 ? 10.135 70.986 20.887 1.00 32.99 1452 ILE B N 1
ATOM 1589 C CA . ILE A 1 202 ? 9.717 70.158 19.768 1.00 32.97 1452 ILE B CA 1
ATOM 1590 C C . ILE A 1 202 ? 10.656 68.981 19.515 1.00 36.27 1452 ILE B C 1
ATOM 1591 O O . ILE A 1 202 ? 10.200 67.873 19.222 1.00 36.96 1452 ILE B O 1
ATOM 1596 N N . HIS A 1 203 ? 11.959 69.221 19.634 1.00 36.34 1453 HIS B N 1
ATOM 1597 C CA . HIS A 1 203 ? 12.948 68.156 19.484 1.00 32.92 1453 HIS B CA 1
ATOM 1598 C C . HIS A 1 203 ? 12.823 67.129 20.599 1.00 37.62 1453 HIS B C 1
ATOM 1599 O O . HIS A 1 203 ? 12.958 65.928 20.365 1.00 37.70 1453 HIS B O 1
ATOM 1606 N N . GLU A 1 204 ? 12.565 67.606 21.813 1.00 36.21 1454 GLU B N 1
ATOM 1607 C CA . GLU A 1 204 ? 12.332 66.712 22.936 1.00 34.40 1454 GLU B CA 1
ATOM 1608 C C . GLU A 1 204 ? 11.076 65.866 22.709 1.00 32.93 1454 GLU B C 1
ATOM 1609 O O . GLU A 1 204 ? 11.059 64.682 23.030 1.00 27.57 1454 GLU B O 1
ATOM 1615 N N . TRP A 1 205 ? 10.028 66.480 22.162 1.00 36.00 1455 TRP B N 1
ATOM 1616 C CA . TRP A 1 205 ? 8.767 65.784 21.923 1.00 33.04 1455 TRP B CA 1
ATOM 1617 C C . TRP A 1 205 ? 9.000 64.657 20.930 1.00 40.10 1455 TRP B C 1
ATOM 1618 O O . TRP A 1 205 ? 8.571 63.523 21.144 1.00 37.93 1455 TRP B O 1
ATOM 1629 N N . TYR A 1 206 ? 9.688 64.987 19.842 1.00 36.56 1456 TYR B N 1
ATOM 1630 C CA . TYR A 1 206 ? 9.970 64.033 18.786 1.00 36.58 1456 TYR B CA 1
ATOM 1631 C C . TYR A 1 206 ? 10.655 62.778 19.312 1.00 41.36 1456 TYR B C 1
ATOM 1632 O O . TYR A 1 206 ? 10.150 61.669 19.131 1.00 41.56 1456 TYR B O 1
ATOM 1641 N N . LYS A 1 207 ? 11.803 62.952 19.965 1.00 36.98 1457 LYS B N 1
ATOM 1642 C CA . LYS A 1 207 ? 12.595 61.809 20.409 1.00 37.07 1457 LYS B CA 1
ATOM 1643 C C . LYS A 1 207 ? 11.970 61.084 21.601 1.00 37.14 1457 LYS B C 1
ATOM 1644 O O . LYS A 1 207 ? 12.460 60.041 22.020 1.00 36.21 1457 LYS B O 1
ATOM 1650 N N . SER A 1 208 ? 10.885 61.638 22.137 1.00 35.78 1458 SER B N 1
ATOM 1651 C CA . SER A 1 208 ? 10.230 61.063 23.309 1.00 39.73 1458 SER B CA 1
ATOM 1652 C C . SER A 1 208 ? 8.939 60.290 23.006 1.00 37.69 1458 SER B C 1
ATOM 1653 O O . SER A 1 208 ? 8.536 59.431 23.785 1.00 36.13 1458 SER B O 1
ATOM 1656 N N . ASP A 1 209 ? 8.297 60.610 21.886 1.00 35.38 1459 ASP B N 1
ATOM 1657 C CA . ASP A 1 209 ? 6.921 60.186 21.618 1.00 41.05 1459 ASP B CA 1
ATOM 1658 C C . ASP A 1 209 ? 6.753 59.612 20.205 1.00 44.88 1459 ASP B C 1
ATOM 1659 O O . ASP A 1 209 ? 6.679 60.349 19.219 1.00 44.75 1459 ASP B O 1
ATOM 1664 N N . ARG A 1 210 ? 6.688 58.288 20.117 1.00 49.24 1460 ARG B N 1
ATOM 1665 C CA . ARG A 1 210 ? 6.530 57.610 18.835 1.00 47.69 1460 ARG B CA 1
ATOM 1666 C C . ARG A 1 210 ? 5.278 58.090 18.121 1.00 52.57 1460 ARG B C 1
ATOM 1667 O O . ARG A 1 210 ? 5.269 58.237 16.903 1.00 56.83 1460 ARG B O 1
ATOM 1675 N N . LYS A 1 211 ? 4.227 58.347 18.891 1.00 53.63 1461 LYS B N 1
ATOM 1676 C CA . LYS A 1 211 ? 2.975 58.851 18.339 1.00 57.56 1461 LYS B CA 1
ATOM 1677 C C . LYS A 1 211 ? 3.172 60.216 17.694 1.00 53.88 1461 LYS B C 1
ATOM 1678 O O . LYS A 1 211 ? 2.352 60.657 16.898 1.00 65.41 1461 LYS B O 1
ATOM 1684 N N . PHE A 1 212 ? 4.275 60.873 18.037 1.00 57.07 1462 PHE B N 1
ATOM 1685 C CA . PHE A 1 212 ? 4.606 62.191 17.508 1.00 51.26 1462 PHE B CA 1
ATOM 1686 C C . PHE A 1 212 ? 5.610 62.066 16.365 1.00 55.36 1462 PHE B C 1
ATOM 1687 O O . PHE A 1 212 ? 5.707 62.944 15.506 1.00 54.21 1462 PHE B O 1
ATOM 1695 N N . ARG A 1 213 ? 6.372 60.976 16.370 1.00 57.81 1463 ARG B N 1
ATOM 1696 C CA . ARG A 1 213 ? 7.244 60.651 15.242 1.00 53.96 1463 ARG B CA 1
ATOM 1697 C C . ARG A 1 213 ? 6.399 60.103 14.100 1.00 63.02 1463 ARG B C 1
ATOM 1698 O O . ARG A 1 213 ? 6.645 60.401 12.931 1.00 61.26 1463 ARG B O 1
ATOM 1706 N N . ASP A 1 214 ? 5.395 59.306 14.463 1.00 63.60 1464 ASP B N 1
ATOM 1707 C CA . ASP A 1 214 ? 4.414 58.765 13.524 1.00 66.42 1464 ASP B CA 1
ATOM 1708 C C . ASP A 1 214 ? 3.705 59.858 12.730 1.00 67.58 1464 ASP B C 1
ATOM 1709 O O . ASP A 1 214 ? 2.872 59.559 11.878 1.00 73.72 1464 ASP B O 1
ATOM 1714 N N . ILE A 1 215 ? 4.017 61.120 13.015 1.00 70.03 1465 ILE B N 1
ATOM 1715 C CA . ILE A 1 215 ? 3.342 62.231 12.349 1.00 70.64 1465 ILE B CA 1
ATOM 1716 C C . ILE A 1 215 ? 4.305 63.086 11.537 1.00 74.38 1465 ILE B C 1
ATOM 1717 O O . ILE A 1 215 ? 3.920 63.666 10.520 1.00 78.20 1465 ILE B O 1
ATOM 1722 N N . ILE A 1 216 ? 5.550 63.168 11.995 1.00 70.25 1466 ILE B N 1
ATOM 1723 C CA . ILE A 1 216 ? 6.554 64.012 11.355 1.00 72.82 1466 ILE B CA 1
ATOM 1724 C C . ILE A 1 216 ? 7.902 63.295 11.313 1.00 74.65 1466 ILE B C 1
ATOM 1725 O O . ILE A 1 216 ? 8.300 62.648 12.282 1.00 72.25 1466 ILE B O 1
ATOM 1730 N N . SER A 1 217 ? 8.595 63.416 10.183 1.00 76.88 1467 SER B N 1
ATOM 1731 C CA . SER A 1 217 ? 9.755 62.581 9.885 1.00 71.81 1467 SER B CA 1
ATOM 1732 C C . SER A 1 217 ? 11.050 63.055 10.530 1.00 73.75 1467 SER B C 1
ATOM 1733 O O . SER A 1 217 ? 11.179 64.212 10.928 1.00 76.48 1467 SER B O 1
ATOM 1736 N N . TYR A 1 218 ? 12.014 62.143 10.608 1.00 71.14 1468 TYR B N 1
ATOM 1737 C CA . TYR A 1 218 ? 13.346 62.459 11.104 1.00 66.87 1468 TYR B CA 1
ATOM 1738 C C . TYR A 1 218 ? 13.946 63.609 10.316 1.00 73.11 1468 TYR B C 1
ATOM 1739 O O . TYR A 1 218 ? 14.706 64.418 10.849 1.00 72.37 1468 TYR B O 1
ATOM 1748 N N . ASN A 1 219 ? 13.604 63.674 9.037 1.00 75.96 1469 ASN B N 1
ATOM 1749 C CA . ASN A 1 219 ? 14.094 64.745 8.187 1.00 80.30 1469 ASN B CA 1
ATOM 1750 C C . ASN A 1 219 ? 13.363 66.050 8.483 1.00 81.08 1469 ASN B C 1
ATOM 1751 O O . ASN A 1 219 ? 13.980 67.104 8.603 1.00 78.94 1469 ASN B O 1
ATOM 1756 N N . ASP A 1 220 ? 12.046 65.965 8.634 1.00 80.43 1470 ASP B N 1
ATOM 1757 C CA . ASP A 1 220 ? 11.229 67.136 8.938 1.00 79.69 1470 ASP B CA 1
ATOM 1758 C C . ASP A 1 220 ? 11.453 67.655 10.362 1.00 79.46 1470 ASP B C 1
ATOM 1759 O O . ASP A 1 220 ? 10.709 68.515 10.839 1.00 74.25 1470 ASP B O 1
ATOM 1764 N N . ILE A 1 221 ? 12.467 67.123 11.040 1.00 76.47 1471 ILE B N 1
ATOM 1765 C CA . ILE A 1 221 ? 12.779 67.553 12.402 1.00 68.46 1471 ILE B CA 1
ATOM 1766 C C . ILE A 1 221 ? 14.201 68.101 12.497 1.00 68.41 1471 ILE B C 1
ATOM 1767 O O . ILE A 1 221 ? 14.449 69.087 13.191 1.00 64.05 1471 ILE B O 1
ATOM 1772 N N . ILE A 1 222 ? 15.130 67.465 11.791 1.00 68.72 1472 ILE B N 1
ATOM 1773 C CA . ILE A 1 222 ? 16.524 67.891 11.803 1.00 63.58 1472 ILE B CA 1
ATOM 1774 C C . ILE A 1 222 ? 16.693 69.254 11.147 1.00 66.85 1472 ILE B C 1
ATOM 1775 O O . ILE A 1 222 ? 17.719 69.909 11.308 1.00 68.19 1472 ILE B O 1
ATOM 1780 N N . HIS A 1 223 ? 15.680 69.676 10.401 1.00 73.85 1473 HIS B N 1
ATOM 1781 C CA . HIS A 1 223 ? 15.712 70.975 9.740 1.00 76.03 1473 HIS B CA 1
ATOM 1782 C C . HIS A 1 223 ? 15.528 72.105 10.742 1.00 68.58 1473 HIS B C 1
ATOM 1783 O O . HIS A 1 223 ? 16.242 73.104 10.700 1.00 71.83 1473 HIS B O 1
ATOM 1790 N N . LEU A 1 224 ? 14.566 71.936 11.642 1.00 66.59 1474 LEU B N 1
ATOM 1791 C CA . LEU A 1 224 ? 14.241 72.957 12.629 1.00 60.15 1474 LEU B CA 1
ATOM 1792 C C . LEU A 1 224 ? 15.420 73.245 13.553 1.00 63.58 1474 LEU B C 1
ATOM 1793 O O . LEU A 1 224 ? 15.626 72.549 14.545 1.00 60.99 1474 LEU B O 1
ATOM 1798 N N . LYS A 1 225 ? 16.192 74.275 13.219 1.00 61.63 1475 LYS B N 1
ATOM 1799 C CA . LYS A 1 225 ? 17.329 74.682 14.038 1.00 58.19 1475 LYS B CA 1
ATOM 1800 C C . LYS A 1 225 ? 16.936 75.839 14.951 1.00 54.55 1475 LYS B C 1
ATOM 1801 O O . LYS A 1 225 ? 17.418 75.958 16.074 1.00 59.88 1475 LYS B O 1
ATOM 1807 N N . GLU A 1 226 ? 16.061 76.698 14.447 1.00 59.95 1476 GLU B N 1
ATOM 1808 C CA . GLU A 1 226 ? 15.449 77.750 15.248 1.00 61.14 1476 GLU B CA 1
ATOM 1809 C C . GLU A 1 226 ? 14.000 77.918 14.821 1.00 57.14 1476 GLU B C 1
ATOM 1810 O O . GLU A 1 226 ? 13.710 78.056 13.635 1.00 61.47 1476 GLU B O 1
ATOM 1816 N N . TYR A 1 227 ? 13.093 77.893 15.791 1.00 54.48 1477 TYR B N 1
ATOM 1817 C CA . TYR A 1 227 ? 11.665 77.863 15.507 1.00 51.52 1477 TYR B CA 1
ATOM 1818 C C . TYR A 1 227 ? 11.127 79.153 14.892 1.00 56.99 1477 TYR B C 1
ATOM 1819 O O . TYR A 1 227 ? 11.532 80.255 15.253 1.00 57.04 1477 TYR B O 1
ATOM 1828 N N . LYS A 1 228 ? 10.202 78.985 13.956 1.00 54.62 1478 LYS B N 1
ATOM 1829 C CA . LYS A 1 228 ? 9.439 80.078 13.376 1.00 57.82 1478 LYS B CA 1
ATOM 1830 C C . LYS A 1 228 ? 8.031 79.568 13.105 1.00 63.43 1478 LYS B C 1
ATOM 1831 O O . LYS A 1 228 ? 7.832 78.383 12.843 1.00 62.41 1478 LYS B O 1
ATOM 1837 N N . ILE A 1 229 ? 7.053 80.460 13.166 1.00 62.30 1479 ILE B N 1
ATOM 1838 C CA . ILE A 1 229 ? 5.664 80.067 12.968 1.00 67.11 1479 ILE B CA 1
ATOM 1839 C C . ILE A 1 229 ? 5.480 79.325 11.647 1.00 68.10 1479 ILE B C 1
ATOM 1840 O O . ILE A 1 229 ? 4.626 78.445 11.528 1.00 68.40 1479 ILE B O 1
ATOM 1845 N N . ASP A 1 230 ? 6.293 79.682 10.658 1.00 70.35 1480 ASP B N 1
ATOM 1846 C CA . ASP A 1 230 ? 6.256 79.023 9.354 1.00 72.98 1480 ASP B CA 1
ATOM 1847 C C . ASP A 1 230 ? 7.102 77.741 9.326 1.00 74.08 1480 ASP B C 1
ATOM 1848 O O . ASP A 1 230 ? 6.821 76.820 8.559 1.00 76.21 1480 ASP B O 1
ATOM 1853 N N . ASN A 1 231 ? 8.132 77.685 10.165 1.00 71.39 1481 ASN B N 1
ATOM 1854 C CA . ASN A 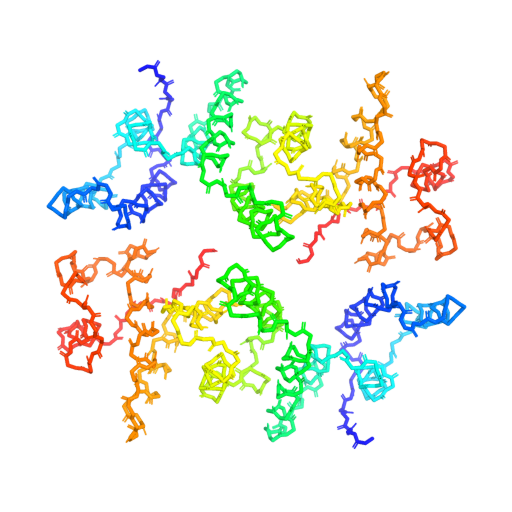1 231 ? 8.952 76.481 10.298 1.00 72.30 1481 ASN B CA 1
ATOM 1855 C C . ASN A 1 231 ? 8.200 75.389 11.046 1.00 67.63 1481 ASN B C 1
ATOM 1856 O O . ASN A 1 231 ? 8.671 74.251 11.147 1.00 69.23 1481 ASN B O 1
ATOM 1861 N N . ASP A 1 232 ? 7.032 75.746 11.574 1.00 67.49 1482 ASP B N 1
ATOM 1862 C CA . ASP A 1 232 ? 6.324 74.899 12.525 1.00 58.52 1482 ASP B CA 1
ATOM 1863 C C . ASP A 1 232 ? 5.811 73.613 11.896 1.00 57.72 1482 ASP B C 1
ATOM 1864 O O . ASP A 1 232 ? 4.836 73.628 11.144 1.00 59.02 1482 ASP B O 1
ATOM 1869 N N . PRO A 1 233 ? 6.467 72.493 12.225 1.00 55.64 1483 PRO B N 1
ATOM 1870 C CA . PRO A 1 233 ? 6.187 71.153 11.707 1.00 56.41 1483 PRO B CA 1
ATOM 1871 C C . PRO A 1 233 ? 4.842 70.661 12.214 1.00 59.89 1483 PRO B C 1
ATOM 1872 O O . PRO A 1 233 ? 4.092 70.016 11.480 1.00 64.24 1483 PRO B O 1
ATOM 1876 N N . ILE A 1 234 ? 4.548 70.960 13.473 1.00 56.55 1484 ILE B N 1
ATOM 1877 C CA . ILE A 1 234 ? 3.248 70.641 14.038 1.00 54.68 1484 ILE B CA 1
ATOM 1878 C C . ILE A 1 234 ? 2.179 71.416 13.285 1.00 58.42 1484 ILE B C 1
ATOM 1879 O O . ILE A 1 234 ? 1.089 70.904 13.025 1.00 60.87 1484 ILE B O 1
ATOM 1884 N N . GLU A 1 235 ? 2.503 72.658 12.936 1.00 58.65 1485 GLU B N 1
ATOM 1885 C CA . GLU A 1 235 ? 1.604 73.501 12.160 1.00 60.52 1485 GLU B CA 1
ATOM 1886 C C . GLU A 1 235 ? 1.321 72.832 10.824 1.00 64.68 1485 GLU B C 1
ATOM 1887 O O . GLU A 1 235 ? 0.168 72.593 10.462 1.00 63.14 1485 GLU B O 1
ATOM 1893 N N . LYS A 1 236 ? 2.393 72.523 10.102 1.00 63.01 1486 LYS B N 1
ATOM 1894 C CA . LYS A 1 236 ? 2.291 71.867 8.808 1.00 67.47 1486 LYS B CA 1
ATOM 1895 C C . LYS A 1 236 ? 1.400 70.631 8.870 1.00 69.89 1486 LYS B C 1
ATOM 1896 O O . LYS A 1 236 ? 0.413 70.533 8.141 1.00 72.12 1486 LYS B O 1
ATOM 1902 N N . TYR A 1 237 ? 1.748 69.691 9.743 1.00 65.42 1487 TYR B N 1
ATOM 1903 C CA . TYR A 1 237 ? 0.985 68.455 9.868 1.00 63.98 1487 TYR B CA 1
ATOM 1904 C C . TYR A 1 237 ? -0.505 68.720 10.051 1.00 65.65 1487 TYR B C 1
ATOM 1905 O O . TYR A 1 237 ? -1.341 68.028 9.470 1.00 63.86 1487 TYR B O 1
ATOM 1914 N N . VAL A 1 238 ? -0.832 69.718 10.866 1.00 64.82 1488 VAL B N 1
ATOM 1915 C CA . VAL A 1 238 ? -2.227 70.055 11.140 1.00 65.13 1488 VAL B CA 1
ATOM 1916 C C . VAL A 1 238 ? -2.918 70.677 9.925 1.00 65.14 1488 VAL B C 1
ATOM 1917 O O . VAL A 1 238 ? -4.125 70.510 9.730 1.00 64.52 1488 VAL B O 1
ATOM 1921 N N . LYS A 1 239 ? -2.149 71.385 9.104 1.00 67.64 1489 LYS B N 1
ATOM 1922 C CA . LYS A 1 239 ? -2.684 71.971 7.877 1.00 69.87 1489 LYS B CA 1
ATOM 1923 C C . LYS A 1 239 ? -2.923 70.898 6.820 1.00 70.96 1489 LYS B C 1
ATOM 1924 O O . LYS A 1 239 ? -3.217 71.206 5.666 1.00 71.64 1489 LYS B O 1
ATOM 1930 N N . ASN A 1 240 ? -2.793 69.639 7.226 1.00 69.50 1490 ASN B N 1
ATOM 1931 C CA . ASN A 1 240 ? -2.936 68.511 6.316 1.00 69.86 1490 ASN B CA 1
ATOM 1932 C C . ASN A 1 240 ? -3.835 67.407 6.861 1.00 70.59 1490 ASN B C 1
ATOM 1933 O O . ASN A 1 240 ? -4.637 66.834 6.126 1.00 70.79 1490 ASN B O 1
ATOM 1938 N N . SER A 1 241 ? -3.702 67.114 8.150 1.00 64.72 1491 SER B N 1
ATOM 1939 C CA . SER A 1 241 ? -4.357 65.948 8.734 1.00 67.92 1491 SER B CA 1
ATOM 1940 C C . SER A 1 241 ? -5.346 66.307 9.842 1.00 70.06 1491 SER B C 1
ATOM 1941 O O . SER A 1 241 ? -5.983 65.428 10.425 1.00 68.09 1491 SER B O 1
ATOM 1944 N N . GLY A 1 242 ? -5.472 67.598 10.130 1.00 65.17 1492 GLY B N 1
ATOM 1945 C CA . GLY A 1 242 ? -6.325 68.055 11.213 1.00 65.56 1492 GLY B CA 1
ATOM 1946 C C . GLY A 1 242 ? -5.526 68.395 12.461 1.00 62.40 1492 GLY B C 1
ATOM 1947 O O . GLY A 1 242 ? -4.310 68.198 12.499 1.00 61.63 1492 GLY B O 1
ATOM 1948 N N . ASN A 1 243 ? -6.208 68.906 13.482 1.00 54.70 1493 ASN B N 1
ATOM 1949 C CA . ASN A 1 243 ? -5.542 69.325 14.712 1.00 59.70 1493 ASN B CA 1
ATOM 1950 C C . ASN A 1 243 ? -5.698 68.329 15.858 1.00 55.13 1493 ASN B C 1
ATOM 1951 O O . ASN A 1 243 ? -5.531 68.677 17.029 1.00 53.70 1493 ASN B O 1
ATOM 1956 N N . ASN A 1 244 ? -6.013 67.087 15.512 1.00 55.29 1494 ASN B N 1
ATOM 1957 C CA . ASN A 1 244 ? -6.093 66.026 16.503 1.00 55.22 1494 ASN B CA 1
ATOM 1958 C C . ASN A 1 244 ? -4.751 65.308 16.659 1.00 52.24 1494 ASN B C 1
ATOM 1959 O O . ASN A 1 244 ? -4.426 64.389 15.904 1.00 54.23 1494 ASN B O 1
ATOM 1964 N N . LEU A 1 245 ? -3.978 65.745 17.647 1.00 46.15 1495 LEU B N 1
ATOM 1965 C CA . LEU A 1 245 ? -2.658 65.192 17.912 1.00 40.98 1495 LEU B CA 1
ATOM 1966 C C . LEU A 1 245 ? -2.735 64.002 18.852 1.00 44.35 1495 LEU B C 1
ATOM 1967 O O . LEU A 1 245 ? -1.711 63.456 19.258 1.00 46.34 1495 LEU B O 1
ATOM 1972 N N . GLY A 1 246 ? -3.949 63.608 19.214 1.00 44.77 1496 GLY B N 1
ATOM 1973 C CA . GLY A 1 246 ? -4.128 62.531 20.167 1.00 40.40 1496 GLY B CA 1
ATOM 1974 C C . GLY A 1 246 ? -4.180 63.056 21.588 1.00 38.00 1496 GLY B C 1
ATOM 1975 O O . GLY A 1 246 ? -4.178 64.272 21.817 1.00 35.41 1496 GLY B O 1
ATOM 1976 N N . ILE A 1 247 ? -4.231 62.141 22.550 1.00 32.15 1497 ILE B N 1
ATOM 1977 C CA . ILE A 1 247 ? -4.381 62.535 23.945 1.00 33.63 1497 ILE B CA 1
ATOM 1978 C C . ILE A 1 247 ? -3.086 63.141 24.467 1.00 37.63 1497 ILE B C 1
ATOM 1979 O O . ILE A 1 247 ? -2.028 62.972 23.863 1.00 32.12 1497 ILE B O 1
ATOM 1984 N N . CYS A 1 248 ? -3.182 63.858 25.580 1.00 38.24 1498 CYS B N 1
ATOM 1985 C CA . CYS A 1 248 ? -2.031 64.558 26.144 1.00 39.72 1498 CYS B CA 1
ATOM 1986 C C . CYS A 1 248 ? -0.815 63.644 26.346 1.00 33.94 1498 CYS B C 1
ATOM 1987 O O . CYS A 1 248 ? -0.930 62.543 26.887 1.00 35.82 1498 CYS B O 1
ATOM 1990 N N . PHE A 1 249 ? 0.350 64.096 25.895 1.00 33.24 1499 PHE B N 1
ATOM 1991 C CA . PHE A 1 249 ? 1.581 63.359 26.156 1.00 33.58 1499 PHE B CA 1
ATOM 1992 C C . PHE A 1 249 ? 2.423 64.040 27.219 1.00 34.40 1499 PHE B C 1
ATOM 1993 O O . PHE A 1 249 ? 2.808 65.207 27.077 1.00 31.76 1499 PHE B O 1
ATOM 2001 N N . TYR A 1 250 ? 2.715 63.296 28.280 1.00 32.08 1500 TYR B N 1
ATOM 2002 C CA . TYR A 1 250 ? 3.532 63.810 29.367 1.00 31.86 1500 TYR B CA 1
ATOM 2003 C C . TYR A 1 250 ? 4.923 63.200 29.345 1.00 35.37 1500 TYR B C 1
ATOM 2004 O O . TYR A 1 250 ? 5.163 62.182 28.692 1.00 34.16 1500 TYR B O 1
ATOM 2013 N N . LYS A 1 251 ? 5.845 63.832 30.057 1.00 32.40 1501 LYS B N 1
ATOM 2014 C CA . LYS A 1 251 ? 7.173 63.266 30.211 1.00 35.40 1501 LYS B CA 1
ATOM 2015 C C . LYS A 1 251 ? 7.104 62.067 31.160 1.00 36.77 1501 LYS B C 1
ATOM 2016 O O . LYS A 1 251 ? 6.392 62.105 32.162 1.00 31.02 1501 LYS B O 1
ATOM 2022 N N . GLU A 1 252 ? 7.845 61.008 30.850 1.00 37.49 1502 GLU B N 1
ATOM 2023 C CA . GLU A 1 252 ? 7.766 59.769 31.636 1.00 44.66 1502 GLU B CA 1
ATOM 2024 C C . GLU A 1 252 ? 8.415 59.894 33.016 1.00 41.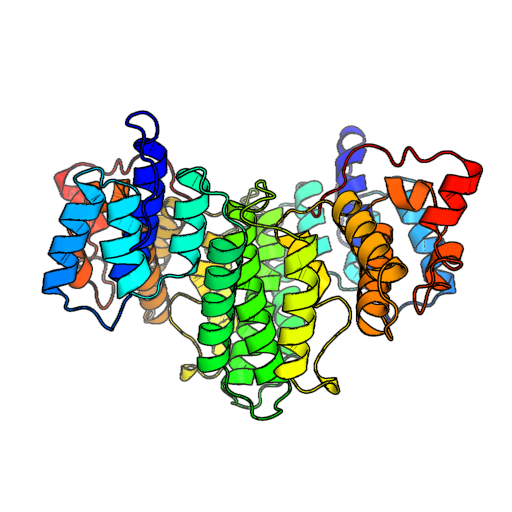19 1502 GLU B C 1
ATOM 2025 O O . GLU A 1 252 ? 9.059 60.896 33.321 1.00 43.48 1502 GLU B O 1
ATOM 2027 N N . ILE B 1 5 ? 27.833 37.883 22.678 1.00 46.81 1255 ILE A N 1
ATOM 2028 C CA . ILE B 1 5 ? 28.635 37.633 23.870 1.00 49.67 1255 ILE A CA 1
ATOM 2029 C C . ILE B 1 5 ? 27.749 37.299 25.069 1.00 48.47 1255 ILE A C 1
ATOM 2030 O O . ILE B 1 5 ? 27.878 36.235 25.668 1.00 54.37 1255 ILE A O 1
ATOM 2032 N N . VAL B 1 6 ? 26.846 38.205 25.423 1.00 49.97 1256 VAL A N 1
ATOM 2033 C CA . VAL B 1 6 ? 25.885 37.905 26.478 1.00 50.54 1256 VAL A CA 1
ATOM 2034 C C . VAL B 1 6 ? 24.589 37.397 25.854 1.00 42.47 1256 VAL A C 1
ATOM 2035 O O . VAL B 1 6 ? 24.006 38.060 25.001 1.00 45.95 1256 VAL A O 1
ATOM 2039 N N . GLN B 1 7 ? 24.143 36.214 26.262 1.00 39.45 1257 GLN A N 1
ATOM 2040 C CA . GLN B 1 7 ? 22.897 35.676 25.716 1.00 49.20 1257 GLN A CA 1
ATOM 2041 C C . GLN B 1 7 ? 21.706 35.914 26.635 1.00 41.37 1257 GLN A C 1
ATOM 2042 O O . GLN B 1 7 ? 21.692 35.487 27.787 1.00 42.52 1257 GLN A O 1
ATOM 2048 N N . LEU B 1 8 ? 20.714 36.617 26.109 1.00 44.03 1258 LEU A N 1
ATOM 2049 C CA . LEU B 1 8 ? 19.511 36.923 26.864 1.00 42.12 1258 LEU A CA 1
ATOM 2050 C C . LEU B 1 8 ? 18.345 36.203 26.229 1.00 40.96 1258 LEU A C 1
ATOM 2051 O O . LEU B 1 8 ? 18.324 35.992 25.020 1.00 43.95 1258 LEU A O 1
ATOM 2056 N N . ALA B 1 9 ? 17.371 35.821 27.041 1.00 46.80 1259 ALA A N 1
ATOM 2057 C CA . ALA B 1 9 ? 16.154 35.233 26.510 1.00 47.88 1259 ALA A CA 1
ATOM 2058 C C . ALA B 1 9 ? 15.225 36.342 26.044 1.00 41.73 1259 ALA A C 1
ATOM 2059 O O . ALA B 1 9 ? 15.250 37.454 26.578 1.00 40.39 1259 ALA A O 1
ATOM 2061 N N . SER B 1 10 ? 14.422 36.036 25.032 1.00 45.40 1260 SER A N 1
ATOM 2062 C CA . SER B 1 10 ? 13.386 36.944 24.565 1.00 45.45 1260 SER A CA 1
ATOM 2063 C C . SER B 1 10 ? 12.056 36.214 24.554 1.00 42.00 1260 SER A C 1
ATOM 2064 O O . SER B 1 10 ? 12.015 34.994 24.396 1.00 39.92 1260 SER A O 1
ATOM 2067 N N . ARG B 1 11 ? 10.970 36.959 24.734 1.00 42.63 1261 ARG A N 1
ATOM 2068 C CA . ARG B 1 11 ? 9.642 36.374 24.640 1.00 40.62 1261 ARG A CA 1
ATOM 2069 C C . ARG B 1 11 ? 8.736 37.235 23.785 1.00 42.51 1261 ARG A C 1
ATOM 2070 O O . ARG B 1 11 ? 8.800 38.468 23.818 1.00 42.85 1261 ARG A O 1
ATOM 2078 N N . ILE B 1 12 ? 7.883 36.569 23.023 1.00 40.58 1262 ILE A N 1
ATOM 2079 C CA . ILE B 1 12 ? 6.957 37.242 22.131 1.00 42.45 1262 ILE A CA 1
ATOM 2080 C C . ILE B 1 12 ? 6.000 38.156 22.895 1.00 37.49 1262 ILE A C 1
ATOM 2081 O O . ILE B 1 12 ? 5.749 39.288 22.486 1.00 43.95 1262 ILE A O 1
ATOM 2086 N N . GLN B 1 13 ? 5.485 37.664 24.017 1.00 35.10 1263 GLN A N 1
ATOM 2087 C CA . GLN B 1 13 ? 4.469 38.386 24.776 1.00 38.87 1263 GLN A CA 1
ATOM 2088 C C . GLN B 1 13 ? 5.012 39.643 25.444 1.00 39.84 1263 GLN A C 1
ATOM 2089 O O . GLN B 1 13 ? 4.241 40.479 25.916 1.00 34.97 1263 GLN A O 1
ATOM 2095 N N . ASP B 1 14 ? 6.335 39.773 25.489 1.00 35.55 1264 ASP A N 1
ATOM 2096 C CA . ASP B 1 14 ? 6.959 40.923 26.130 1.00 37.66 1264 ASP A CA 1
ATOM 2097 C C . ASP B 1 14 ? 7.248 42.062 25.155 1.00 37.38 1264 ASP A C 1
ATOM 2098 O O . ASP B 1 14 ? 7.793 43.094 25.544 1.00 36.35 1264 ASP A O 1
ATOM 2103 N N . ALA B 1 15 ? 6.880 41.866 23.892 1.00 36.54 1265 ALA A N 1
ATOM 2104 C CA . ALA B 1 15 ? 7.155 42.843 22.838 1.00 37.09 1265 ALA A CA 1
ATOM 2105 C C . ALA B 1 15 ? 6.900 44.296 23.236 1.00 35.98 1265 ALA A C 1
ATOM 2106 O O . ALA B 1 15 ? 7.760 45.158 23.040 1.00 38.33 1265 ALA A O 1
ATOM 2108 N N . CYS B 1 16 ? 5.723 44.575 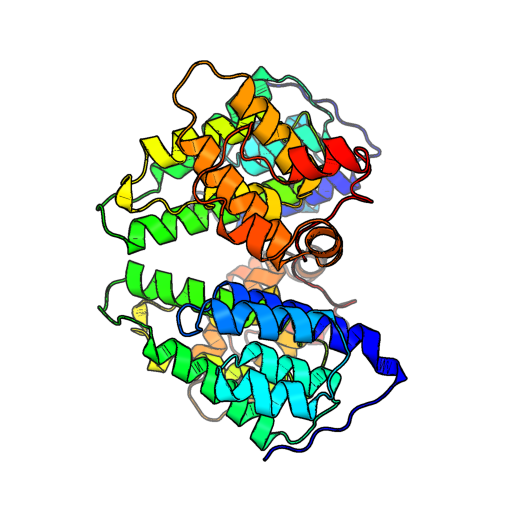23.785 1.00 36.76 1266 CYS A N 1
ATOM 2109 C CA . CYS B 1 16 ? 5.375 45.954 24.116 1.00 34.70 1266 CYS A CA 1
ATOM 2110 C C . CYS B 1 16 ? 6.379 46.563 25.102 1.00 35.09 1266 CYS A C 1
ATOM 2111 O O . CYS B 1 16 ? 6.710 47.749 25.011 1.00 33.03 1266 CYS A O 1
ATOM 2114 N N . GLU B 1 17 ? 6.881 45.745 26.020 1.00 26.98 1267 GLU A N 1
ATOM 2115 C CA . GLU B 1 17 ? 7.903 46.205 26.964 1.00 37.29 1267 GLU A CA 1
ATOM 2116 C C . GLU B 1 17 ? 9.272 46.462 26.304 1.00 38.70 1267 GLU A C 1
ATOM 2117 O O . GLU B 1 17 ? 9.984 47.412 26.658 1.00 38.39 1267 GLU A O 1
ATOM 2123 N N . VAL B 1 18 ? 9.634 45.612 25.351 1.00 33.60 1268 VAL A N 1
ATOM 2124 C CA . VAL B 1 18 ? 10.850 45.814 24.581 1.00 36.17 1268 VAL A CA 1
ATOM 2125 C C . VAL B 1 18 ? 10.692 47.082 23.751 1.00 37.17 1268 VAL A C 1
ATOM 2126 O O . VAL B 1 18 ? 11.641 47.849 23.584 1.00 35.41 1268 VAL A O 1
ATOM 2130 N N . ALA B 1 19 ? 9.479 47.299 23.247 1.00 32.75 1269 ALA A N 1
ATOM 2131 C CA . ALA B 1 19 ? 9.166 48.491 22.470 1.00 33.00 1269 ALA A CA 1
ATOM 2132 C C . ALA B 1 19 ? 9.537 49.727 23.281 1.00 35.67 1269 ALA A C 1
ATOM 2133 O O . ALA B 1 19 ? 10.130 50.676 22.755 1.00 31.83 1269 ALA A O 1
ATOM 2135 N N . GLY B 1 20 ? 9.207 49.692 24.569 1.00 31.31 1270 GLY A N 1
ATOM 2136 C CA . GLY B 1 20 ? 9.576 50.757 25.475 1.00 32.00 1270 GLY A CA 1
ATOM 2137 C C . GLY B 1 20 ? 11.071 51.009 25.431 1.00 34.47 1270 GLY A C 1
ATOM 2138 O O . GLY B 1 20 ? 11.509 52.135 25.200 1.00 36.38 1270 GLY A O 1
ATOM 2139 N N . ILE B 1 21 ? 11.852 49.950 25.632 1.00 35.73 1271 ILE A N 1
ATOM 2140 C CA . ILE B 1 21 ? 13.314 50.042 25.628 1.00 32.54 1271 ILE A CA 1
ATOM 2141 C C . ILE B 1 21 ? 13.864 50.599 24.324 1.00 29.47 1271 ILE A C 1
ATOM 2142 O O . ILE B 1 21 ? 14.810 51.381 24.327 1.00 35.53 1271 ILE A O 1
ATOM 2147 N N . GLN B 1 22 ? 13.282 50.176 23.211 1.00 31.71 1272 GLN A N 1
ATOM 2148 C CA . GLN B 1 22 ? 13.701 50.661 21.906 1.00 31.70 1272 GLN A CA 1
ATOM 2149 C C . GLN B 1 22 ? 13.445 52.157 21.727 1.00 35.73 1272 GLN A C 1
ATOM 2150 O O . GLN B 1 22 ? 14.189 52.837 21.024 1.00 36.10 1272 GLN A O 1
ATOM 2156 N N . GLY B 1 23 ? 12.392 52.666 22.357 1.00 34.78 1273 GLY A N 1
ATOM 2157 C CA . GLY B 1 23 ? 12.121 54.091 22.329 1.00 32.62 1273 GLY A CA 1
ATOM 2158 C C . GLY B 1 23 ? 13.189 54.847 23.102 1.00 33.45 1273 GLY A C 1
ATOM 2159 O O . GLY B 1 23 ? 13.644 55.917 22.684 1.00 34.01 1273 GLY A O 1
ATOM 2160 N N . ASP B 1 24 ? 13.582 54.286 24.241 1.00 27.15 1274 ASP A N 1
ATOM 2161 C CA . ASP B 1 24 ? 14.664 54.841 25.044 1.00 32.27 1274 ASP A CA 1
ATOM 2162 C C . ASP B 1 24 ? 15.975 54.911 24.247 1.00 34.39 1274 ASP A C 1
ATOM 2163 O O . ASP B 1 24 ? 16.651 55.942 24.233 1.00 29.82 1274 ASP A O 1
ATOM 2168 N N . ILE B 1 25 ? 16.328 53.806 23.599 1.00 26.87 1275 ILE A N 1
ATOM 2169 C CA . ILE B 1 25 ? 17.511 53.768 22.754 1.00 33.43 1275 ILE A CA 1
ATOM 2170 C C . ILE B 1 25 ? 17.384 54.826 21.673 1.00 30.29 1275 ILE A C 1
ATOM 2171 O O . ILE B 1 25 ? 18.304 55.613 21.446 1.00 33.75 1275 ILE A O 1
ATOM 2176 N N . LEU B 1 26 ? 16.231 54.835 21.016 1.00 28.11 1276 LEU A N 1
ATOM 2177 C CA . LEU B 1 26 ? 15.959 55.760 19.930 1.00 32.93 1276 LEU A CA 1
ATOM 2178 C C . LEU B 1 26 ? 16.277 57.174 20.375 1.00 33.62 1276 LEU A C 1
ATOM 2179 O O . LEU B 1 26 ? 16.836 57.966 19.623 1.00 38.82 1276 LEU A O 1
ATOM 2184 N N . SER B 1 27 ? 15.918 57.474 21.614 1.00 33.30 1277 SER A N 1
ATOM 2185 C CA . SER B 1 27 ? 16.048 58.814 22.143 1.00 37.87 1277 SER A CA 1
ATOM 2186 C C . SER B 1 27 ? 17.512 59.186 22.302 1.00 36.71 1277 SER A C 1
ATOM 2187 O O . SER B 1 27 ? 17.929 60.277 21.907 1.00 32.93 1277 SER A O 1
ATOM 2190 N N . LEU B 1 28 ? 18.280 58.275 22.891 1.00 29.07 1278 LEU A N 1
ATOM 2191 C CA . LEU B 1 28 ? 19.706 58.486 23.088 1.00 36.05 1278 LEU A CA 1
ATOM 2192 C C . LEU B 1 28 ? 20.432 58.604 21.748 1.00 40.05 1278 LEU A C 1
ATOM 2193 O O . LEU B 1 28 ? 21.317 59.445 21.577 1.00 42.64 1278 LEU A O 1
ATOM 2198 N N . VAL B 1 29 ? 20.057 57.759 20.797 1.00 30.69 1279 VAL A N 1
ATOM 2199 C CA . VAL B 1 29 ? 20.718 57.761 19.504 1.00 35.61 1279 VAL A CA 1
ATOM 2200 C C . VAL B 1 29 ? 20.522 59.109 18.843 1.00 38.05 1279 VAL A C 1
ATOM 2201 O O . VAL B 1 29 ? 21.476 59.733 18.385 1.00 39.16 1279 VAL A O 1
ATOM 2205 N N . TYR B 1 30 ? 19.272 59.557 18.827 1.00 41.40 1280 TYR A N 1
ATOM 2206 C CA . TYR B 1 30 ? 18.908 60.863 18.302 1.00 41.18 1280 TYR A CA 1
ATOM 2207 C C . TYR B 1 30 ? 19.861 61.966 18.769 1.00 40.03 1280 TYR A C 1
ATOM 2208 O O . TYR B 1 30 ? 20.248 62.829 17.990 1.00 40.19 1280 TYR A O 1
ATOM 2217 N N . THR B 1 31 ? 20.233 61.936 20.042 1.00 38.15 1281 THR A N 1
ATOM 2218 C CA . THR B 1 31 ? 21.102 62.968 20.591 1.00 41.89 1281 THR A CA 1
ATOM 2219 C C . THR B 1 31 ? 22.577 62.594 20.558 1.00 45.56 1281 THR A C 1
ATOM 2220 O O . THR B 1 31 ? 23.421 63.393 20.961 1.00 45.06 1281 THR A O 1
ATOM 2224 N N . ASP B 1 32 ? 22.892 61.387 20.087 1.00 41.90 1282 ASP A N 1
ATOM 2225 C CA . ASP B 1 32 ? 24.256 60.876 20.213 1.00 44.03 1282 ASP A CA 1
ATOM 2226 C C . ASP B 1 32 ? 25.204 61.450 19.159 1.00 52.11 1282 ASP A C 1
ATOM 2227 O O . ASP B 1 32 ? 25.166 61.062 17.989 1.00 51.91 1282 ASP A O 1
ATOM 2232 N N . ALA B 1 33 ? 26.065 62.363 19.596 1.00 48.27 1283 ALA A N 1
ATOM 2233 C CA . ALA B 1 33 ? 26.963 63.072 18.693 1.00 55.77 1283 ALA A CA 1
ATOM 2234 C C . ALA B 1 33 ? 27.962 62.158 17.979 1.00 56.95 1283 ALA A C 1
ATOM 2235 O O . ALA B 1 33 ? 28.502 62.521 16.932 1.00 57.41 1283 ALA A O 1
ATOM 2237 N N . ARG B 1 34 ? 28.209 60.979 18.541 1.00 56.73 1284 ARG A N 1
ATOM 2238 C CA . ARG B 1 34 ? 29.179 60.058 17.956 1.00 55.88 1284 ARG A CA 1
ATOM 2239 C C . ARG B 1 34 ? 28.597 59.318 16.763 1.00 51.36 1284 ARG A C 1
ATOM 2240 O O . ARG B 1 34 ? 29.268 58.481 16.165 1.00 59.56 1284 ARG A O 1
ATOM 2248 N N . ILE B 1 35 ? 27.349 59.612 16.421 1.00 55.32 1285 ILE A N 1
ATOM 2249 C CA . ILE B 1 35 ? 26.675 58.866 15.361 1.00 59.21 1285 ILE A CA 1
ATOM 2250 C C . ILE B 1 35 ? 26.449 59.715 14.116 1.00 62.14 1285 ILE A C 1
ATOM 2251 O O . ILE B 1 35 ? 26.178 60.914 14.207 1.00 60.22 1285 ILE A O 1
ATOM 2256 N N . ASP B 1 36 ? 26.565 59.081 12.953 1.00 63.85 1286 ASP A N 1
ATOM 2257 C CA . ASP B 1 36 ? 26.427 59.781 11.682 1.00 66.98 1286 ASP A CA 1
ATOM 2258 C C . ASP B 1 36 ? 24.958 60.042 11.368 1.00 64.50 1286 ASP A C 1
ATOM 2259 O O . ASP B 1 36 ? 24.118 59.150 11.507 1.00 64.12 1286 ASP A O 1
ATOM 2264 N N . SER B 1 37 ? 24.656 61.266 10.945 1.00 60.90 1287 SER A N 1
ATOM 2265 C CA . SER B 1 37 ? 23.280 61.667 10.679 1.00 61.42 1287 SER A CA 1
ATOM 2266 C C . SER B 1 37 ? 22.554 60.662 9.783 1.00 62.75 1287 SER A C 1
ATOM 2267 O O . SER B 1 37 ? 21.373 60.364 9.989 1.00 65.59 1287 SER A O 1
ATOM 2270 N N . ALA B 1 38 ? 23.268 60.137 8.794 1.00 63.20 1288 ALA A N 1
ATOM 2271 C CA . ALA B 1 38 ? 22.695 59.156 7.883 1.00 64.91 1288 ALA A CA 1
ATOM 2272 C C . ALA B 1 38 ? 22.365 57.886 8.641 1.00 64.65 1288 ALA A C 1
ATOM 2273 O O . ALA B 1 38 ? 21.338 57.262 8.390 1.00 62.05 1288 ALA A O 1
ATOM 2275 N N . ILE B 1 39 ? 23.249 57.520 9.568 1.00 61.73 1289 ILE A N 1
ATOM 2276 C CA . ILE B 1 39 ? 23.094 56.324 10.386 1.00 57.94 1289 ILE A CA 1
ATOM 2277 C C . ILE B 1 39 ? 21.967 56.475 11.401 1.00 64.34 1289 ILE A C 1
ATOM 2278 O O . ILE B 1 39 ? 21.325 55.494 11.789 1.00 63.47 1289 ILE A O 1
ATOM 2283 N N . LYS B 1 40 ? 21.716 57.705 11.830 1.00 63.31 1290 LYS A N 1
ATOM 2284 C CA . LYS B 1 40 ? 20.622 57.940 12.757 1.00 60.98 1290 LYS A CA 1
ATOM 2285 C C . LYS B 1 40 ? 19.294 57.642 12.084 1.00 61.42 1290 LYS A C 1
ATOM 2286 O O . LYS B 1 40 ? 18.375 57.120 12.712 1.00 63.58 1290 LYS A O 1
ATOM 2292 N N . ASP B 1 41 ? 19.201 57.962 10.798 1.00 60.86 1291 ASP A N 1
ATOM 2293 C CA . ASP B 1 41 ? 17.976 57.716 10.049 1.00 61.99 1291 ASP A CA 1
ATOM 2294 C C . ASP B 1 41 ? 17.558 56.249 10.170 1.00 63.01 1291 ASP A C 1
ATOM 2295 O O . ASP B 1 41 ? 16.482 55.939 10.681 1.00 64.44 1291 ASP A O 1
ATOM 2300 N N . GLU B 1 42 ? 18.433 55.356 9.718 1.00 66.19 1292 GLU A N 1
ATOM 2301 C CA . GLU B 1 42 ? 18.195 53.912 9.720 1.00 65.83 1292 GLU A CA 1
ATOM 2302 C C . GLU B 1 42 ? 18.030 53.322 11.114 1.00 59.49 1292 GLU A C 1
ATOM 2303 O O . GLU B 1 42 ? 17.140 52.504 11.345 1.00 61.96 1292 GLU A O 1
ATOM 2309 N N . LEU B 1 43 ? 18.899 53.712 12.039 1.00 59.65 1293 LEU A N 1
ATOM 2310 C CA . LEU B 1 43 ? 18.757 53.260 13.415 1.00 56.69 1293 LEU A CA 1
ATOM 2311 C C . LEU B 1 43 ? 17.357 53.589 13.909 1.00 58.19 1293 LEU A C 1
ATOM 2312 O O . LEU B 1 43 ? 16.660 52.730 14.449 1.00 60.79 1293 LEU A O 1
ATOM 2317 N N . ILE B 1 44 ? 16.942 54.835 13.702 1.00 58.19 1294 ILE A N 1
ATOM 2318 C CA . ILE B 1 44 ? 15.594 55.248 14.063 1.00 51.99 1294 ILE A CA 1
ATOM 2319 C C . ILE B 1 44 ? 14.568 54.386 13.338 1.00 57.17 1294 ILE A C 1
ATOM 2320 O O . ILE B 1 44 ? 13.758 53.711 13.977 1.00 55.58 1294 ILE A O 1
ATOM 2325 N N . LYS B 1 45 ? 14.609 54.406 12.007 1.00 59.29 1295 LYS A N 1
ATOM 2326 C CA . LYS B 1 45 ? 13.733 53.560 11.200 1.00 62.88 1295 LYS A CA 1
ATOM 2327 C C . LYS B 1 45 ? 13.603 52.175 11.827 1.00 58.72 1295 LYS A C 1
ATOM 2328 O O . LYS B 1 45 ? 12.494 51.685 12.061 1.00 54.17 1295 LYS A O 1
ATOM 2334 N N . THR B 1 46 ? 14.747 51.555 12.105 1.00 54.71 1296 THR A N 1
ATOM 2335 C CA . THR B 1 46 ? 14.784 50.229 12.711 1.00 56.15 1296 THR A CA 1
ATOM 2336 C C . THR B 1 46 ? 14.055 50.207 14.047 1.00 54.56 1296 THR A C 1
ATOM 2337 O O . THR B 1 46 ? 13.084 49.472 14.224 1.00 55.74 1296 THR A O 1
ATOM 2341 N N . LEU B 1 47 ? 14.525 51.026 14.980 1.00 56.58 1297 LEU A N 1
ATOM 2342 C CA . LEU B 1 47 ? 14.016 51.003 16.347 1.00 51.32 1297 LEU A CA 1
ATOM 2343 C C . LEU B 1 47 ? 12.513 51.277 16.448 1.00 53.42 1297 LEU A C 1
ATOM 2344 O O . LEU B 1 47 ? 11.869 50.869 17.416 1.00 54.28 1297 LEU A O 1
ATOM 2349 N N . ASP B 1 48 ? 11.952 51.950 15.446 1.00 55.66 1298 ASP A N 1
ATOM 2350 C CA . ASP B 1 48 ? 10.511 52.207 15.420 1.00 54.75 1298 ASP A CA 1
ATOM 2351 C C . ASP B 1 48 ? 9.752 51.130 14.647 1.00 57.75 1298 ASP A C 1
ATOM 2352 O O . ASP B 1 48 ? 8.584 50.848 14.930 1.00 56.79 1298 ASP A O 1
ATOM 2357 N N . GLY B 1 49 ? 10.435 50.522 13.684 1.00 58.54 1299 GLY A N 1
ATOM 2358 C CA . GLY B 1 49 ? 9.807 49.588 12.770 1.00 64.03 1299 GLY A CA 1
ATOM 2359 C C . GLY B 1 49 ? 9.405 48.260 13.384 1.00 64.07 1299 GLY A C 1
ATOM 2360 O O . GLY B 1 49 ? 8.243 47.851 13.296 1.00 66.06 1299 GLY A O 1
ATOM 2361 N N . LYS B 1 50 ? 10.362 47.576 14.001 1.00 57.18 1300 LYS A N 1
ATOM 2362 C CA . LYS B 1 50 ? 10.093 46.243 14.521 1.00 56.02 1300 LYS A CA 1
ATOM 2363 C C . LYS B 1 50 ? 10.588 46.033 15.941 1.00 54.87 1300 LYS A C 1
ATOM 2364 O O . LYS B 1 50 ? 11.170 46.925 16.557 1.00 60.04 1300 LYS A O 1
ATOM 2370 N N . ILE B 1 51 ? 10.341 44.834 16.448 1.00 51.28 1301 ILE A N 1
ATOM 2371 C CA . ILE B 1 51 ? 10.763 44.456 17.779 1.00 46.74 1301 ILE A CA 1
ATOM 2372 C C . ILE B 1 51 ? 12.001 43.581 17.681 1.00 47.44 1301 ILE A C 1
ATOM 2373 O O . ILE B 1 51 ? 11.949 42.480 17.138 1.00 52.30 1301 ILE A O 1
ATOM 2378 N N . LEU B 1 52 ? 13.120 44.074 18.194 1.00 44.40 1302 LEU A N 1
ATOM 2379 C CA . LEU B 1 52 ? 14.353 43.303 18.185 1.00 43.39 1302 LEU A CA 1
ATOM 2380 C C . LEU B 1 52 ? 14.394 42.424 19.425 1.00 44.69 1302 LEU A C 1
ATOM 2381 O O . LEU B 1 52 ? 13.691 42.691 20.400 1.00 42.18 1302 LEU A O 1
ATOM 2386 N N . SER B 1 53 ? 15.211 41.376 19.379 1.00 43.18 1303 SER A N 1
ATOM 2387 C CA . SER B 1 53 ? 15.423 40.519 20.538 1.00 44.28 1303 SER A CA 1
ATOM 2388 C C . SER B 1 53 ? 16.207 41.297 21.588 1.00 42.08 1303 SER A C 1
ATOM 2389 O O . SER B 1 53 ? 16.973 42.196 21.248 1.00 40.50 1303 SER A O 1
ATOM 2392 N N . THR B 1 54 ? 16.015 40.951 22.856 1.00 36.43 1304 THR A N 1
ATOM 2393 C CA . THR B 1 54 ? 16.748 41.593 23.934 1.00 35.06 1304 THR A CA 1
ATOM 2394 C C . THR B 1 54 ? 18.241 41.483 23.661 1.00 40.20 1304 THR A C 1
ATOM 2395 O O . THR B 1 54 ? 19.009 42.417 23.914 1.00 40.12 1304 THR A O 1
ATOM 2399 N N . SER B 1 55 ? 18.644 40.323 23.150 1.00 37.95 1305 SER A N 1
ATOM 2400 C CA . SER B 1 55 ? 20.043 40.046 22.854 1.00 40.20 1305 SER A CA 1
ATOM 2401 C C . SER B 1 55 ? 20.578 41.016 21.807 1.00 38.58 1305 SER A C 1
ATOM 2402 O O . SER B 1 55 ? 21.700 41.495 21.905 1.00 37.76 1305 SER A O 1
ATOM 2405 N N . GLU B 1 56 ? 19.755 41.310 20.812 1.00 37.76 1306 GLU A N 1
ATOM 2406 C CA . GLU B 1 56 ? 20.117 42.221 19.739 1.00 39.72 1306 GLU A CA 1
ATOM 2407 C C . GLU B 1 56 ? 20.254 43.660 20.250 1.00 40.41 1306 GLU A C 1
ATOM 2408 O O . GLU B 1 56 ? 21.165 44.400 19.856 1.00 35.58 1306 GLU A O 1
ATOM 2414 N N . LEU B 1 57 ? 19.330 44.061 21.116 1.00 35.36 1307 LEU A N 1
ATOM 2415 C CA . LEU B 1 57 ? 19.331 45.418 21.641 1.00 40.32 1307 LEU A CA 1
ATOM 2416 C C . LEU B 1 57 ? 20.546 45.609 22.525 1.00 35.70 1307 LEU A C 1
ATOM 2417 O O . LEU B 1 57 ? 21.166 46.669 22.536 1.00 34.33 1307 LEU A O 1
ATOM 2422 N N . PHE B 1 58 ? 20.877 44.563 23.271 1.00 35.96 1308 PHE A N 1
ATOM 2423 C CA . PHE B 1 58 ? 21.974 44.615 24.218 1.00 36.50 1308 PHE A CA 1
ATOM 2424 C C . PHE B 1 58 ? 23.304 44.636 23.471 1.00 39.26 1308 PHE A C 1
ATOM 2425 O O . PHE B 1 58 ? 24.019 45.642 23.477 1.00 36.20 1308 PHE A O 1
ATOM 2433 N N . ASN B 1 59 ? 23.606 43.527 22.801 1.00 35.28 1309 ASN A N 1
ATOM 2434 C CA . ASN B 1 59 ? 24.892 43.350 22.139 1.00 39.97 1309 ASN A CA 1
ATOM 2435 C C . ASN B 1 59 ? 25.133 44.285 20.952 1.00 39.07 1309 ASN A C 1
ATOM 2436 O O . ASN B 1 59 ? 26.265 44.711 20.734 1.00 44.17 1309 ASN A O 1
ATOM 2441 N N . ASP B 1 60 ? 24.080 44.611 20.205 1.00 36.75 1310 ASP A N 1
ATOM 2442 C CA . ASP B 1 60 ? 24.211 45.481 19.032 1.00 33.08 1310 ASP A CA 1
ATOM 2443 C C . ASP B 1 60 ? 23.934 46.973 19.285 1.00 40.33 1310 ASP A C 1
ATOM 2444 O O . ASP B 1 60 ? 24.141 47.796 18.399 1.00 34.82 1310 ASP A O 1
ATOM 2449 N N . PHE B 1 61 ? 23.437 47.323 20.468 1.00 37.70 1311 PHE A N 1
ATOM 2450 C CA . PHE B 1 61 ? 23.183 48.732 20.791 1.00 35.73 1311 PHE A CA 1
ATOM 2451 C C . PHE B 1 61 ? 23.776 49.111 22.139 1.00 37.50 1311 PHE A C 1
ATOM 2452 O O . PHE B 1 61 ? 24.769 49.833 22.215 1.00 40.99 1311 PHE A O 1
ATOM 2460 N N . ALA B 1 62 ? 23.162 48.604 23.200 1.00 38.32 1312 ALA A N 1
ATOM 2461 C CA . ALA B 1 62 ? 23.558 48.938 24.557 1.00 33.36 1312 ALA A CA 1
ATOM 2462 C C . ALA B 1 62 ? 25.067 48.923 24.751 1.00 38.00 1312 ALA A C 1
ATOM 2463 O O . ALA B 1 62 ? 25.634 49.874 25.289 1.00 41.11 1312 ALA A O 1
ATOM 2465 N N . VAL B 1 63 ? 25.713 47.841 24.334 1.00 33.56 1313 VAL A N 1
ATOM 2466 C CA . VAL B 1 63 ? 27.153 47.699 24.546 1.00 41.99 1313 VAL A CA 1
ATOM 2467 C C . VAL B 1 63 ? 28.007 48.548 23.593 1.00 36.12 1313 VAL A C 1
ATOM 2468 O O . VAL B 1 63 ? 28.789 49.377 24.043 1.00 33.48 1313 VAL A O 1
ATOM 2472 N N . PRO B 1 64 ? 27.846 48.354 22.273 1.00 38.40 1314 PRO A N 1
ATOM 2473 C CA . PRO B 1 64 ? 28.682 49.120 21.340 1.00 39.80 1314 PRO A CA 1
ATOM 2474 C C . PRO B 1 64 ? 28.636 50.611 21.646 1.00 42.48 1314 PRO A C 1
ATOM 2475 O O . PRO B 1 64 ? 29.656 51.295 21.542 1.00 37.62 1314 PRO A O 1
ATOM 2479 N N . LEU B 1 65 ? 27.455 51.108 22.007 1.00 39.05 1315 LEU A N 1
ATOM 2480 C CA . LEU B 1 65 ? 27.259 52.536 22.242 1.00 39.21 1315 LEU A CA 1
ATOM 2481 C C . LEU B 1 65 ? 27.517 52.937 23.697 1.00 40.95 1315 LEU A C 1
ATOM 2482 O O . LEU B 1 65 ? 27.511 54.126 24.036 1.00 39.37 1315 LEU A O 1
ATOM 2487 N N . SER B 1 66 ? 27.737 51.935 24.544 1.00 35.90 1316 SER A N 1
ATOM 2488 C CA . SER B 1 66 ? 28.057 52.152 25.949 1.00 36.11 1316 SER A CA 1
ATOM 2489 C C . SER B 1 66 ? 26.935 52.835 26.753 1.00 41.92 1316 SER A C 1
ATOM 2490 O O . SER B 1 66 ? 27.208 53.571 27.709 1.00 39.05 1316 SER A O 1
ATOM 2493 N N . TYR B 1 67 ? 25.681 52.591 26.366 1.00 40.08 1317 TYR A N 1
ATOM 2494 C CA . TYR B 1 67 ? 24.531 53.041 27.150 1.00 37.72 1317 TYR A CA 1
ATOM 2495 C C . TYR B 1 67 ? 24.280 52.053 28.292 1.00 36.18 1317 TYR A C 1
ATOM 2496 O O . TYR B 1 67 ? 23.461 51.138 28.171 1.00 32.72 1317 TYR A O 1
ATOM 2505 N N . HIS B 1 68 ? 24.975 52.254 29.404 1.00 37.42 1318 HIS A N 1
ATOM 2506 C CA . HIS B 1 68 ? 24.971 51.288 30.496 1.00 35.58 1318 HIS A CA 1
ATOM 2507 C C . HIS B 1 68 ? 23.634 51.174 31.243 1.00 36.82 1318 HIS A C 1
ATOM 2508 O O . HIS B 1 68 ? 23.279 50.092 31.708 1.00 32.48 1318 HIS A O 1
ATOM 2515 N N . GLU B 1 69 ? 22.890 52.274 31.349 1.00 31.25 1319 GLU A N 1
ATOM 2516 C CA . GLU B 1 69 ? 21.581 52.227 31.990 1.00 31.56 1319 GLU A CA 1
ATOM 2517 C C . GLU B 1 69 ? 20.651 51.347 31.164 1.00 35.67 1319 GLU A C 1
ATOM 2518 O O . GLU B 1 69 ? 19.935 50.494 31.701 1.00 32.15 1319 GLU A O 1
ATOM 2524 N N . ILE B 1 70 ? 20.673 51.542 29.849 1.00 31.30 1320 ILE A N 1
ATOM 2525 C CA . ILE B 1 70 ? 19.884 50.687 28.968 1.00 28.64 1320 ILE A CA 1
ATOM 2526 C C . ILE B 1 70 ? 20.230 49.209 29.201 1.00 32.99 1320 ILE A C 1
ATOM 2527 O O . ILE B 1 70 ? 19.342 48.372 29.363 1.00 30.29 1320 ILE A O 1
ATOM 2532 N N . ALA B 1 71 ? 21.521 48.897 29.248 1.00 30.39 1321 ALA A N 1
ATOM 2533 C CA . ALA B 1 71 ? 21.950 47.512 29.424 1.00 31.41 1321 ALA A CA 1
ATOM 2534 C C . ALA B 1 71 ? 21.303 46.884 30.666 1.00 30.88 1321 ALA A C 1
ATOM 2535 O O . ALA B 1 71 ? 20.799 45.762 30.624 1.00 29.00 1321 ALA A O 1
ATOM 2537 N N . LEU B 1 72 ? 21.342 47.614 31.775 1.00 31.09 1322 LEU A N 1
ATOM 2538 C CA . LEU B 1 72 ? 20.736 47.157 33.022 1.00 31.26 1322 LEU A CA 1
ATOM 2539 C C . LEU B 1 72 ? 19.226 46.954 32.850 1.00 33.67 1322 LEU A C 1
ATOM 2540 O O . LEU B 1 72 ? 18.655 45.950 33.290 1.00 28.09 1322 LEU A O 1
ATOM 2545 N N . PHE B 1 73 ? 18.587 47.912 32.194 1.00 28.58 1323 PHE A N 1
ATOM 2546 C CA . PHE B 1 73 ? 17.160 47.825 31.958 1.00 32.92 1323 PHE A CA 1
ATOM 2547 C C . PHE B 1 73 ? 16.819 46.563 31.176 1.00 34.20 1323 PHE A C 1
ATOM 2548 O O . PHE B 1 73 ? 15.871 45.858 31.510 1.00 26.73 1323 PHE A O 1
ATOM 2556 N N . ILE B 1 74 ? 17.600 46.284 30.136 1.00 35.44 1324 ILE A N 1
ATOM 2557 C CA . ILE B 1 74 ? 17.420 45.072 29.338 1.00 32.61 1324 ILE A CA 1
ATOM 2558 C C . ILE B 1 74 ? 17.576 43.817 30.184 1.00 31.84 1324 ILE A C 1
ATOM 2559 O O . ILE B 1 74 ? 16.830 42.856 30.021 1.00 32.02 1324 ILE A O 1
ATOM 2564 N N . PHE B 1 75 ? 18.555 43.826 31.083 1.00 33.80 1325 PHE A N 1
ATOM 2565 C CA . PHE B 1 75 ? 18.754 42.704 31.992 1.00 28.13 1325 PHE A CA 1
ATOM 2566 C C . PHE B 1 75 ? 17.467 42.442 32.764 1.00 31.45 1325 PHE A C 1
ATOM 2567 O O . PHE B 1 75 ? 17.040 41.292 32.916 1.00 32.32 1325 PHE A O 1
ATOM 2575 N N . LYS B 1 76 ? 16.843 43.516 33.242 1.00 30.94 1326 LYS A N 1
ATOM 2576 C CA . LYS B 1 76 ? 15.565 43.394 33.941 1.00 33.45 1326 LYS A CA 1
ATOM 2577 C C . LYS B 1 76 ? 14.524 42.755 33.034 1.00 29.99 1326 LYS A C 1
ATOM 2578 O O . LYS B 1 76 ? 13.986 41.696 33.356 1.00 32.83 1326 LYS A O 1
ATOM 2584 N N . ILE B 1 77 ? 14.276 43.366 31.879 1.00 26.80 1327 ILE A N 1
ATOM 2585 C CA . ILE B 1 77 ? 13.253 42.857 30.969 1.00 34.01 1327 ILE A CA 1
ATOM 2586 C C . ILE B 1 77 ? 13.513 41.408 30.545 1.00 34.73 1327 ILE A C 1
ATOM 2587 O O . ILE B 1 77 ? 12.579 40.634 30.338 1.00 39.04 1327 ILE A O 1
ATOM 2592 N N . ALA B 1 78 ? 14.784 41.046 30.430 1.00 33.84 1328 ALA A N 1
ATOM 2593 C CA . ALA B 1 78 ? 15.185 39.710 29.990 1.00 32.42 1328 ALA A CA 1
ATOM 2594 C C . ALA B 1 78 ? 15.153 38.693 31.127 1.00 35.89 1328 ALA A C 1
ATOM 2595 O O . ALA B 1 78 ? 15.402 37.507 30.908 1.00 34.41 1328 ALA A O 1
ATOM 2597 N N . ASP B 1 79 ? 14.854 39.163 32.335 1.00 35.58 1329 ASP A N 1
ATOM 2598 C CA . ASP B 1 79 ? 14.972 38.339 33.536 1.00 37.23 1329 ASP A CA 1
ATOM 2599 C C . ASP B 1 79 ? 16.373 37.719 33.700 1.00 36.93 1329 ASP A C 1
ATOM 2600 O O . ASP B 1 79 ? 16.506 36.564 34.097 1.00 37.38 1329 ASP A O 1
ATOM 2605 N N . PHE B 1 80 ? 17.410 38.498 33.401 1.00 35.32 1330 PHE A N 1
ATOM 2606 C CA . PHE B 1 80 ? 18.804 38.062 33.566 1.00 34.43 1330 PHE A CA 1
ATOM 2607 C C . PHE B 1 80 ? 19.184 38.069 35.049 1.00 37.85 1330 PHE A C 1
ATOM 2608 O O . PHE B 1 80 ? 18.852 39.015 35.766 1.00 32.52 1330 PHE A O 1
ATOM 2616 N N . ARG B 1 81 ? 19.884 37.029 35.512 1.00 36.16 1331 ARG A N 1
ATOM 2617 C CA . ARG B 1 81 ? 20.138 36.863 36.952 1.00 29.70 1331 ARG A CA 1
ATOM 2618 C C . ARG B 1 81 ? 21.590 36.597 37.383 1.00 35.01 1331 ARG A C 1
ATOM 2619 O O . ARG B 1 81 ? 21.831 36.252 38.542 1.00 35.10 1331 ARG A O 1
ATOM 2627 N N . ASP B 1 82 ? 22.548 36.740 36.473 1.00 36.87 1332 ASP A N 1
ATOM 2628 C CA . ASP B 1 82 ? 23.943 36.457 36.804 1.00 32.75 1332 ASP A CA 1
ATOM 2629 C C . ASP B 1 82 ? 24.481 37.628 37.608 1.00 30.34 1332 ASP A C 1
ATOM 2630 O O . ASP B 1 82 ? 24.802 38.682 37.054 1.00 30.07 1332 ASP A O 1
ATOM 2635 N N . HIS B 1 83 ? 24.553 37.447 38.920 1.00 29.70 1333 HIS A N 1
ATOM 2636 C CA . HIS B 1 83 ? 24.869 38.547 39.814 1.00 33.07 1333 HIS A CA 1
ATOM 2637 C C . HIS B 1 83 ? 26.176 39.229 39.420 1.00 34.25 1333 HIS A C 1
ATOM 2638 O O . HIS B 1 83 ? 26.251 40.451 39.371 1.00 31.22 1333 HIS A O 1
ATOM 2645 N N . GLU B 1 84 ? 27.195 38.428 39.113 1.00 39.71 1334 GLU A N 1
ATOM 2646 C CA . GLU B 1 84 ? 28.516 38.941 38.725 1.00 35.95 1334 GLU A CA 1
ATOM 2647 C C . GLU B 1 84 ? 28.482 39.886 37.536 1.00 34.67 1334 GLU A C 1
ATOM 2648 O O . GLU B 1 84 ? 29.035 40.985 37.581 1.00 34.97 1334 GLU A O 1
ATOM 2654 N N . VAL B 1 85 ? 27.834 39.447 36.467 1.00 36.27 1335 VAL A N 1
ATOM 2655 C CA . VAL B 1 85 ? 27.688 40.267 35.275 1.00 35.86 1335 VAL A CA 1
ATOM 2656 C C . VAL B 1 85 ? 26.884 41.540 35.577 1.00 33.05 1335 VAL A C 1
ATOM 2657 O O . VAL B 1 85 ? 27.160 42.596 35.026 1.00 34.78 1335 VAL A O 1
ATOM 2661 N N . ILE B 1 86 ? 25.909 41.447 36.474 1.00 32.51 1336 ILE A N 1
ATOM 2662 C CA . ILE B 1 86 ? 25.084 42.610 36.812 1.00 31.38 1336 ILE A CA 1
ATOM 2663 C C . ILE B 1 86 ? 25.864 43.675 37.591 1.00 30.55 1336 ILE A C 1
ATOM 2664 O O . ILE B 1 86 ? 25.769 44.868 37.296 1.00 31.35 1336 ILE A O 1
ATOM 2669 N N . MET B 1 87 ? 26.626 43.239 38.590 1.00 32.81 1337 MET A N 1
ATOM 2670 C CA . MET B 1 87 ? 27.496 44.155 39.327 1.00 34.92 1337 MET A CA 1
ATOM 2671 C C . MET B 1 87 ? 28.574 44.706 38.391 1.00 37.80 1337 MET A C 1
ATOM 2672 O O . MET B 1 87 ? 28.916 45.885 38.444 1.00 34.76 1337 MET A O 1
ATOM 2677 N N . ALA B 1 88 ? 29.099 43.857 37.516 1.00 32.75 1338 ALA A N 1
ATOM 2678 C CA . ALA B 1 88 ? 30.096 44.334 36.566 1.00 35.46 1338 ALA A CA 1
ATOM 2679 C C . ALA B 1 88 ? 29.528 45.482 35.750 1.00 34.93 1338 ALA A C 1
ATOM 2680 O O . ALA B 1 88 ? 30.194 46.490 35.543 1.00 34.83 1338 ALA A O 1
ATOM 2682 N N . LYS B 1 89 ? 28.285 45.337 35.296 1.00 35.68 1339 LYS A N 1
ATOM 2683 C CA . LYS B 1 89 ? 27.663 46.389 34.503 1.00 29.21 1339 LYS A CA 1
ATOM 2684 C C . LYS B 1 89 ? 27.527 47.668 35.309 1.00 31.80 1339 LYS A C 1
ATOM 2685 O O . LYS B 1 89 ? 27.776 48.755 34.800 1.00 35.66 1339 LYS A O 1
ATOM 2691 N N . TRP B 1 90 ? 27.137 47.542 36.570 1.00 31.11 1340 TRP A N 1
ATOM 2692 C CA . TRP B 1 90 ? 27.019 48.718 37.426 1.00 35.45 1340 TRP A CA 1
ATOM 2693 C C . TRP B 1 90 ? 28.370 49.404 37.549 1.00 35.44 1340 TRP A C 1
ATOM 2694 O O . TRP B 1 90 ? 28.472 50.629 37.578 1.00 39.95 1340 TRP A O 1
ATOM 2705 N N . ASP B 1 91 ? 29.414 48.594 37.620 1.00 41.77 1341 ASP A N 1
ATOM 2706 C CA . ASP B 1 91 ? 30.773 49.109 37.711 1.00 40.34 1341 ASP A CA 1
ATOM 2707 C C . ASP B 1 91 ? 31.067 50.008 36.522 1.00 41.06 1341 ASP A C 1
ATOM 2708 O O . ASP B 1 91 ? 31.500 51.145 36.684 1.00 44.74 1341 ASP A O 1
ATOM 2713 N N . GLU B 1 92 ? 30.825 49.484 35.324 1.00 42.02 1342 GLU A N 1
ATOM 2714 C CA . GLU B 1 92 ? 31.012 50.235 34.091 1.00 39.91 1342 GLU A CA 1
ATOM 2715 C C . GLU B 1 92 ? 30.307 51.581 34.107 1.00 40.77 1342 GLU A C 1
ATOM 2716 O O . GLU B 1 92 ? 30.833 52.559 33.588 1.00 35.81 1342 GLU A O 1
ATOM 2722 N N . LEU B 1 93 ? 29.101 51.624 34.667 1.00 39.16 1343 LEU A N 1
ATOM 2723 C CA . LEU B 1 93 ? 28.362 52.879 34.738 1.00 40.88 1343 LEU A CA 1
ATOM 2724 C C . LEU B 1 93 ? 29.166 53.866 35.572 1.00 39.55 1343 LEU A C 1
ATOM 2725 O O . LEU B 1 93 ? 29.505 54.956 35.121 1.00 38.82 1343 LEU A O 1
ATOM 2730 N N . PHE B 1 94 ? 29.492 53.460 36.789 1.00 37.92 1344 PHE A N 1
ATOM 2731 C CA . PHE B 1 94 ? 30.251 54.317 37.683 1.00 45.98 1344 PHE A CA 1
ATOM 2732 C C . PHE B 1 94 ? 31.544 54.803 37.024 1.00 50.59 1344 PHE A C 1
ATOM 2733 O O . PHE B 1 94 ? 31.782 56.011 36.945 1.00 52.33 1344 PHE A O 1
ATOM 2741 N N . GLN B 1 95 ? 32.362 53.869 36.540 1.00 43.99 1345 GLN A N 1
ATOM 2742 C CA . GLN B 1 95 ? 33.641 54.222 35.925 1.00 50.39 1345 GLN A CA 1
ATOM 2743 C C . GLN B 1 95 ? 33.476 55.260 34.827 1.00 50.97 1345 GLN A C 1
ATOM 2744 O O . GLN B 1 95 ? 34.240 56.223 34.759 1.00 56.74 1345 GLN A O 1
ATOM 2750 N N . SER B 1 96 ? 32.493 55.051 33.954 1.00 46.04 1346 SER A N 1
ATOM 2751 C CA . SER B 1 96 ? 32.275 55.958 32.838 1.00 49.57 1346 SER A CA 1
ATOM 2752 C C . SER B 1 96 ? 32.036 57.360 33.368 1.00 51.52 1346 SER A C 1
ATOM 2753 O O . SER B 1 96 ? 32.469 58.344 32.773 1.00 53.57 1346 SER A O 1
ATOM 2756 N N . LEU B 1 97 ? 31.348 57.446 34.499 1.00 51.36 1347 LEU A N 1
ATOM 2757 C CA . LEU B 1 97 ? 31.042 58.738 35.095 1.00 56.34 1347 LEU A CA 1
ATOM 2758 C C . LEU B 1 97 ? 32.309 59.358 35.658 1.00 55.66 1347 LEU A C 1
ATOM 2759 O O . LEU B 1 97 ? 32.526 60.559 35.530 1.00 53.71 1347 LEU A O 1
ATOM 2764 N N . ARG B 1 98 ? 33.150 58.530 36.269 1.00 55.60 1348 ARG A N 1
ATOM 2765 C CA . ARG B 1 98 ? 34.422 59.005 36.805 1.00 57.64 1348 ARG A CA 1
ATOM 2766 C C . ARG B 1 98 ? 35.247 59.597 35.665 1.00 62.98 1348 ARG A C 1
ATOM 2767 O O . ARG B 1 98 ? 35.970 60.573 35.847 1.00 62.71 1348 ARG A O 1
ATOM 2775 N N . MET B 1 99 ? 35.116 58.997 34.486 1.00 63.19 1349 MET A N 1
ATOM 2776 C CA . MET B 1 99 ? 35.841 59.431 33.299 1.00 64.16 1349 MET A CA 1
ATOM 2777 C C . MET B 1 99 ? 35.583 60.891 32.969 1.00 67.40 1349 MET A C 1
ATOM 2778 O O . MET B 1 99 ? 36.506 61.633 32.648 1.00 72.98 1349 MET A O 1
ATOM 2783 N N . GLU B 1 100 ? 34.321 61.293 33.033 1.00 64.36 1350 GLU A N 1
ATOM 2784 C CA . GLU B 1 100 ? 33.932 62.631 32.621 1.00 66.39 1350 GLU A CA 1
ATOM 2785 C C . GLU B 1 100 ? 33.986 63.639 33.766 1.00 68.15 1350 GLU A C 1
ATOM 2786 O O . GLU B 1 100 ? 33.605 64.796 33.587 1.00 74.48 1350 GLU A O 1
ATOM 2792 N N . PHE B 1 101 ? 34.445 63.218 34.941 1.00 66.25 1351 PHE A N 1
ATOM 2793 C CA . PHE B 1 101 ? 34.476 64.138 36.081 1.00 66.73 1351 PHE A CA 1
ATOM 2794 C C . PHE B 1 101 ? 35.771 64.926 36.194 1.00 69.51 1351 PHE A C 1
ATOM 2795 O O . PHE B 1 101 ? 36.862 64.355 36.284 1.00 66.38 1351 PHE A O 1
ATOM 2803 N N . ASN B 1 102 ? 35.614 66.248 36.217 1.00 75.38 1352 ASN A N 1
ATOM 2804 C CA . ASN B 1 102 ? 36.712 67.202 36.308 1.00 73.32 1352 ASN A CA 1
ATOM 2805 C C . ASN B 1 102 ? 37.046 67.462 37.776 1.00 64.89 1352 ASN A C 1
ATOM 2806 O O . ASN B 1 102 ? 36.453 68.349 38.396 1.00 65.13 1352 ASN A O 1
ATOM 2811 N N . ASN B 1 103 ? 37.975 66.693 38.339 1.00 62.02 1353 ASN A N 1
ATOM 2812 C CA . ASN B 1 103 ? 38.265 66.818 39.766 1.00 62.25 1353 ASN A CA 1
ATOM 2813 C C . ASN B 1 103 ? 39.173 67.988 40.125 1.00 65.31 1353 ASN A C 1
ATOM 2814 O O . ASN B 1 103 ? 40.357 67.806 40.421 1.00 64.35 1353 ASN A O 1
ATOM 2819 N N . THR B 1 104 ? 38.597 69.183 40.114 1.00 60.63 1354 THR A N 1
ATOM 2820 C CA . THR B 1 104 ? 39.316 70.399 40.459 1.00 60.28 1354 THR A CA 1
ATOM 2821 C C . THR B 1 104 ? 39.699 70.455 41.930 1.00 55.15 1354 THR A C 1
ATOM 2822 O O . THR B 1 104 ? 40.743 70.992 42.286 1.00 59.56 1354 THR A O 1
ATOM 2826 N N . GLY B 1 105 ? 38.842 69.908 42.782 1.00 51.48 1355 GLY A N 1
ATOM 2827 C CA . GLY B 1 105 ? 38.937 70.150 44.208 1.00 45.20 1355 GLY A CA 1
ATOM 2828 C C . GLY B 1 105 ? 38.020 71.307 44.548 1.00 50.04 1355 GLY A C 1
ATOM 2829 O O . GLY B 1 105 ? 37.897 71.698 45.705 1.00 50.09 1355 GLY A O 1
ATOM 2830 N N . LYS B 1 106 ? 37.377 71.857 43.519 1.00 52.72 1356 LYS A N 1
ATOM 2831 C CA . LYS B 1 106 ? 36.357 72.888 43.694 1.00 58.03 1356 LYS A CA 1
ATOM 2832 C C . LYS B 1 106 ? 35.088 72.324 44.327 1.00 51.61 1356 LYS A C 1
ATOM 2833 O O . LYS B 1 106 ? 34.588 71.284 43.912 1.00 47.65 1356 LYS A O 1
ATOM 2839 N N . LYS B 1 107 ? 34.577 73.017 45.336 1.00 49.95 1357 LYS A N 1
ATOM 2840 C CA . LYS B 1 107 ? 33.325 72.631 45.954 1.00 51.40 1357 LYS A CA 1
ATOM 2841 C C . LYS B 1 107 ? 32.239 72.538 44.886 1.00 49.97 1357 LYS A C 1
ATOM 2842 O O . LYS B 1 107 ? 31.663 71.475 44.671 1.00 48.58 1357 LYS A O 1
ATOM 2848 N N . GLU B 1 108 ? 31.980 73.648 44.201 1.00 44.42 1358 GLU A N 1
ATOM 2849 C CA . GLU B 1 108 ? 30.918 73.680 43.196 1.00 53.77 1358 GLU A CA 1
ATOM 2850 C C . GLU B 1 108 ? 31.105 72.597 42.138 1.00 49.07 1358 GLU A C 1
ATOM 2851 O O . GLU B 1 108 ? 30.136 72.135 41.536 1.00 47.27 1358 GLU A O 1
ATOM 2857 N N . ASP B 1 109 ? 32.350 72.189 41.924 1.00 47.83 1359 ASP A N 1
ATOM 2858 C CA . ASP B 1 109 ? 32.647 71.156 40.942 1.00 50.81 1359 ASP A CA 1
ATOM 2859 C C . ASP B 1 109 ? 32.323 69.782 41.504 1.00 47.32 1359 ASP A C 1
ATOM 2860 O O . ASP B 1 109 ? 31.760 68.929 40.813 1.00 48.90 1359 ASP A O 1
ATOM 2865 N N . SER B 1 110 ? 32.675 69.580 42.767 1.00 46.40 1360 SER A N 1
ATOM 2866 C CA . SER B 1 110 ? 32.285 68.377 43.479 1.00 52.71 1360 SER A CA 1
ATOM 2867 C C . SER B 1 110 ? 30.764 68.311 43.537 1.00 47.94 1360 SER A C 1
ATOM 2868 O O . SER B 1 110 ? 30.160 67.274 43.246 1.00 47.08 1360 SER A O 1
ATOM 2871 N N . MET B 1 111 ? 30.160 69.434 43.909 1.00 41.91 1361 MET A N 1
ATOM 2872 C CA . MET B 1 111 ? 28.715 69.558 43.983 1.00 51.34 1361 MET A CA 1
ATOM 2873 C C . MET B 1 111 ? 28.091 69.177 42.669 1.00 48.50 1361 MET A C 1
ATOM 2874 O O . MET B 1 111 ? 27.159 68.375 42.615 1.00 40.94 1361 MET A O 1
ATOM 2879 N N . ASN B 1 112 ? 28.592 69.787 41.605 1.00 45.93 1362 ASN A N 1
ATOM 2880 C CA . ASN B 1 112 ? 28.059 69.510 40.290 1.00 47.69 1362 ASN A CA 1
ATOM 2881 C C . ASN B 1 112 ? 28.074 68.031 40.002 1.00 44.20 1362 ASN A C 1
ATOM 2882 O O . ASN B 1 112 ? 27.144 67.494 39.403 1.00 44.93 1362 ASN A O 1
ATOM 2887 N N . PHE B 1 113 ? 29.143 67.377 40.430 1.00 42.12 1363 PHE A N 1
ATOM 2888 C CA . PHE B 1 113 ? 29.345 65.972 40.121 1.00 50.43 1363 PHE A CA 1
ATOM 2889 C C . PHE B 1 113 ? 28.343 65.096 40.873 1.00 45.34 1363 PHE A C 1
ATOM 2890 O O . PHE B 1 113 ? 27.628 64.290 40.277 1.00 48.68 1363 PHE A O 1
ATOM 2898 N N . ILE B 1 114 ? 28.294 65.270 42.187 1.00 47.47 1364 ILE A N 1
ATOM 2899 C CA . ILE B 1 114 ? 27.274 64.626 43.000 1.00 44.99 1364 ILE A CA 1
ATOM 2900 C C . ILE B 1 114 ? 25.905 64.757 42.352 1.00 43.10 1364 ILE A C 1
ATOM 2901 O O . ILE B 1 114 ? 25.190 63.769 42.191 1.00 43.61 1364 ILE A O 1
ATOM 2906 N N . ASN B 1 115 ? 25.548 65.974 41.961 1.00 39.41 1365 ASN A N 1
ATOM 2907 C CA . ASN B 1 115 ? 24.275 66.201 41.293 1.00 42.09 1365 ASN A CA 1
ATOM 2908 C C . ASN B 1 115 ? 24.045 65.287 40.097 1.00 41.62 1365 ASN A C 1
ATOM 2909 O O . ASN B 1 115 ? 23.088 64.519 40.070 1.00 42.57 1365 ASN A O 1
ATOM 2914 N N . LEU B 1 116 ? 24.919 65.381 39.102 1.00 45.34 1366 LEU A N 1
ATOM 2915 C CA . LEU B 1 116 ? 24.740 64.621 37.870 1.00 48.93 1366 LEU A CA 1
ATOM 2916 C C . LEU B 1 116 ? 24.794 63.120 38.154 1.00 41.81 1366 LEU A C 1
ATOM 2917 O O . LEU B 1 116 ? 24.134 62.329 37.481 1.00 41.33 1366 LEU A O 1
ATOM 2922 N N . LEU B 1 117 ? 25.578 62.739 39.155 1.00 33.06 1367 LEU A N 1
ATOM 2923 C CA . LEU B 1 117 ? 25.701 61.336 39.535 1.00 41.61 1367 LEU A CA 1
ATOM 2924 C C . LEU B 1 117 ? 24.440 60.836 40.251 1.00 39.89 1367 LEU A C 1
ATOM 2925 O O . LEU B 1 117 ? 23.923 59.765 39.943 1.00 38.98 1367 LEU A O 1
ATOM 2930 N N . SER B 1 118 ? 23.953 61.616 41.208 1.00 40.26 1368 SER A N 1
ATOM 2931 C CA . SER B 1 118 ? 22.708 61.286 41.879 1.00 37.12 1368 SER A CA 1
ATOM 2932 C C . SER B 1 118 ? 21.612 61.205 40.845 1.00 38.77 1368 SER A C 1
ATOM 2933 O O . SER B 1 118 ? 20.828 60.249 40.833 1.00 40.07 1368 SER A O 1
ATOM 2936 N N . ASN B 1 119 ? 21.573 62.190 39.952 1.00 32.20 1369 ASN A N 1
ATOM 2937 C CA . ASN B 1 119 ? 20.550 62.203 38.914 1.00 38.44 1369 ASN A CA 1
ATOM 2938 C C . ASN B 1 119 ? 20.640 60.982 37.996 1.00 36.27 1369 ASN A C 1
ATOM 2939 O O . ASN B 1 119 ? 19.620 60.453 37.547 1.00 29.70 1369 ASN A O 1
ATOM 2944 N N . VAL B 1 120 ? 21.860 60.532 37.720 1.00 29.39 1370 VAL A N 1
ATOM 2945 C CA . VAL B 1 120 ? 22.024 59.386 36.844 1.00 33.18 1370 VAL A CA 1
ATOM 2946 C C . VAL B 1 120 ? 21.510 58.131 37.535 1.00 31.45 1370 VAL A C 1
ATOM 2947 O O . VAL B 1 120 ? 20.716 57.387 36.963 1.00 34.64 1370 VAL A O 1
ATOM 2951 N N . LEU B 1 121 ? 21.949 57.915 38.770 1.00 30.25 1371 LEU A N 1
ATOM 2952 C CA . LEU B 1 121 ? 21.581 56.712 39.503 1.00 33.06 1371 LEU A CA 1
ATOM 2953 C C . LEU B 1 121 ? 20.090 56.698 39.831 1.00 31.61 1371 LEU A C 1
ATOM 2954 O O . LEU B 1 121 ? 19.423 55.661 39.752 1.00 32.14 1371 LEU A O 1
ATOM 2959 N N . ILE B 1 122 ? 19.560 57.861 40.182 1.00 33.97 1372 ILE A N 1
ATOM 2960 C CA . ILE B 1 122 ? 18.146 57.962 40.500 1.00 30.56 1372 ILE A CA 1
ATOM 2961 C C . ILE B 1 122 ? 17.316 57.556 39.304 1.00 33.30 1372 ILE A C 1
ATOM 2962 O O . ILE B 1 122 ? 16.372 56.780 39.441 1.00 30.44 1372 ILE A O 1
ATOM 2967 N N . LYS B 1 123 ? 17.677 58.053 38.124 1.00 26.47 1373 LYS A N 1
ATOM 2968 C CA . LYS B 1 123 ? 16.846 57.796 36.958 1.00 31.36 1373 LYS A CA 1
ATOM 2969 C C . LYS B 1 123 ? 16.824 56.318 36.559 1.00 35.96 1373 LYS A C 1
ATOM 2970 O O . LYS B 1 123 ? 15.802 55.800 36.097 1.00 37.15 1373 LYS A O 1
ATOM 2976 N N . ILE B 1 124 ? 17.953 55.638 36.726 1.00 31.88 1374 ILE A N 1
ATOM 2977 C CA . ILE B 1 124 ? 18.009 54.213 36.415 1.00 34.20 1374 ILE A CA 1
ATOM 2978 C C . ILE B 1 124 ? 17.385 53.417 37.555 1.00 28.68 1374 ILE A C 1
ATOM 2979 O O . ILE B 1 124 ? 16.643 52.468 37.328 1.00 31.70 1374 ILE A O 1
ATOM 2984 N N . GLY B 1 125 ? 17.688 53.823 38.784 1.00 33.11 1375 GLY A N 1
ATOM 2985 C CA . GLY B 1 125 ? 17.102 53.215 39.964 1.00 30.41 1375 GLY A CA 1
ATOM 2986 C C . GLY B 1 125 ? 15.583 53.222 39.916 1.00 32.84 1375 GLY A C 1
ATOM 2987 O O . GLY B 1 125 ? 14.945 52.218 40.242 1.00 28.91 1375 GLY A O 1
ATOM 2988 N N . LYS B 1 126 ? 14.997 54.345 39.508 1.00 29.66 1376 LYS A N 1
ATOM 2989 C CA . LYS B 1 126 ? 13.541 54.423 39.350 1.00 33.71 1376 LYS A CA 1
ATOM 2990 C C . LYS B 1 126 ? 13.037 53.302 38.460 1.00 35.02 1376 LYS A C 1
ATOM 2991 O O . LYS B 1 126 ? 11.975 52.734 38.693 1.00 34.12 1376 LYS A O 1
ATOM 2997 N N . ASN B 1 127 ? 13.811 52.983 37.433 1.00 34.46 1377 ASN A N 1
ATOM 2998 C CA . ASN B 1 127 ? 13.366 52.005 36.456 1.00 36.82 1377 ASN A CA 1
ATOM 2999 C C . ASN B 1 127 ? 13.647 50.547 36.798 1.00 33.73 1377 ASN A C 1
ATOM 3000 O O . ASN B 1 127 ? 13.046 49.655 36.204 1.00 31.20 1377 ASN A O 1
ATOM 3005 N N . VAL B 1 128 ? 14.537 50.296 37.756 1.00 30.81 1378 VAL A N 1
ATOM 3006 C CA . VAL B 1 128 ? 14.911 48.918 38.050 1.00 28.72 1378 VAL A CA 1
ATOM 3007 C C . VAL B 1 128 ? 14.790 48.523 39.512 1.00 29.72 1378 VAL A C 1
ATOM 3008 O O . VAL B 1 128 ? 14.995 47.359 39.858 1.00 31.29 1378 VAL A O 1
ATOM 3012 N N . GLN B 1 129 ? 14.467 49.486 40.369 1.00 31.80 1379 GLN A N 1
ATOM 3013 C CA . GLN B 1 129 ? 14.401 49.243 41.810 1.00 28.92 1379 GLN A CA 1
ATOM 3014 C C . GLN B 1 129 ? 13.417 48.129 42.206 1.00 34.75 1379 GLN A C 1
ATOM 3015 O O . GLN B 1 129 ? 13.533 47.548 43.282 1.00 36.33 1379 GLN A O 1
ATOM 3021 N N . ASP B 1 130 ? 12.452 47.836 41.342 1.00 30.03 1380 ASP A N 1
ATOM 3022 C CA . ASP B 1 130 ? 11.445 46.822 41.641 1.00 37.32 1380 ASP A CA 1
ATOM 3023 C C . ASP B 1 130 ? 11.967 45.400 41.430 1.00 43.23 1380 ASP A C 1
ATOM 3024 O O . ASP B 1 130 ? 11.259 44.424 41.696 1.00 34.54 1380 ASP A O 1
ATOM 3029 N N . SER B 1 131 ? 13.190 45.285 40.918 1.00 34.55 1381 SER A N 1
ATOM 3030 C CA . SER B 1 131 ? 13.811 43.978 40.720 1.00 31.47 1381 SER A CA 1
ATOM 3031 C C . SER B 1 131 ? 14.892 43.807 41.758 1.00 34.56 1381 SER A C 1
ATOM 3032 O O . SER B 1 131 ? 15.779 44.650 41.868 1.00 37.62 1381 SER A O 1
ATOM 3035 N N . GLU B 1 132 ? 14.838 42.726 42.522 1.00 33.22 1382 GLU A N 1
ATOM 3036 C CA . GLU B 1 132 ? 15.895 42.490 43.498 1.00 39.43 1382 GLU A CA 1
ATOM 3037 C C . GLU B 1 132 ? 17.149 41.888 42.867 1.00 34.25 1382 GLU A C 1
ATOM 3038 O O . GLU B 1 132 ? 18.153 41.689 43.545 1.00 35.93 1382 GLU A O 1
ATOM 3044 N N . PHE B 1 133 ? 17.091 41.600 41.572 1.00 31.39 1383 PHE A N 1
ATOM 3045 C CA . PHE B 1 133 ? 18.246 41.033 40.883 1.00 35.35 1383 PHE A CA 1
ATOM 3046 C C . PHE B 1 133 ? 19.080 42.117 40.207 1.00 32.33 1383 PHE A C 1
ATOM 3047 O O . PHE B 1 133 ? 20.312 42.116 40.294 1.00 30.13 1383 PHE A O 1
ATOM 3055 N N . ILE B 1 134 ? 18.399 43.051 39.550 1.00 27.98 1384 ILE A N 1
ATOM 3056 C CA . ILE B 1 134 ? 19.084 44.150 38.881 1.00 33.61 1384 ILE A CA 1
ATOM 3057 C C . ILE B 1 134 ? 19.418 45.265 39.872 1.00 30.23 1384 ILE A C 1
ATOM 3058 O O . ILE B 1 134 ? 20.375 45.999 39.669 1.00 35.49 1384 ILE A O 1
ATOM 3063 N N . PHE B 1 135 ? 18.632 45.376 40.943 1.00 31.64 1385 PHE A N 1
ATOM 3064 C CA . PHE B 1 135 ? 18.859 46.389 41.975 1.00 31.33 1385 PHE A CA 1
ATOM 3065 C C . PHE B 1 135 ? 19.074 45.733 43.331 1.00 36.77 1385 PHE A C 1
ATOM 3066 O O . PHE B 1 135 ? 18.248 45.884 44.233 1.00 34.82 1385 PHE A O 1
ATOM 3074 N N . PRO B 1 136 ? 20.186 44.995 43.478 1.00 36.61 1386 PRO A N 1
ATOM 3075 C CA . PRO B 1 136 ? 20.492 44.306 44.730 1.00 36.10 1386 PRO A CA 1
ATOM 3076 C C . PRO B 1 136 ? 21.004 45.333 45.711 1.00 37.65 1386 PRO A C 1
ATOM 3077 O O . PRO B 1 136 ? 22.202 45.599 45.714 1.00 38.02 1386 PRO A O 1
ATOM 3081 N N . ILE B 1 137 ? 20.120 45.906 46.518 1.00 35.10 1387 ILE A N 1
ATOM 3082 C CA . ILE B 1 137 ? 20.498 47.025 47.375 1.00 32.30 1387 ILE A CA 1
ATOM 3083 C C . ILE B 1 137 ? 21.658 46.683 48.317 1.00 37.97 1387 ILE A C 1
ATOM 3084 O O . ILE B 1 137 ? 22.592 47.474 48.488 1.00 33.04 1387 ILE A O 1
ATOM 3089 N N . PHE B 1 138 ? 21.618 45.490 48.900 1.00 36.13 1388 PHE A N 1
ATOM 3090 C CA . PHE B 1 138 ? 22.642 45.104 49.859 1.00 37.11 1388 PHE A CA 1
ATOM 3091 C C . PHE B 1 138 ? 24.061 45.203 49.296 1.00 39.22 1388 PHE A C 1
ATOM 3092 O O . PHE B 1 138 ? 24.979 45.667 49.975 1.00 42.19 1388 PHE A O 1
ATOM 3100 N N . GLU B 1 139 ? 24.240 44.763 48.055 1.00 38.43 1389 GLU A N 1
ATOM 3101 C CA . GLU B 1 139 ? 25.538 44.854 47.403 1.00 41.40 1389 GLU A CA 1
ATOM 3102 C C . GLU B 1 139 ? 25.739 46.239 46.830 1.00 40.31 1389 GLU A C 1
ATOM 3103 O O . GLU B 1 139 ? 26.830 46.793 46.923 1.00 39.40 1389 GLU A O 1
ATOM 3109 N N . LEU B 1 140 ? 24.676 46.793 46.249 1.00 38.96 1390 LEU A N 1
ATOM 3110 C CA . LEU B 1 140 ? 24.731 48.100 45.594 1.00 39.80 1390 LEU A CA 1
ATOM 3111 C C . LEU B 1 140 ? 25.140 49.252 46.512 1.00 33.78 1390 LEU A C 1
ATOM 3112 O O . LEU B 1 140 ? 25.925 50.109 46.115 1.00 36.70 1390 LEU A O 1
ATOM 3117 N N . PHE B 1 141 ? 24.584 49.293 47.720 1.00 38.02 1391 PHE A N 1
ATOM 3118 C CA . PHE B 1 141 ? 24.799 50.445 48.596 1.00 40.57 1391 PHE A CA 1
ATOM 3119 C C . PHE B 1 141 ? 26.276 50.672 48.919 1.00 42.45 1391 PHE A C 1
ATOM 3120 O O . PHE B 1 141 ? 26.807 51.760 48.665 1.00 40.55 1391 PHE A O 1
ATOM 3128 N N . PRO B 1 142 ? 26.949 49.646 49.470 1.00 42.11 1392 PRO A N 1
ATOM 3129 C CA . PRO B 1 142 ? 28.383 49.774 49.776 1.00 43.64 1392 PRO A CA 1
ATOM 3130 C C . PRO B 1 142 ? 29.195 50.283 48.580 1.00 42.85 1392 PRO A C 1
ATOM 3131 O O . PRO B 1 142 ? 30.148 51.043 48.749 1.00 48.17 1392 PRO A O 1
ATOM 3135 N N . ILE B 1 143 ? 28.795 49.885 47.378 1.00 42.11 1393 ILE A N 1
ATOM 3136 C CA . ILE B 1 143 ? 29.543 50.233 46.177 1.00 43.52 1393 ILE A CA 1
ATOM 3137 C C . ILE B 1 143 ? 29.457 51.717 45.831 1.00 49.70 1393 ILE A C 1
ATOM 3138 O O . ILE B 1 143 ? 30.434 52.321 45.379 1.00 48.67 1393 ILE A O 1
ATOM 3143 N N . VAL B 1 144 ? 28.284 52.303 46.038 1.00 42.45 1394 VAL A N 1
ATOM 3144 C CA . VAL B 1 144 ? 28.101 53.718 45.760 1.00 41.78 1394 VAL A CA 1
ATOM 3145 C C . VAL B 1 144 ? 28.881 54.544 46.764 1.00 39.46 1394 VAL A C 1
ATOM 3146 O O . VAL B 1 144 ? 29.412 55.601 46.436 1.00 47.35 1394 VAL A O 1
ATOM 3150 N N . CYS B 1 145 ? 28.943 54.055 47.995 1.00 38.66 1395 CYS A N 1
ATOM 3151 C CA . CYS B 1 145 ? 29.686 54.736 49.036 1.00 43.32 1395 CYS A CA 1
ATOM 3152 C C . CYS B 1 145 ? 31.150 54.815 48.620 1.00 49.56 1395 CYS A C 1
ATOM 3153 O O . CYS B 1 145 ? 31.767 55.886 48.650 1.00 49.23 1395 CYS A O 1
ATOM 3156 N N . ASN B 1 146 ? 31.700 53.668 48.236 1.00 45.61 1396 ASN A N 1
ATOM 3157 C CA . ASN B 1 146 ? 33.093 53.594 47.829 1.00 49.53 1396 ASN A CA 1
ATOM 3158 C C . ASN B 1 146 ? 33.346 54.487 46.632 1.00 54.27 1396 ASN A C 1
ATOM 3159 O O . ASN B 1 146 ? 34.231 55.340 46.657 1.00 54.79 1396 ASN A O 1
ATOM 3164 N N . PHE B 1 147 ? 32.542 54.317 45.591 1.00 48.91 1397 PHE A N 1
ATOM 3165 C CA . PHE B 1 147 ? 32.694 55.152 44.409 1.00 52.53 1397 PHE A CA 1
ATOM 3166 C C . PHE B 1 147 ? 32.723 56.652 44.745 1.00 53.42 1397 PHE A C 1
ATOM 3167 O O . PHE B 1 147 ? 33.538 57.402 44.205 1.00 53.84 1397 PHE A O 1
ATOM 3175 N N . PHE B 1 148 ? 31.831 57.085 45.632 1.00 53.87 1398 PHE A N 1
ATOM 3176 C CA . PHE B 1 148 ? 31.780 58.486 46.061 1.00 54.90 1398 PHE A CA 1
ATOM 3177 C C . PHE B 1 148 ? 33.103 58.971 46.658 1.00 53.59 1398 PHE A C 1
ATOM 3178 O O . PHE B 1 148 ? 33.679 59.967 46.218 1.00 49.11 1398 PHE A O 1
ATOM 3186 N N . TYR B 1 149 ? 33.563 58.271 47.686 1.00 56.90 1399 TYR A N 1
ATOM 3187 C CA . TYR B 1 149 ? 34.749 58.697 48.414 1.00 56.63 1399 TYR A CA 1
ATOM 3188 C C . TYR B 1 149 ? 36.031 58.511 47.612 1.00 58.26 1399 TYR A C 1
ATOM 3189 O O . TYR B 1 149 ? 37.009 59.232 47.817 1.00 62.61 1399 TYR A O 1
ATOM 3198 N N . GLU B 1 150 ? 36.019 57.554 46.691 1.00 55.25 1400 GLU A N 1
ATOM 3199 C CA . GLU B 1 150 ? 37.172 57.321 45.839 1.00 58.82 1400 GLU A CA 1
ATOM 3200 C C . GLU B 1 150 ? 37.330 58.459 44.846 1.00 61.03 1400 GLU A C 1
ATOM 3201 O O . GLU B 1 150 ? 38.423 58.703 44.342 1.00 66.91 1400 GLU A O 1
ATOM 3207 N N . THR B 1 151 ? 36.233 59.154 44.574 1.00 54.14 1401 THR A N 1
ATOM 3208 C CA . THR B 1 151 ? 36.205 60.166 43.528 1.00 56.92 1401 THR A CA 1
ATOM 3209 C C . THR B 1 151 ? 36.344 61.578 44.079 1.00 59.31 1401 THR A C 1
ATOM 3210 O O . THR B 1 151 ? 37.057 62.405 43.514 1.00 56.48 1401 THR A O 1
ATOM 3214 N N . LEU B 1 152 ? 35.661 61.854 45.184 1.00 58.20 1402 LEU A N 1
ATOM 3215 C CA . LEU B 1 152 ? 35.555 63.224 45.670 1.00 60.50 1402 LEU A CA 1
ATOM 3216 C C . LEU B 1 152 ? 36.326 63.465 46.961 1.00 57.74 1402 LEU A C 1
ATOM 3217 O O . LEU B 1 152 ? 36.551 62.541 47.744 1.00 58.95 1402 LEU A O 1
ATOM 3222 N N . PRO B 1 153 ? 36.726 64.724 47.191 1.00 59.03 1403 PRO A N 1
ATOM 3223 C CA . PRO B 1 153 ? 37.276 65.101 48.492 1.00 60.29 1403 PRO A CA 1
ATOM 3224 C C . PRO B 1 153 ? 36.292 64.733 49.584 1.00 58.58 1403 PRO A C 1
ATOM 3225 O O . PRO B 1 153 ? 35.151 65.190 49.558 1.00 61.93 1403 PRO A O 1
ATOM 3229 N N . LYS B 1 154 ? 36.727 63.909 50.527 1.00 58.46 1404 LYS A N 1
ATOM 3230 C CA . LYS B 1 154 ? 35.913 63.566 51.680 1.00 59.74 1404 LYS A CA 1
ATOM 3231 C C . LYS B 1 154 ? 35.065 64.746 52.171 1.00 65.69 1404 LYS A C 1
ATOM 3232 O O . LYS B 1 154 ? 33.880 64.584 52.477 1.00 62.33 1404 LYS A O 1
ATOM 3238 N N . GLU B 1 155 ? 35.673 65.929 52.240 1.00 62.01 1405 GLU A N 1
ATOM 3239 C CA . GLU B 1 155 ? 35.025 67.087 52.859 1.00 65.00 1405 GLU A CA 1
ATOM 3240 C C . GLU B 1 155 ? 33.872 67.672 52.044 1.00 64.87 1405 GLU A C 1
ATOM 3241 O O . GLU B 1 155 ? 33.108 68.500 52.545 1.00 67.68 1405 GLU A O 1
ATOM 3247 N N . HIS B 1 156 ? 33.745 67.250 50.791 1.00 60.00 1406 HIS A N 1
ATOM 3248 C CA . HIS B 1 156 ? 32.676 67.764 49.948 1.00 61.98 1406 HIS A CA 1
ATOM 3249 C C . HIS B 1 156 ? 31.470 66.825 49.943 1.00 56.21 1406 HIS A C 1
ATOM 3250 O O . HIS B 1 156 ? 30.499 67.063 49.230 1.00 50.50 1406 HIS A O 1
ATOM 3257 N N . ILE B 1 157 ? 31.539 65.770 50.752 1.00 51.69 1407 ILE A N 1
ATOM 3258 C CA . ILE B 1 157 ? 30.498 64.744 50.785 1.00 55.60 1407 ILE A CA 1
ATOM 3259 C C . ILE B 1 157 ? 29.587 64.872 51.995 1.00 53.98 1407 ILE A C 1
ATOM 3260 O O . ILE B 1 157 ? 29.892 64.350 53.073 1.00 55.32 1407 ILE A O 1
ATOM 3265 N N . VAL B 1 158 ? 28.459 65.550 51.815 1.00 51.86 1408 VAL A N 1
ATOM 3266 C CA . VAL B 1 158 ? 27.502 65.683 52.900 1.00 48.31 1408 VAL A CA 1
ATOM 3267 C C . VAL B 1 158 ? 26.861 64.338 53.205 1.00 48.37 1408 VAL A C 1
ATOM 3268 O O . VAL B 1 158 ? 26.572 63.553 52.299 1.00 43.31 1408 VAL A O 1
ATOM 3272 N N . SER B 1 159 ? 26.653 64.071 54.489 1.00 48.03 1409 SER A N 1
ATOM 3273 C CA . SER B 1 159 ? 26.018 62.834 54.910 1.00 48.14 1409 SER A CA 1
ATOM 3274 C C . SER B 1 159 ? 24.601 62.750 54.350 1.00 47.88 1409 SER A C 1
ATOM 3275 O O . SER B 1 159 ? 23.879 63.741 54.310 1.00 40.31 1409 SER A O 1
ATOM 3278 N N . GLY B 1 160 ? 24.220 61.560 53.898 1.00 44.65 1410 GLY A N 1
ATOM 3279 C CA . GLY B 1 160 ? 22.911 61.356 53.306 1.00 42.71 1410 GLY A CA 1
ATOM 3280 C C . GLY B 1 160 ? 22.970 61.428 51.795 1.00 41.03 1410 GLY A C 1
ATOM 3281 O O . GLY B 1 160 ? 22.037 61.026 51.101 1.00 42.81 1410 GLY A O 1
ATOM 3282 N N . SER B 1 161 ? 24.077 61.945 51.281 1.00 41.91 1411 SER A N 1
ATOM 3283 C CA . SER B 1 161 ? 24.267 62.030 49.841 1.00 44.44 1411 SER A CA 1
ATOM 3284 C C . SER B 1 161 ? 23.996 60.689 49.165 1.00 37.41 1411 SER A C 1
ATOM 3285 O O . SER B 1 161 ? 23.425 60.637 48.073 1.00 36.08 1411 SER A O 1
ATOM 3288 N N . ILE B 1 162 ? 24.426 59.607 49.805 1.00 32.15 1412 ILE A N 1
ATOM 3289 C CA . ILE B 1 162 ? 24.331 58.293 49.179 1.00 39.69 1412 ILE A CA 1
ATOM 3290 C C . ILE B 1 162 ? 22.956 57.639 49.377 1.00 34.65 1412 ILE A C 1
ATOM 3291 O O . ILE B 1 162 ? 22.345 57.155 48.430 1.00 31.45 1412 ILE A O 1
ATOM 3296 N N . VAL B 1 163 ? 22.471 57.635 50.608 1.00 36.67 1413 VAL A N 1
ATOM 3297 C CA . VAL B 1 163 ? 21.228 56.953 50.914 1.00 35.09 1413 VAL A CA 1
ATOM 3298 C C . VAL B 1 163 ? 20.026 57.683 50.291 1.00 38.53 1413 VAL A C 1
ATOM 3299 O O . VAL B 1 163 ? 19.043 57.053 49.878 1.00 28.55 1413 VAL A O 1
ATOM 3303 N N . SER B 1 164 ? 20.111 59.006 50.189 1.00 34.63 1414 SER A N 1
ATOM 3304 C CA . SER B 1 164 ? 18.993 59.743 49.623 1.00 34.16 1414 SER A CA 1
ATOM 3305 C C . SER B 1 164 ? 18.801 59.321 48.172 1.00 35.99 1414 SER A C 1
ATOM 3306 O O . SER B 1 164 ? 17.694 59.349 47.646 1.00 30.92 1414 SER A O 1
ATOM 3309 N N . ILE B 1 165 ? 19.879 58.915 47.516 1.00 33.64 1415 ILE A N 1
ATOM 3310 C CA . ILE B 1 165 ? 19.720 58.455 46.148 1.00 33.07 1415 ILE A CA 1
ATOM 3311 C C . ILE B 1 165 ? 18.749 57.275 46.084 1.00 33.69 1415 ILE A C 1
ATOM 3312 O O . ILE B 1 165 ? 17.909 57.201 45.189 1.00 30.11 1415 ILE A O 1
ATOM 3317 N N . PHE B 1 166 ? 18.862 56.359 47.040 1.00 29.15 1416 PHE A N 1
ATOM 3318 C CA . PHE B 1 166 ? 18.030 55.158 47.036 1.00 31.75 1416 PHE A CA 1
ATOM 3319 C C . PHE B 1 166 ? 16.589 55.480 47.414 1.00 24.39 1416 PHE A C 1
ATOM 3320 O O . PHE B 1 166 ? 15.654 54.934 46.848 1.00 24.05 1416 PHE A O 1
ATOM 3328 N N . ILE B 1 167 ? 16.431 56.381 48.373 1.00 26.40 1417 ILE A N 1
ATOM 3329 C CA . ILE B 1 167 ? 15.123 56.806 48.830 1.00 29.97 1417 ILE A CA 1
ATOM 3330 C C . ILE B 1 167 ? 14.385 57.506 47.711 1.00 33.96 1417 ILE A C 1
ATOM 3331 O O . ILE B 1 167 ? 13.210 57.238 47.463 1.00 27.66 1417 ILE A O 1
ATOM 3336 N N . THR B 1 168 ? 15.083 58.405 47.028 1.00 29.79 1418 THR A N 1
ATOM 3337 C CA . THR B 1 168 ? 14.452 59.159 45.960 1.00 27.70 1418 THR A CA 1
ATOM 3338 C C . THR B 1 168 ? 14.152 58.197 44.827 1.00 28.11 1418 THR A C 1
ATOM 3339 O O . THR B 1 168 ? 13.189 58.380 44.096 1.00 30.03 1418 THR A O 1
ATOM 3343 N N . ALA B 1 169 ? 14.962 57.146 44.708 1.00 29.90 1419 ALA A N 1
ATOM 3344 C CA . ALA B 1 169 ? 14.762 56.147 43.663 1.00 28.83 1419 ALA A CA 1
ATOM 3345 C C . ALA B 1 169 ? 13.452 55.377 43.861 1.00 32.28 1419 ALA A C 1
ATOM 3346 O O . ALA B 1 169 ? 12.889 54.845 42.912 1.00 26.43 1419 ALA A O 1
ATOM 3348 N N . GLY B 1 170 ? 12.982 55.308 45.102 1.00 29.96 1420 GLY A N 1
ATOM 3349 C CA . GLY B 1 170 ? 11.709 54.672 45.389 1.00 32.05 1420 GLY A CA 1
ATOM 3350 C C . GLY B 1 170 ? 11.788 53.546 46.407 1.00 30.08 1420 GLY A C 1
ATOM 3351 O O . GLY B 1 170 ? 10.793 52.879 46.680 1.00 32.25 1420 GLY A O 1
ATOM 3352 N N . VAL B 1 171 ? 12.970 53.320 46.960 1.00 26.59 1421 VAL A N 1
ATOM 3353 C CA . VAL B 1 171 ? 13.122 52.344 48.032 1.00 27.92 1421 VAL A CA 1
ATOM 3354 C C . VAL B 1 171 ? 12.442 52.888 49.289 1.00 26.62 1421 VAL A C 1
ATOM 3355 O O . VAL B 1 171 ? 12.625 54.042 49.640 1.00 26.24 1421 VAL A O 1
ATOM 3359 N N . SER B 1 172 ? 11.657 52.065 49.968 1.00 24.67 1422 SER A N 1
ATOM 3360 C CA . SER B 1 172 ? 11.012 52.523 51.199 1.00 26.79 1422 SER A CA 1
ATOM 3361 C C . SER B 1 172 ? 12.049 52.891 52.255 1.00 29.03 1422 SER A C 1
ATOM 3362 O O . SER B 1 172 ? 13.144 52.317 52.287 1.00 24.60 1422 SER A O 1
ATOM 3365 N N . PHE B 1 173 ? 11.719 53.856 53.110 1.00 26.27 1423 PHE A N 1
ATOM 3366 C CA . PHE B 1 173 ? 12.601 54.185 54.226 1.00 27.91 1423 PHE A CA 1
ATOM 3367 C C . PHE B 1 173 ? 12.831 52.928 55.049 1.00 27.51 1423 PHE A C 1
ATOM 3368 O O . PHE B 1 173 ? 13.937 52.684 55.544 1.00 30.17 1423 PHE A O 1
ATOM 3376 N N . ASN B 1 174 ? 11.765 52.150 55.211 1.00 24.76 1424 ASN A N 1
ATOM 3377 C CA . ASN B 1 174 ? 11.808 50.927 55.999 1.00 29.96 1424 ASN A CA 1
ATOM 3378 C C . ASN B 1 174 ? 12.885 49.976 55.498 1.00 29.67 1424 ASN A C 1
ATOM 3379 O O . ASN B 1 174 ? 13.801 49.629 56.233 1.00 26.09 1424 ASN A O 1
ATOM 3384 N N . LYS B 1 175 ? 12.778 49.558 54.243 1.00 29.73 1425 LYS A N 1
ATOM 3385 C CA . LYS B 1 175 ? 13.725 48.593 53.704 1.00 26.84 1425 LYS A CA 1
ATOM 3386 C C . LYS B 1 175 ? 15.155 49.125 53.819 1.00 34.94 1425 LYS A C 1
ATOM 3387 O O . LYS B 1 175 ? 16.099 48.384 54.141 1.00 26.42 1425 LYS A O 1
ATOM 3393 N N . MET B 1 176 ? 15.295 50.426 53.579 1.00 29.14 1426 MET A N 1
ATOM 3394 C CA . MET B 1 176 ? 16.589 51.094 53.606 1.00 32.73 1426 MET A CA 1
ATOM 3395 C C . MET B 1 176 ? 17.186 51.068 54.995 1.00 31.71 1426 MET A C 1
ATOM 3396 O O . MET B 1 176 ? 18.380 50.844 55.172 1.00 33.82 1426 MET A O 1
ATOM 3401 N N . TYR B 1 177 ? 16.342 51.334 55.979 1.00 29.12 1427 TYR A N 1
ATOM 3402 C CA . TYR B 1 177 ? 16.752 51.274 57.366 1.00 33.54 1427 TYR A CA 1
ATOM 3403 C C . TYR B 1 177 ? 17.260 49.877 57.719 1.00 35.44 1427 TYR A C 1
ATOM 3404 O O . TYR B 1 177 ? 18.341 49.726 58.285 1.00 31.03 1427 TYR A O 1
ATOM 3413 N N . TYR B 1 178 ? 16.481 48.853 57.381 1.00 33.05 1428 TYR A N 1
ATOM 3414 C CA . TYR B 1 178 ? 16.861 47.487 57.737 1.00 36.03 1428 TYR A CA 1
ATOM 3415 C C . TYR B 1 178 ? 18.113 47.038 56.998 1.00 36.32 1428 TYR A C 1
ATOM 3416 O O . TYR B 1 178 ? 18.972 46.362 57.563 1.00 30.07 1428 TYR A O 1
ATOM 3425 N N . ILE B 1 179 ? 18.221 47.427 55.736 1.00 34.18 1429 ILE A N 1
ATOM 3426 C CA . ILE B 1 179 ? 19.385 47.057 54.958 1.00 31.81 1429 ILE A CA 1
ATOM 3427 C C . ILE B 1 179 ? 20.642 47.733 55.506 1.00 41.48 1429 ILE A C 1
ATOM 3428 O O . ILE B 1 179 ? 21.670 47.082 55.691 1.00 36.46 1429 ILE A O 1
ATOM 3433 N N . LEU B 1 180 ? 20.543 49.030 55.789 1.00 38.89 1430 LEU A N 1
ATOM 3434 C CA . LEU B 1 180 ? 21.683 49.810 56.270 1.00 36.85 1430 LEU A CA 1
ATOM 3435 C C . LEU B 1 180 ? 22.057 49.351 57.667 1.00 38.40 1430 LEU A C 1
ATOM 3436 O O . LEU B 1 180 ? 23.224 49.356 58.052 1.00 36.68 1430 LEU A O 1
ATOM 3441 N N . LYS B 1 181 ? 21.051 48.950 58.429 1.00 35.81 1431 LYS A N 1
ATOM 3442 C CA . LYS B 1 181 ? 21.288 48.462 59.772 1.00 40.74 1431 LYS A CA 1
ATOM 3443 C C . LYS B 1 181 ? 22.072 47.162 59.711 1.00 44.60 1431 LYS A C 1
ATOM 3444 O O . LYS B 1 181 ? 23.014 46.965 60.478 1.00 44.34 1431 LYS A O 1
ATOM 3450 N N . GLU B 1 182 ? 21.689 46.281 58.792 1.00 40.51 1432 GLU A N 1
ATOM 3451 C CA . GLU B 1 182 ? 22.383 45.006 58.647 1.00 42.70 1432 GLU A CA 1
ATOM 3452 C C . GLU B 1 182 ? 23.828 45.222 58.208 1.00 42.96 1432 GLU A C 1
ATOM 3453 O O . GLU B 1 182 ? 24.750 44.664 58.797 1.00 42.65 1432 GLU A O 1
ATOM 3459 N N . LEU B 1 183 ? 24.017 46.035 57.174 1.00 43.35 1433 LEU A N 1
ATOM 3460 C CA . LEU B 1 183 ? 25.353 46.328 56.667 1.00 44.66 1433 LEU A CA 1
ATOM 3461 C C . LEU B 1 183 ? 26.263 46.848 57.775 1.00 48.61 1433 LEU A C 1
ATOM 3462 O O . LEU B 1 183 ? 27.445 46.515 57.828 1.00 46.93 1433 LEU A O 1
ATOM 3467 N N . ILE B 1 184 ? 25.707 47.659 58.667 1.00 48.76 1434 ILE A N 1
ATOM 3468 C CA . ILE B 1 184 ? 26.497 48.243 59.748 1.00 51.65 1434 ILE A CA 1
ATOM 3469 C C . ILE B 1 184 ? 26.935 47.207 60.782 1.00 51.80 1434 ILE A C 1
ATOM 3470 O O . ILE B 1 184 ? 28.096 47.162 61.170 1.00 58.88 1434 ILE A O 1
ATOM 3475 N N . GLU B 1 185 ? 26.007 46.375 61.233 1.00 53.04 1435 GLU A N 1
ATOM 3476 C CA . GLU B 1 185 ? 26.342 45.383 62.246 1.00 58.74 1435 GLU A CA 1
ATOM 3477 C C . GLU B 1 185 ? 26.991 44.139 61.634 1.00 55.76 1435 GLU A C 1
ATOM 3478 O O . GLU B 1 185 ? 27.404 43.224 62.348 1.00 58.98 1435 GLU A O 1
ATOM 3484 N N . THR B 1 186 ? 27.093 44.126 60.310 1.00 57.32 1436 THR A N 1
ATOM 3485 C CA . THR B 1 186 ? 27.696 43.009 59.585 1.00 54.74 1436 THR A CA 1
ATOM 3486 C C . THR B 1 186 ? 29.166 43.244 59.231 1.00 57.90 1436 THR A C 1
ATOM 3487 O O . THR B 1 186 ? 29.874 42.314 58.838 1.00 57.97 1436 THR A O 1
ATOM 3491 N N . SER B 1 187 ? 29.622 44.483 59.382 1.00 55.82 1437 SER A N 1
ATOM 3492 C CA . SER B 1 187 ? 30.987 44.840 59.005 1.00 66.96 1437 SER A CA 1
ATOM 3493 C C . SER B 1 187 ? 31.899 44.996 60.206 1.00 73.01 1437 SER A C 1
ATOM 3494 O O . SER B 1 187 ? 31.464 45.371 61.299 1.00 67.18 1437 SER A O 1
ATOM 3497 N N . ASP B 1 188 ? 33.174 44.699 59.975 1.00 78.35 1438 ASP A N 1
ATOM 3498 C CA . ASP B 1 188 ? 34.209 44.781 60.996 1.00 78.74 1438 ASP A CA 1
ATOM 3499 C C . ASP B 1 188 ? 35.115 45.969 60.718 1.00 79.49 1438 ASP A C 1
ATOM 3500 O O . ASP B 1 188 ? 36.222 46.054 61.247 1.00 81.64 1438 ASP A O 1
ATOM 3505 N N . SER B 1 189 ? 34.641 46.881 59.877 1.00 76.66 1439 SER A N 1
ATOM 3506 C CA . SER B 1 189 ? 35.396 48.086 59.548 1.00 77.84 1439 SER A CA 1
ATOM 3507 C C . SER B 1 189 ? 34.783 49.279 60.269 1.00 79.00 1439 SER A C 1
ATOM 3508 O O . SER B 1 189 ? 33.876 49.113 61.082 1.00 80.30 1439 SER A O 1
ATOM 3511 N N . ASP B 1 190 ? 35.281 50.474 59.963 1.00 75.10 1440 ASP A N 1
ATOM 3512 C CA . ASP B 1 190 ? 34.815 51.702 60.605 1.00 77.77 1440 ASP A CA 1
ATOM 3513 C C . ASP B 1 190 ? 33.296 51.841 60.611 1.00 74.33 1440 ASP A C 1
ATOM 3514 O O . ASP B 1 190 ? 32.667 51.865 61.673 1.00 70.96 1440 ASP A O 1
ATOM 3519 N N . ASN B 1 191 ? 32.725 51.940 59.412 1.00 72.45 1441 ASN A N 1
ATOM 3520 C CA . ASN B 1 191 ? 31.296 52.174 59.226 1.00 68.36 1441 ASN A CA 1
ATOM 3521 C C . ASN B 1 191 ? 30.936 53.635 59.446 1.00 66.33 1441 ASN A C 1
ATOM 3522 O O . ASN B 1 191 ? 29.756 53.995 59.438 1.00 55.83 1441 ASN A O 1
ATOM 3527 N N . SER B 1 192 ? 31.946 54.479 59.655 1.00 64.07 1442 SER A N 1
ATOM 3528 C CA . SER B 1 192 ? 31.663 55.877 59.933 1.00 61.42 1442 SER A CA 1
ATOM 3529 C C . SER B 1 192 ? 30.802 56.441 58.808 1.00 61.28 1442 SER A C 1
ATOM 3530 O O . SER B 1 192 ? 29.881 57.224 59.050 1.00 59.47 1442 SER A O 1
ATOM 3533 N N . VAL B 1 193 ? 31.091 56.014 57.582 1.00 58.89 1443 VAL A N 1
ATOM 3534 C CA . VAL B 1 193 ? 30.301 56.423 56.422 1.00 57.46 1443 VAL A CA 1
ATOM 3535 C C . VAL B 1 193 ? 28.877 55.875 56.495 1.00 51.50 1443 VAL A C 1
ATOM 3536 O O . VAL B 1 193 ? 27.905 56.601 56.282 1.00 46.37 1443 VAL A O 1
ATOM 3540 N N . PHE B 1 194 ? 28.776 54.582 56.781 1.00 48.02 1444 PHE A N 1
ATOM 3541 C CA . PHE B 1 194 ? 27.500 53.913 56.966 1.00 46.28 1444 PHE A CA 1
ATOM 3542 C C . PHE B 1 194 ? 26.717 54.610 58.058 1.00 48.43 1444 PHE A C 1
ATOM 3543 O O . PHE B 1 194 ? 25.513 54.820 57.934 1.00 47.10 1444 PHE A O 1
ATOM 3551 N N . ASN B 1 195 ? 27.413 54.956 59.133 1.00 46.01 1445 ASN A N 1
ATOM 3552 C CA . ASN B 1 195 ? 26.795 55.591 60.283 1.00 42.93 1445 ASN A CA 1
ATOM 3553 C C . ASN B 1 195 ? 26.278 56.984 59.955 1.00 46.96 1445 ASN A C 1
ATOM 3554 O O . ASN B 1 195 ? 25.229 57.399 60.461 1.00 45.81 1445 ASN A O 1
ATOM 3559 N N . LYS B 1 196 ? 27.014 57.709 59.115 1.00 39.08 1446 LYS A N 1
ATOM 3560 C CA . LYS B 1 196 ? 26.576 59.032 58.705 1.00 45.68 1446 LYS A CA 1
ATOM 3561 C C . LYS B 1 196 ? 25.276 58.964 57.899 1.00 38.48 1446 LYS A C 1
ATOM 3562 O O . LYS B 1 196 ? 24.315 59.667 58.208 1.00 37.83 1446 LYS A O 1
ATOM 3568 N N . GLU B 1 197 ? 25.242 58.106 56.882 1.00 40.23 1447 GLU A N 1
ATOM 3569 C CA . GLU B 1 197 ? 24.026 57.914 56.090 1.00 42.42 1447 GLU A CA 1
ATOM 3570 C C . GLU B 1 197 ? 22.821 57.580 56.968 1.00 37.03 1447 GLU A C 1
ATOM 3571 O O . GLU B 1 197 ? 21.771 58.219 56.867 1.00 32.59 1447 GLU A O 1
ATOM 3577 N N . MET B 1 198 ? 22.989 56.583 57.833 1.00 36.79 1448 MET A N 1
ATOM 3578 C CA . MET B 1 198 ? 21.917 56.125 58.707 1.00 29.93 1448 MET A CA 1
ATOM 3579 C C . MET B 1 198 ? 21.363 57.264 59.562 1.00 38.80 1448 MET A C 1
ATOM 3580 O O . MET B 1 198 ? 20.147 57.389 59.709 1.00 27.55 1448 MET A O 1
ATOM 3585 N N . THR B 1 199 ? 22.248 58.104 60.109 1.00 36.44 1449 THR A N 1
ATOM 3586 C CA . THR B 1 199 ? 21.796 59.214 60.952 1.00 40.33 1449 THR A CA 1
ATOM 3587 C C . THR B 1 199 ? 20.929 60.167 60.131 1.00 38.67 1449 THR A C 1
ATOM 3588 O O . THR B 1 199 ? 19.869 60.604 60.571 1.00 26.44 1449 THR A O 1
ATOM 3592 N N . TRP B 1 200 ? 21.389 60.478 58.927 1.00 36.08 1450 TRP A N 1
ATOM 3593 C CA . TRP B 1 200 ? 20.612 61.318 58.036 1.00 32.67 1450 TRP A CA 1
ATOM 3594 C C . TRP B 1 200 ? 19.263 60.663 57.695 1.00 31.60 1450 TRP A C 1
ATOM 3595 O O . TRP B 1 200 ? 18.239 61.332 57.634 1.00 30.73 1450 TRP A O 1
ATOM 3606 N N . LEU B 1 201 ? 19.268 59.349 57.487 1.00 29.44 1451 LEU A N 1
ATOM 3607 C CA . LEU B 1 201 ? 18.068 58.640 57.068 1.00 26.98 1451 LEU A CA 1
ATOM 3608 C C . LEU B 1 201 ? 17.004 58.678 58.160 1.00 32.26 1451 LEU A C 1
ATOM 3609 O O . LEU B 1 201 ? 15.827 58.933 57.892 1.00 31.15 1451 LEU A O 1
ATOM 3614 N N . ILE B 1 202 ? 17.413 58.426 59.395 1.00 28.01 1452 ILE A N 1
ATOM 3615 C CA . ILE B 1 202 ? 16.455 58.416 60.478 1.00 32.43 1452 ILE A CA 1
ATOM 3616 C C . ILE B 1 202 ? 15.889 59.822 60.695 1.00 31.77 1452 ILE A C 1
ATOM 3617 O O . ILE B 1 202 ? 14.695 59.985 60.881 1.00 30.41 1452 ILE A O 1
ATOM 3622 N N . HIS B 1 203 ? 16.749 60.834 60.655 1.00 32.50 1453 HIS A N 1
ATOM 3623 C CA . HIS B 1 203 ? 16.283 62.211 60.779 1.00 35.12 1453 HIS A CA 1
ATOM 3624 C C . HIS B 1 203 ? 15.327 62.572 59.649 1.00 35.43 1453 HIS A C 1
ATOM 3625 O O . HIS B 1 203 ? 14.343 63.281 59.862 1.00 34.91 1453 HIS A O 1
ATOM 3632 N N . GLU B 1 204 ? 15.628 62.080 58.448 1.00 31.34 1454 GLU A N 1
ATOM 3633 C CA . GLU B 1 204 ? 14.807 62.354 57.278 1.00 32.94 1454 GLU A CA 1
ATOM 3634 C C . GLU B 1 204 ? 13.444 61.714 57.439 1.00 32.59 1454 GLU A C 1
ATOM 3635 O O . GLU B 1 204 ? 12.427 62.261 57.009 1.00 32.11 1454 GLU A O 1
ATOM 3641 N N . TRP B 1 205 ? 13.432 60.545 58.065 1.00 31.90 1455 TRP A N 1
ATOM 3642 C CA . TRP B 1 205 ? 12.210 59.794 58.259 1.00 25.67 1455 TRP A CA 1
ATOM 3643 C C . TRP B 1 205 ? 11.306 60.578 59.198 1.00 29.98 1455 TRP A C 1
ATOM 3644 O O . TRP B 1 205 ? 10.116 60.768 58.934 1.00 27.85 1455 TRP A O 1
ATOM 3655 N N . TYR B 1 206 ? 11.899 61.052 60.286 1.00 31.13 1456 TYR A N 1
ATOM 3656 C CA . TYR B 1 206 ? 11.171 61.801 61.293 1.00 31.07 1456 TYR A CA 1
ATOM 3657 C C . TYR B 1 206 ? 10.475 63.028 60.711 1.00 32.86 1456 TYR A C 1
ATOM 3658 O O . TYR B 1 206 ? 9.292 63.246 60.945 1.00 27.06 1456 TYR A O 1
ATOM 3667 N N . LYS B 1 207 ? 11.204 63.841 59.960 1.00 31.45 1457 LYS A N 1
ATOM 3668 C CA . LYS B 1 207 ? 10.629 65.103 59.511 1.00 33.47 1457 LYS A CA 1
ATOM 3669 C C . LYS B 1 207 ? 9.663 64.923 58.344 1.00 34.98 1457 LYS A C 1
ATOM 3670 O O . LYS B 1 207 ? 8.981 65.867 57.952 1.00 31.69 1457 LYS A O 1
ATOM 3676 N N . SER B 1 208 ? 9.581 63.698 57.825 1.00 28.65 1458 SER A N 1
ATOM 3677 C CA . SER B 1 208 ? 8.739 63.403 56.666 1.00 28.20 1458 SER A CA 1
ATOM 3678 C C . SER B 1 208 ? 7.490 62.569 56.968 1.00 34.45 1458 SER A C 1
ATOM 3679 O O . SER B 1 208 ? 6.513 62.611 56.215 1.00 33.03 1458 SER A O 1
ATOM 3682 N N . ASP B 1 209 ? 7.523 61.805 58.057 1.00 32.63 1459 ASP A N 1
ATOM 3683 C CA . ASP B 1 209 ? 6.488 60.807 58.325 1.00 30.73 1459 ASP A CA 1
ATOM 3684 C C . ASP B 1 209 ? 5.849 61.021 59.694 1.00 31.84 1459 ASP A C 1
ATOM 3685 O O . ASP B 1 209 ? 6.449 60.717 60.724 1.00 30.20 1459 ASP A O 1
ATOM 3690 N N . ARG B 1 210 ? 4.630 61.549 59.703 1.00 35.12 1460 ARG A N 1
ATOM 3691 C CA . ARG B 1 210 ? 3.934 61.815 60.957 1.00 37.99 1460 ARG A CA 1
ATOM 3692 C C . ARG B 1 210 ? 3.830 60.535 61.780 1.00 36.80 1460 ARG A C 1
ATOM 3693 O O . ARG B 1 210 ? 4.007 60.551 62.998 1.00 34.73 1460 ARG A O 1
ATOM 3701 N N . LYS B 1 211 ? 3.556 59.428 61.095 1.00 34.21 1461 LYS A N 1
ATOM 3702 C CA . LYS B 1 211 ? 3.451 58.119 61.735 1.00 36.87 1461 LYS A CA 1
ATOM 3703 C C . LYS B 1 211 ? 4.734 57.755 62.480 1.00 38.77 1461 LYS A C 1
ATOM 3704 O O . LYS B 1 211 ? 4.684 57.136 63.540 1.00 38.82 1461 LYS A O 1
ATOM 3710 N N . PHE B 1 212 ? 5.879 58.155 61.928 1.00 33.64 1462 PHE A N 1
ATOM 3711 C CA . PHE B 1 212 ? 7.163 57.984 62.601 1.00 34.94 1462 PHE A CA 1
ATOM 3712 C C . PHE B 1 212 ? 7.205 58.878 63.830 1.00 36.84 1462 PHE A C 1
ATOM 3713 O O . PHE B 1 212 ? 7.614 58.457 64.909 1.00 41.30 1462 PHE A O 1
ATOM 3721 N N . ARG B 1 213 ? 6.795 60.125 63.651 1.00 36.55 1463 ARG A N 1
ATOM 3722 C CA . ARG B 1 213 ? 6.748 61.080 64.748 1.00 36.55 1463 ARG A CA 1
ATOM 3723 C C . ARG B 1 213 ? 5.778 60.620 65.835 1.00 40.44 1463 ARG A C 1
ATOM 3724 O O . ARG B 1 213 ? 6.012 60.855 67.020 1.00 39.71 1463 ARG A O 1
ATOM 3732 N N . ASP B 1 214 ? 4.696 59.958 65.423 1.00 38.01 1464 ASP A N 1
ATOM 3733 C CA . ASP B 1 214 ? 3.715 59.411 66.364 1.00 45.20 1464 ASP A CA 1
ATOM 3734 C C . ASP B 1 214 ? 4.338 58.394 67.319 1.00 40.21 1464 ASP A C 1
ATOM 3735 O O . ASP B 1 214 ? 3.751 58.085 68.353 1.00 44.06 1464 ASP A O 1
ATOM 3740 N N . ILE B 1 215 ? 5.517 57.876 66.967 1.00 42.51 1465 ILE A N 1
ATOM 3741 C CA . ILE B 1 215 ? 6.149 56.804 67.739 1.00 39.98 1465 ILE A CA 1
ATOM 3742 C C . ILE B 1 215 ? 7.432 57.238 68.431 1.00 42.88 1465 ILE A C 1
ATOM 3743 O O . ILE B 1 215 ? 7.871 56.599 69.382 1.00 44.09 1465 ILE A O 1
ATOM 3748 N N . ILE B 1 216 ? 8.049 58.309 67.948 1.00 43.32 1466 ILE A N 1
ATOM 3749 C CA . ILE B 1 216 ? 9.252 58.830 68.592 1.00 41.26 1466 ILE A CA 1
ATOM 3750 C C . ILE B 1 216 ? 9.170 60.345 68.755 1.00 46.26 1466 ILE A C 1
ATOM 3751 O O . ILE B 1 216 ? 8.733 61.052 67.848 1.00 43.45 1466 ILE A O 1
ATOM 3756 N N . SER B 1 217 ? 9.597 60.829 69.918 1.00 51.58 1467 SER A N 1
ATOM 3757 C CA . SER B 1 217 ? 9.447 62.234 70.285 1.00 49.19 1467 SER A CA 1
ATOM 3758 C C . SER B 1 217 ? 10.546 63.123 69.721 1.00 50.14 1467 SER A C 1
ATOM 3759 O O . SER B 1 217 ? 11.616 62.647 69.339 1.00 46.38 1467 SER A O 1
ATOM 3762 N N . TYR B 1 218 ? 10.272 64.425 69.703 1.00 50.16 1468 TYR A N 1
ATOM 3763 C CA . TYR B 1 218 ? 11.238 65.417 69.253 1.00 49.35 1468 TYR A CA 1
ATOM 3764 C C . TYR B 1 218 ? 12.536 65.358 70.045 1.00 51.74 1468 TYR A C 1
ATOM 3765 O O . TYR B 1 218 ? 13.612 65.617 69.507 1.00 52.86 1468 TYR A O 1
ATOM 3774 N N . ASN B 1 219 ? 12.442 65.028 71.327 1.00 56.00 1469 ASN A N 1
ATOM 3775 C CA . ASN B 1 219 ? 13.639 64.977 72.159 1.00 57.78 1469 ASN A CA 1
ATOM 3776 C C . ASN B 1 219 ? 14.454 63.715 71.916 1.00 54.00 1469 ASN A C 1
ATOM 3777 O O . ASN B 1 219 ? 15.677 63.754 71.877 1.00 53.29 1469 ASN A O 1
ATOM 3782 N N . ASP B 1 220 ? 13.767 62.597 71.729 1.00 57.55 1470 ASP A N 1
ATOM 3783 C CA . ASP B 1 220 ? 14.446 61.330 71.494 1.00 54.68 1470 ASP A CA 1
ATOM 3784 C C . ASP B 1 220 ? 15.179 61.333 70.157 1.00 53.88 1470 ASP A C 1
ATOM 3785 O O . ASP B 1 220 ? 16.095 60.540 69.944 1.00 62.35 1470 ASP A O 1
ATOM 3790 N N . ILE B 1 221 ? 14.778 62.223 69.255 1.00 52.24 1471 ILE A N 1
ATOM 3791 C CA . ILE B 1 221 ? 15.413 62.295 67.940 1.00 52.19 1471 ILE A CA 1
ATOM 3792 C C . ILE B 1 221 ? 16.592 63.266 67.915 1.00 53.67 1471 ILE A C 1
ATOM 3793 O O . ILE B 1 221 ? 17.556 63.052 67.184 1.00 49.94 1471 ILE A O 1
ATOM 3798 N N . ILE B 1 222 ? 16.517 64.331 68.708 1.00 51.31 1472 ILE A N 1
ATOM 3799 C CA . ILE B 1 222 ? 17.586 65.321 68.722 1.00 51.66 1472 ILE A CA 1
ATOM 3800 C C . ILE B 1 222 ? 18.846 64.783 69.394 1.00 58.24 1472 ILE A C 1
ATOM 3801 O O . ILE B 1 222 ? 19.936 65.330 69.214 1.00 59.12 1472 ILE A O 1
ATOM 3806 N N . HIS B 1 223 ? 18.693 63.713 70.168 1.00 55.44 1473 HIS A N 1
ATOM 3807 C CA . HIS B 1 223 ? 19.838 63.047 70.779 1.00 58.64 1473 HIS A CA 1
ATOM 3808 C C . HIS B 1 223 ? 20.743 62.459 69.705 1.00 58.37 1473 HIS A C 1
ATOM 3809 O O . HIS B 1 223 ? 21.966 62.606 69.757 1.00 64.77 1473 HIS A O 1
ATOM 3816 N N . LEU B 1 224 ? 20.131 61.790 68.733 1.00 49.11 1474 LEU A N 1
ATOM 3817 C CA . LEU B 1 224 ? 20.873 61.105 67.682 1.00 52.82 1474 LEU A CA 1
ATOM 3818 C C . LEU B 1 224 ? 21.690 62.266 67.128 1.00 55.20 1474 LEU A C 1
ATOM 3819 O O . LEU B 1 224 ? 21.137 63.269 66.679 1.00 58.18 1474 LEU A O 1
ATOM 3824 N N . LYS B 1 225 ? 22.994 62.200 67.259 1.00 56.00 1475 LYS A N 1
ATOM 3825 C CA . LYS B 1 225 ? 23.994 62.904 66.466 1.00 54.69 1475 LYS A CA 1
ATOM 3826 C C . LYS B 1 225 ? 24.895 62.000 65.642 1.00 56.63 1475 LYS A C 1
ATOM 3827 O O . LYS B 1 225 ? 25.357 62.369 64.569 1.00 58.09 1475 LYS A O 1
ATOM 3833 N N . GLU B 1 226 ? 25.157 60.815 66.168 1.00 53.07 1476 GLU A N 1
ATOM 3834 C CA . GLU B 1 226 ? 25.890 59.802 65.425 1.00 59.05 1476 GLU A CA 1
ATOM 3835 C C . GLU B 1 226 ? 25.365 58.422 65.777 1.00 52.34 1476 GLU A C 1
ATOM 3836 O O . GLU B 1 226 ? 25.259 58.071 66.950 1.00 56.93 1476 GLU A O 1
ATOM 3842 N N . TYR B 1 227 ? 25.028 57.651 64.753 1.00 52.88 1477 TYR A N 1
ATOM 3843 C CA . TYR B 1 227 ? 24.298 56.411 64.949 1.00 52.97 1477 TYR A CA 1
ATOM 3844 C C . TYR B 1 227 ? 25.151 55.279 65.502 1.00 51.39 1477 TYR A C 1
ATOM 3845 O O . TYR B 1 227 ? 26.263 55.031 65.041 1.00 49.62 1477 TYR A O 1
ATOM 3854 N N . LYS B 1 228 ? 24.598 54.595 66.495 1.00 54.40 1478 LYS A N 1
ATOM 3855 C CA . LYS B 1 228 ? 25.147 53.350 67.015 1.00 55.91 1478 LYS A CA 1
ATOM 3856 C C . LYS B 1 228 ? 23.981 52.410 67.299 1.00 56.90 1478 LYS A C 1
ATOM 3857 O O . LYS B 1 228 ? 22.895 52.859 67.671 1.00 52.61 1478 LYS A O 1
ATOM 3863 N N . ILE B 1 229 ? 24.208 51.110 67.131 1.00 56.50 1479 ILE A N 1
ATOM 3864 C CA . ILE B 1 229 ? 23.159 50.108 67.320 1.00 57.71 1479 ILE A CA 1
ATOM 3865 C C . ILE B 1 229 ? 22.413 50.263 68.646 1.00 58.50 1479 ILE A C 1
ATOM 3866 O O . ILE B 1 229 ? 21.282 49.792 68.792 1.00 62.80 1479 ILE A O 1
ATOM 3871 N N . ASP B 1 230 ? 23.055 50.920 69.607 1.00 58.13 1480 ASP A N 1
ATOM 3872 C CA . ASP B 1 230 ? 22.482 51.109 70.937 1.00 60.47 1480 ASP A CA 1
ATOM 3873 C C . ASP B 1 230 ? 21.873 52.499 71.129 1.00 60.40 1480 ASP A C 1
ATOM 3874 O O . ASP B 1 230 ? 21.108 52.722 72.067 1.00 65.90 1480 ASP A O 1
ATOM 3879 N N . ASN B 1 231 ? 22.221 53.430 70.246 1.00 59.15 1481 ASN A N 1
ATOM 3880 C CA . ASN B 1 231 ? 21.606 54.755 70.248 1.00 58.78 1481 ASN A CA 1
ATOM 3881 C C . ASN B 1 231 ? 20.382 54.764 69.338 1.00 59.68 1481 ASN A C 1
ATOM 3882 O O . ASN B 1 231 ? 19.710 55.786 69.188 1.00 54.88 1481 ASN A O 1
ATOM 3887 N N . ASP B 1 232 ? 20.105 53.613 68.730 1.00 54.76 1482 ASP A N 1
ATOM 3888 C CA . ASP B 1 232 ? 19.041 53.490 67.744 1.00 45.93 1482 ASP A CA 1
ATOM 3889 C C . ASP B 1 232 ? 17.673 53.704 68.373 1.00 40.98 1482 ASP A C 1
ATOM 3890 O O . ASP B 1 232 ? 17.182 52.861 69.109 1.00 44.36 1482 ASP A O 1
ATOM 3895 N N . PRO B 1 233 ? 17.045 54.839 68.064 1.00 43.08 1483 PRO A N 1
ATOM 3896 C CA . PRO B 1 233 ? 15.724 55.190 68.595 1.00 42.45 1483 PRO A CA 1
ATOM 3897 C C . PRO B 1 233 ? 14.651 54.222 68.104 1.00 39.91 1483 PRO A C 1
ATOM 3898 O O . PRO B 1 233 ? 13.728 53.890 68.844 1.00 41.33 1483 PRO A O 1
ATOM 3902 N N . ILE B 1 234 ? 14.784 53.783 66.858 1.00 37.48 1484 ILE A N 1
ATOM 3903 C CA . ILE B 1 234 ? 13.856 52.830 66.269 1.00 40.30 1484 ILE A CA 1
ATOM 3904 C C . ILE B 1 234 ? 13.907 51.506 67.030 1.00 40.96 1484 ILE A C 1
ATOM 3905 O O . ILE B 1 234 ? 12.873 50.947 67.414 1.00 42.08 1484 ILE A O 1
ATOM 3910 N N . GLU B 1 235 ? 15.121 51.018 67.249 1.00 41.49 1485 GLU A N 1
ATOM 3911 C CA . GLU B 1 235 ? 15.350 49.822 68.048 1.00 44.34 1485 GLU A CA 1
ATOM 3912 C C . GLU B 1 235 ? 14.725 49.978 69.431 1.00 43.01 1485 GLU A C 1
ATOM 3913 O O . GLU B 1 235 ? 14.001 49.098 69.900 1.00 41.85 1485 GLU A O 1
ATOM 3919 N N . LYS B 1 236 ? 15.007 51.108 70.077 1.00 43.15 1486 LYS A N 1
ATOM 3920 C CA . LYS B 1 236 ? 14.455 51.399 71.397 1.00 44.89 1486 LYS A CA 1
ATOM 3921 C C . LYS B 1 236 ? 12.937 51.243 71.403 1.00 44.14 1486 LYS A C 1
ATOM 3922 O O . LYS B 1 236 ? 12.369 50.624 72.301 1.00 42.94 1486 LYS A O 1
ATOM 3928 N N . TYR B 1 237 ? 12.286 51.800 70.390 1.00 39.74 1487 TYR A N 1
ATOM 3929 C CA . TYR B 1 237 ? 10.840 51.697 70.276 1.00 42.15 1487 TYR A CA 1
ATOM 3930 C C . TYR B 1 237 ? 10.396 50.244 70.103 1.00 41.68 1487 TYR A C 1
ATOM 3931 O O . TYR B 1 237 ? 9.463 49.784 70.763 1.00 42.57 1487 TYR A O 1
ATOM 3940 N N . VAL B 1 238 ? 11.073 49.532 69.212 1.00 37.41 1488 VAL A N 1
ATOM 3941 C CA . VAL B 1 238 ? 10.736 48.142 68.916 1.00 45.58 1488 VAL A CA 1
ATOM 3942 C C . VAL B 1 238 ? 10.799 47.247 70.153 1.00 45.83 1488 VAL A C 1
ATOM 3943 O O . VAL B 1 238 ? 9.989 46.339 70.316 1.00 48.52 1488 VAL A O 1
ATOM 3947 N N . LYS B 1 239 ? 11.765 47.510 71.024 1.00 45.22 1489 LYS A N 1
ATOM 3948 C CA . LYS B 1 239 ? 11.910 46.730 72.243 1.00 45.75 1489 LYS A CA 1
ATOM 3949 C C . LYS B 1 239 ? 10.765 46.984 73.220 1.00 52.70 1489 LYS A C 1
ATOM 3950 O O . LYS B 1 239 ? 10.480 46.150 74.076 1.00 58.01 1489 LYS A O 1
ATOM 3956 N N . ASN B 1 240 ? 10.098 48.127 73.081 1.00 49.91 1490 ASN A N 1
ATOM 3957 C CA . ASN B 1 240 ? 8.965 48.453 73.942 1.00 46.24 1490 ASN A CA 1
ATOM 3958 C C . ASN B 1 240 ? 7.602 48.110 73.351 1.00 48.91 1490 ASN A C 1
ATOM 3959 O O . ASN B 1 240 ? 6.693 47.717 74.080 1.00 47.75 1490 ASN A O 1
ATOM 3964 N N . SER B 1 241 ? 7.459 48.260 72.036 1.00 49.57 1491 SER A N 1
ATOM 3965 C CA . SER B 1 241 ? 6.136 48.212 71.409 1.00 52.16 1491 SER A CA 1
ATOM 3966 C C . SER B 1 241 ? 6.001 47.198 70.275 1.00 48.18 1491 SER A C 1
ATOM 3967 O O . SER B 1 241 ? 4.966 47.138 69.612 1.00 51.37 1491 SER A O 1
ATOM 3970 N N . GLY B 1 242 ? 7.043 46.412 70.046 1.00 40.39 1492 GLY A N 1
ATOM 3971 C CA . GLY B 1 242 ? 7.030 45.457 68.956 1.00 45.67 1492 GLY A CA 1
ATOM 3972 C C . GLY B 1 242 ? 7.679 46.021 67.704 1.00 45.87 1492 GLY A C 1
ATOM 3973 O O . GLY B 1 242 ? 7.804 47.240 67.556 1.00 45.94 1492 GLY A O 1
ATOM 3974 N N . ASN B 1 243 ? 8.082 45.132 66.800 1.00 38.08 1493 ASN A N 1
ATOM 3975 C CA . ASN B 1 243 ? 8.791 45.524 65.585 1.00 44.29 1493 ASN A CA 1
ATOM 3976 C C . ASN B 1 243 ? 7.871 45.971 64.455 1.00 39.94 1493 ASN A C 1
ATOM 3977 O O . ASN B 1 243 ? 8.339 46.279 63.361 1.00 42.57 1493 ASN A O 1
ATOM 3982 N N . ASN B 1 244 ? 6.566 46.005 64.722 1.00 42.66 1494 ASN A N 1
ATOM 3983 C CA . ASN B 1 244 ? 5.610 46.491 63.735 1.00 39.50 1494 ASN A CA 1
ATOM 3984 C C . ASN B 1 244 ? 5.621 48.018 63.640 1.00 38.26 1494 ASN A C 1
ATOM 3985 O O . ASN B 1 244 ? 5.079 48.711 64.500 1.00 34.47 1494 ASN A O 1
ATOM 3990 N N . LEU B 1 245 ? 6.252 48.530 62.587 1.00 35.01 1495 LEU A N 1
ATOM 3991 C CA . LEU B 1 245 ? 6.359 49.974 62.371 1.00 36.66 1495 LEU A CA 1
ATOM 3992 C C . LEU B 1 245 ? 5.302 50.488 61.397 1.00 33.51 1495 LEU A C 1
ATOM 3993 O O . LEU B 1 245 ? 5.347 51.640 60.980 1.00 32.94 1495 LEU A O 1
ATOM 3998 N N . GLY B 1 246 ? 4.354 49.626 61.043 1.00 34.06 1496 GLY A N 1
ATOM 3999 C CA . GLY B 1 246 ? 3.302 49.994 60.113 1.00 32.87 1496 GLY A CA 1
ATOM 4000 C C . GLY B 1 246 ? 3.669 49.695 58.671 1.00 29.07 1496 GLY A C 1
ATOM 4001 O O . GLY B 1 246 ? 4.720 49.115 58.390 1.00 27.57 1496 GLY A O 1
ATOM 4002 N N . ILE B 1 247 ? 2.807 50.105 57.747 1.00 32.31 1497 ILE A N 1
ATOM 4003 C CA . ILE B 1 247 ? 3.056 49.871 56.329 1.00 32.35 1497 ILE A CA 1
ATOM 4004 C C . ILE B 1 247 ? 4.255 50.677 55.839 1.00 29.74 1497 ILE A C 1
ATOM 4005 O O . ILE B 1 247 ? 4.674 51.644 56.476 1.00 26.23 1497 ILE A O 1
ATOM 4010 N N . CYS B 1 248 ? 4.806 50.268 54.703 1.00 30.44 1498 CYS A N 1
ATOM 4011 C CA . CYS B 1 248 ? 5.997 50.904 54.162 1.00 33.75 1498 CYS A CA 1
ATOM 4012 C C . CYS B 1 248 ? 5.796 52.416 53.990 1.00 31.19 1498 CYS A C 1
ATOM 4013 O O . CYS B 1 248 ? 4.724 52.870 53.610 1.00 28.45 1498 CYS A O 1
ATOM 4016 N N . PHE B 1 249 ? 6.820 53.196 54.307 1.00 31.92 1499 PHE A N 1
ATOM 4017 C CA . PHE B 1 249 ? 6.774 54.636 54.059 1.00 32.58 1499 PHE A CA 1
ATOM 4018 C C . PHE B 1 249 ? 7.770 55.048 52.977 1.00 29.26 1499 PHE A C 1
ATOM 4019 O O . PHE B 1 249 ? 8.949 54.706 53.051 1.00 27.13 1499 PHE A O 1
ATOM 4027 N N . TYR B 1 250 ? 7.287 55.800 51.990 1.00 26.42 1500 TYR A N 1
ATOM 4028 C CA . TYR B 1 250 ? 8.104 56.244 50.868 1.00 31.38 1500 TYR A CA 1
ATOM 4029 C C . TYR B 1 250 ? 8.208 57.759 50.831 1.00 30.31 1500 TYR A C 1
ATOM 4030 O O . TYR B 1 250 ? 7.382 58.453 51.402 1.00 29.96 1500 TYR A O 1
ATOM 4039 N N . LYS B 1 251 ? 9.230 58.266 50.154 1.00 31.57 1501 LYS A N 1
ATOM 4040 C CA . LYS B 1 251 ? 9.351 59.704 49.922 1.00 33.16 1501 LYS A CA 1
ATOM 4041 C C . LYS B 1 251 ? 8.217 60.158 48.997 1.00 35.57 1501 LYS A C 1
ATOM 4042 O O . LYS B 1 251 ? 7.949 59.515 47.980 1.00 29.30 1501 LYS A O 1
ATOM 4048 N N . GLU B 1 252 ? 7.533 61.242 49.361 1.00 34.21 1502 GLU A N 1
ATOM 4049 C CA . GLU B 1 252 ? 6.323 61.633 48.639 1.00 37.74 1502 GLU A CA 1
ATOM 4050 C C . GLU B 1 252 ? 6.567 61.805 47.143 1.00 41.17 1502 GLU A C 1
ATOM 4051 O O . GLU B 1 252 ? 7.642 62.229 46.716 1.00 43.84 1502 GLU A O 1
#

Nearest PDB structures (foldseek):
  3i5q-assembly1_B  TM=1.004E+00  e=6.192E-37  Saccharomyces cerevisiae
  3i5p-assembly1_A  TM=9.900E-01  e=1.758E-31  Saccharomyces cerevisiae
  7wot-assembly1_P  TM=9.722E-01  e=2.409E-28  Saccharomyces cerevisiae
  8tj5-assembly1_0  TM=9.315E-01  e=4.028E-24  Saccharomyces cerevisiae
  7n85-assembly1_0  TM=8.433E-01  e=8.439E-21  Saccharomyces cerevisiae

Foldseek 3Di:
DDDFDFDPVCQVVQLVLLVVLLVCLVPPPVDDPVVNVVSNCVSNPGGDGLRCCQVVGCVVVVVLLSNLLSCQSRVPQDQVVLVVSVVSVLVVLLVPQDAPLDLVSLVVSLVVVLVVLLVSLLRDVVDCRNCVPLPVLVVVVVSNVVRHDPVSDDAQSRLVSNLSSKDFLVVSLVSLVCVQVVDPDDCQNSFSNNLVSLLCCCVQDVLSCVQPPPVLNVPCPTDDPVSDSLNVSCVPPNNPSDDTHGGD/DDDFDFDPVCQVVLLVLLVVLLVCLVVPPVDDPVRNVVSNCVSNPGGDGLCCCQPVGCPVVVVLLSNLLSCQSRVPAPLVVLVVSVVSVLVVLLVPQDAPLDLVSLVVSLVVVLVVLLVSLLRPVVPCRNCVPLVVQVVVLCSSVVRHPPVSDQQLSRVVSNQSSWDFLVVSLVSLVCSQVVDPDDCQNSFSNNLVSLVVCCVQPVLSCVQDPPVLSVPPPTDDPVSDPLVVSCVPPNNPSDDTHGDD

Sequence (496 aa):
IVQLASRIQDACEVAGIQGDILSLVYTDARIDSAIKDELIKTLDGKILSTSELFNDFAVPLSYHEIALFIFKIADFRDHEVIMAKWDELFQSLRMEFNNTGKKEDSMNFINLLSNVLIKIGKNVQDSEFIFPIFELFPIVCNFFYETLPKEHIVSGSIVSIFITAGVSFNKMYYILKELIETSDSDNSVFNKEMTWLIHEWYKSDRKFRDIISYNDIIHLKEYKIDNDPIEKYVKNSGNNLGICFYKEIVQLASRIQDACEVAGIQGDILSLVYTDARIDSAIKDELIKTLDGKILSTSELFNDFAVPLSYHEIALFIFKIADFRDHEVIMAKWDELFQSLRMEFNNTGKKEDSMNFINLLSNVLIKIGKNVQDSEFIFPIFELFPIVCNFFYETLPKEHIVSGSIVSIFITAGVSFNKMYYILKELIETSDSDNSVFNKEMTWLIHEWYKSDRKFRDIISYNDIIHLKEYKIDNDPIEKYVKNSGNNLGICFYKE

InterPro domains:
  IPR004870 Nucleoporin, Nup155-like [PTHR10350] (96-1458)
  IPR007187 Nucleoporin, Nup133/Nup155-like, C-terminal [PF03177] (767-1490)
  IPR014908 Nucleoporin, Nup133/Nup155-like, N-terminal [PF08801] (144-648)
  IPR042533 Nucleoporin, Nup155-like, C-terminal, subdomain 1 [G3DSA:1.25.40.450] (1001-1169)
  IPR042537 Nucleoporin, Nup155-like, C-terminal, subdomain 2 [G3DSA:1.25.40.440] (1170-1242)

CATH classification: 1.20.120.1050 (+1 more: 1.10.167.20)

B-factor: mean 43.55, std 13.39, range [16.37, 97.5]

Solvent-accessible surface area: 24993 Å² total; per-residue (Å²): 142,36,161,14,74,59,138,170,133,14,32,100,91,6,40,42,1,0,20,64,0,0,25,77,0,27,85,15,104,160,27,97,56,70,85,26,35,104,35,10,128,45,7,27,64,120,86,7,45,3,35,63,0,6,41,85,18,0,70,83,30,65,19,15,61,12,0,0,35,0,0,56,30,11,92,42,132,70,81,134,48,0,27,56,15,2,66,72,4,6,79,50,10,94,159,109,32,106,82,72,40,70,97,30,15,2,82,19,5,21,45,65,0,17,93,27,5,31,151,7,0,124,70,0,56,101,23,124,108,1,6,9,13,67,70,2,0,31,66,2,5,92,7,0,70,126,17,10,27,160,142,21,21,97,47,2,20,1,0,30,3,4,4,39,2,28,3,7,2,19,84,0,2,103,32,0,30,92,10,10,91,88,31,161,83,132,24,50,38,29,21,68,4,0,15,64,0,0,41,37,5,5,38,52,14,132,115,6,23,98,43,12,51,15,68,68,0,65,122,6,173,97,4,120,76,121,64,1,10,2,45,124,50,38,154,126,73,35,115,118,29,33,152,72,50,114,102,142,141,38,164,19,72,59,138,170,136,18,33,98,94,7,44,41,0,2,22,62,0,0,26,74,0,27,86,12,102,162,23,95,63,72,86,26,36,112,40,7,125,48,6,34,66,123,86,8,42,3,36,65,0,2,36,84,17,0,67,80,31,64,23,15,60,12,0,0,37,0,0,58,30,12,86,33,142,68,73,135,53,0,24,57,14,4,64,75,5,4,84,42,8,93,156,116,30,115,82,71,39,74,103,32,14,1,87,25,4,23,45,67,0,16,86,29,11,31,148,8,0,119,68,0,56,92,20,127,106,1,12,12,13,68,70,2,0,31,58,4,4,85,10,0,62,121,12,7,30,153,135,24,14,107,38,2,19,0,0,32,6,7,3,39,5,29,4,8,2,18,82,0,2,102,28,0,33,89,10,11,93,85,36,157,82,128,20,53,35,28,23,79,2,0,18,72,0,0,38,30,6,3,43,54,14,120,105,5,25,97,45,10,54,13,71,65,0,64,131,7,170,110,3,122,74,119,75,2,9,2,39,124,50,35,155,126,70,35,110,118,24,35,154,73,44,111,104,145

Organism: Saccharomyces cerevisiae (strain ATCC 204508 / S288c) (NCBI:txid559292)

Secondary structure (DSSP, 8-state):
-------GGGHHHHHHHHHHHHHHHHH-TTS-HHHHHHHHHHHHHS---HHHHIIIIITTTT-HHHHHHHHHHTT---HHHHHHHHHHHHHHHHHT------HHHHHHHHHHHHHHHHHHHHHHTT-TTTS-HHHHHHHHHHHHHHHS-GGG--TTTTHHHHHHHT--HHHHHHHHHHHHHH-SS--HHHHHHHHHHHHHHHHH-HHHHTTS-HHHHHS-SS--TTT-HHHHHHHHH-S---S-----/-------GGGHHHHHHHHHHHHHHHHH-TTS-HHHHHHHHHHHHH----HHHIIIIIITTTT-HHHHHHHHHHTT---HHHHHHHHHHHHHHHHHH------HHHHHHHHHHHHHHHHHHHHHHTT-TTTS-HHHHHHHHHHHHHHHS-GGG--TTTTHHHHHHHT--HHHHHHHHHHHHHT-SS--HHHHHHHHHHHHHHHHH-HHHHTTS-SHHHHS-SS--TTT-HHHHHHHHH-S---S-----

GO terms:
  GO:0044877 protein-containing complex binding (F, IDA)
  GO:0005643 nuclear pore (C, IDA)
  GO:0044611 nuclear pore inner ring (C, IDA)
  GO:1990841 promoter-specific chromatin binding (F, IDA)
  GO:0017056 structural constituent of nuclear pore (F, IGI)
  GO:0051292 nuclear pore complex assembly (P, IGI)
  GO:0099115 chromosome, subtelomeric region (C, IMP)
  GO:0034398 telomere tethering at nuclear periphery (P, IMP)
  GO:0036228 protein localization to nuclear inner membrane (P, IMP)
  GO:0003682 chromatin binding (F, IMP)
  GO:0017056 structural constituent of nuclear pore (F, IMP)
  GO:0031507 heterochromatin formation (P, IMP)
  GO:0007059 chromosome segregation (P, IMP)
  GO:0005515 protein binding (F, IPI)

Radius of gyration: 24.75 Å; Cα contacts (8 Å, |Δi|>4): 507; chains: 2; bounding box: 53×57×68 Å